Protein AF-0000000075764002 (afdb_homodimer)

Radius of gyration: 23.54 Å; Cα contacts (8 Å, |Δi|>4): 790; chains: 2; bounding box: 49×67×58 Å

Sequence (428 aa):
MAQPSYTIRRITSEDTDAALQFLRNFFFLDEPMNLAVNLLETPESRCIELEEYSMSSISQGISVAAVDEKGEFVGVVINGLARREEVDYTDKSEDCPNEKFRRILKVLEHLNREAKIWEKLPESCDKVIEVRIASTHSAWRGRGLMRVLCEESERIAKEVGASAMRMDTTSAYSAAAAERLRYRSVYQVLYSDLPYAPQPKAPHVEAKVYIKELMAQPSYTIRRITSEDTDAALQFLRNFFFLDEPMNLAVNLLETPESRCIELEEYSMSSISQGISVAAVDEKGEFVGVVINGLARR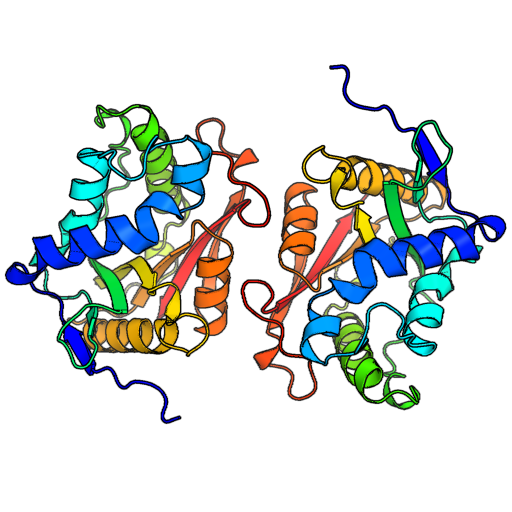EEVDYTDKSEDCPNEKFRRILKVLEHLNREAKIWEKLPESCDKVIEVRIASTHSAWRGRGLMRVLCEESERIAKEVGASAMRMDTTSAYSAAAAERLRYRSVYQVLYSDLPYAPQPKAPHVEAKVYIKEL

pLDDT: mean 96.71, std 5.61, range [40.56, 98.88]

Nearest PDB structures (foldseek):
  5gih-assembly1_A  TM=9.187E-01  e=2.126E-22  Drosophila melanogaster
  5gii-assembly1_A  TM=9.167E-01  e=2.741E-22  Drosophila melanogaster
  5gi7-assembly1_A  TM=9.167E-01  e=1.625E-21  Drosophila melanogaster
  4fd5-assembly1_A  TM=9.179E-01  e=1.910E-19  Aedes aegypti
  6v3t-assembly3_C  TM=8.704E-01  e=6.300E-18  Tribolium castaneum

Structure (mmCIF, N/CA/C/O backbone):
data_AF-0000000075764002-model_v1
#
loop_
_entity.id
_entity.type
_entity.pdbx_description
1 polymer 'Arylalkylamine N-acetyltransferase 1-like isoform X2'
#
loop_
_atom_site.group_PDB
_atom_site.id
_atom_site.type_symbol
_atom_site.label_atom_id
_atom_site.label_alt_id
_atom_site.label_comp_id
_atom_site.label_asym_id
_atom_site.label_entity_id
_atom_site.label_seq_id
_atom_site.pdbx_PDB_ins_code
_atom_site.Cartn_x
_atom_site.Cartn_y
_atom_site.Cartn_z
_atom_site.occupancy
_atom_site.B_iso_or_equiv
_atom_site.auth_seq_id
_atom_site.auth_comp_id
_atom_site.auth_asym_id
_atom_site.auth_atom_id
_atom_site.pdbx_PDB_model_num
ATOM 1 N N . MET A 1 1 ? 19.062 19.297 -18.594 1 40.56 1 MET A N 1
ATOM 2 C CA . MET A 1 1 ? 18.609 20.562 -18.016 1 40.56 1 MET A CA 1
ATOM 3 C C . MET A 1 1 ? 18.734 20.547 -16.5 1 40.56 1 MET A C 1
ATOM 5 O O . MET A 1 1 ? 18.578 19.5 -15.875 1 40.56 1 MET A O 1
ATOM 9 N N . ALA A 1 2 ? 19.094 21.5 -15.898 1 53.53 2 ALA A N 1
ATOM 10 C CA . ALA A 1 2 ? 19.328 21.531 -14.461 1 53.53 2 ALA A CA 1
ATOM 11 C C . ALA A 1 2 ? 18.031 21.281 -13.695 1 53.53 2 ALA A C 1
ATOM 13 O O . ALA A 1 2 ? 16.969 21.781 -14.086 1 53.53 2 ALA A O 1
ATOM 14 N N . GLN A 1 3 ? 17.828 20.406 -12.836 1 71.5 3 GLN A N 1
ATOM 15 C CA . GLN A 1 3 ? 16.641 20.219 -12.008 1 71.5 3 GLN A CA 1
ATOM 16 C C . GLN A 1 3 ? 16.266 21.5 -11.273 1 71.5 3 GLN A C 1
ATOM 18 O O . GLN A 1 3 ? 17.125 22.172 -10.703 1 71.5 3 GLN A O 1
ATOM 23 N N . PRO A 1 4 ? 14.969 22.031 -11.508 1 76.62 4 PRO A N 1
ATOM 24 C CA . PRO A 1 4 ? 14.578 23.281 -10.844 1 76.62 4 PRO A CA 1
ATOM 25 C C . PRO A 1 4 ? 14.891 23.281 -9.352 1 76.62 4 PRO A C 1
ATOM 27 O O . PRO A 1 4 ? 14.805 22.234 -8.703 1 76.62 4 PRO A O 1
ATOM 30 N N . SER A 1 5 ? 15.234 24.422 -8.93 1 90.81 5 SER A N 1
ATOM 31 C CA . SER A 1 5 ? 15.648 24.562 -7.543 1 90.81 5 SER A CA 1
ATOM 32 C C . SER A 1 5 ? 14.477 24.969 -6.652 1 90.81 5 SER A C 1
ATOM 34 O O . SER A 1 5 ? 13.453 25.438 -7.148 1 90.81 5 SER A O 1
ATOM 36 N N . TYR A 1 6 ? 14.422 24.641 -5.434 1 96.88 6 TYR A N 1
ATOM 37 C CA . TYR A 1 6 ? 13.461 25.031 -4.406 1 96.88 6 TYR A CA 1
ATOM 38 C C . TYR A 1 6 ? 14.164 25.359 -3.094 1 96.88 6 TYR A C 1
ATOM 40 O O . TYR A 1 6 ? 15.328 25.016 -2.904 1 96.88 6 TYR A O 1
ATOM 48 N N . THR A 1 7 ? 13.5 26.141 -2.236 1 97.81 7 THR A N 1
ATOM 49 C CA . THR A 1 7 ? 13.922 26.391 -0.86 1 97.81 7 THR A CA 1
ATOM 50 C C . THR A 1 7 ? 12.852 25.922 0.121 1 97.81 7 THR A C 1
ATOM 52 O O . THR A 1 7 ? 11.672 25.844 -0.232 1 97.81 7 THR A O 1
ATOM 55 N N . ILE A 1 8 ? 13.281 25.594 1.314 1 98.5 8 ILE A N 1
ATOM 56 C CA . ILE A 1 8 ? 12.367 25.156 2.359 1 98.5 8 ILE A CA 1
ATOM 57 C C . ILE A 1 8 ? 12.141 26.281 3.363 1 98.5 8 ILE A C 1
ATOM 59 O O . ILE A 1 8 ? 13.094 26.938 3.787 1 98.5 8 ILE A O 1
ATOM 63 N N . ARG A 1 9 ? 10.891 26.453 3.742 1 98.06 9 ARG A N 1
ATOM 64 C CA . ARG A 1 9 ? 10.602 27.453 4.77 1 98.06 9 ARG A CA 1
ATOM 65 C C . ARG A 1 9 ? 9.359 27.078 5.566 1 98.06 9 ARG A C 1
ATOM 67 O O . ARG A 1 9 ? 8.578 26.219 5.145 1 98.06 9 ARG A O 1
ATOM 74 N N . ARG A 1 10 ? 9.141 27.781 6.676 1 98.31 10 ARG A N 1
ATOM 75 C CA . ARG A 1 10 ? 7.941 27.594 7.488 1 98.31 10 ARG A CA 1
ATOM 76 C C . ARG A 1 10 ? 6.738 28.297 6.867 1 98.31 10 ARG A C 1
ATOM 78 O O . ARG A 1 10 ? 6.883 29.328 6.227 1 98.31 10 ARG A O 1
ATOM 85 N N . ILE A 1 11 ? 5.668 27.688 7.035 1 98.31 11 ILE A N 1
ATOM 86 C CA . ILE A 1 11 ? 4.395 28.297 6.68 1 98.31 11 ILE A CA 1
ATOM 87 C C . ILE A 1 11 ? 3.863 29.094 7.871 1 98.31 11 ILE A C 1
ATOM 89 O O . ILE A 1 11 ? 3.816 28.594 8.992 1 98.31 11 ILE A O 1
ATOM 93 N N . THR A 1 12 ? 3.498 30.344 7.633 1 95.62 12 THR A N 1
ATOM 94 C CA . THR A 1 12 ? 2.953 31.203 8.672 1 95.62 12 THR A CA 1
ATOM 95 C C . THR A 1 12 ? 1.485 31.516 8.398 1 95.62 12 THR A C 1
ATOM 97 O O . THR A 1 12 ? 0.932 31.094 7.387 1 95.62 12 THR A O 1
ATOM 100 N N . SER A 1 13 ? 0.877 32.281 9.359 1 97.25 13 SER A N 1
ATOM 101 C CA . SER A 1 13 ? -0.522 32.656 9.203 1 97.25 13 SER A CA 1
ATOM 102 C C . SER A 1 13 ? -0.722 33.5 7.953 1 97.25 13 SER A C 1
ATOM 104 O O . SER A 1 13 ? -1.791 33.469 7.34 1 97.25 13 SER A O 1
ATOM 106 N N . GLU A 1 14 ? 0.284 34.219 7.543 1 96.88 14 GLU A N 1
ATOM 107 C CA . GLU A 1 14 ? 0.212 35.062 6.355 1 96.88 14 GLU A CA 1
ATOM 108 C C . GLU A 1 14 ? 0.11 34.219 5.082 1 96.88 14 GLU A C 1
ATOM 110 O O . GLU A 1 14 ? -0.276 34.719 4.027 1 96.88 14 GLU A O 1
ATOM 115 N N . ASP A 1 15 ? 0.441 32.969 5.188 1 97.88 15 ASP A N 1
ATOM 116 C CA . ASP A 1 15 ? 0.478 32.094 4.031 1 97.88 15 ASP A CA 1
ATOM 117 C C . ASP A 1 15 ? -0.823 31.297 3.898 1 97.88 15 ASP A C 1
ATOM 119 O O . ASP A 1 15 ? -0.938 30.406 3.045 1 97.88 15 ASP A O 1
ATOM 123 N N . THR A 1 16 ? -1.774 31.547 4.723 1 98.06 16 THR A N 1
ATOM 124 C CA . THR A 1 16 ? -2.979 30.719 4.809 1 98.06 16 THR A CA 1
ATOM 125 C C . THR A 1 16 ? -3.639 30.578 3.439 1 98.06 16 THR A C 1
ATOM 127 O O . THR A 1 16 ? -3.959 29.469 3.01 1 98.06 16 THR A O 1
ATOM 130 N N . ASP A 1 17 ? -3.82 31.656 2.715 1 97.81 17 ASP A N 1
ATOM 131 C CA . ASP A 1 17 ? -4.496 31.625 1.422 1 97.81 17 ASP A CA 1
ATOM 132 C C . ASP A 1 17 ? -3.688 30.828 0.403 1 97.81 17 ASP A C 1
ATOM 134 O O . ASP A 1 17 ? -4.246 30.047 -0.364 1 97.81 17 ASP A O 1
ATOM 138 N N . ALA A 1 18 ? -2.404 31.078 0.409 1 98.06 18 ALA A N 1
ATOM 139 C CA . ALA A 1 18 ? -1.536 30.375 -0.524 1 98.06 18 ALA A CA 1
ATOM 140 C C . ALA A 1 18 ? -1.536 28.875 -0.239 1 98.06 18 ALA A C 1
ATOM 142 O O . ALA A 1 18 ? -1.581 28.047 -1.164 1 98.06 18 ALA A O 1
ATOM 143 N N . ALA A 1 19 ? -1.459 28.484 1.024 1 98.56 19 ALA A N 1
ATOM 144 C CA . ALA A 1 19 ? -1.49 27.078 1.42 1 98.56 19 ALA A CA 1
ATOM 145 C C . ALA A 1 19 ? -2.812 26.438 1.027 1 98.56 19 ALA A C 1
ATOM 147 O O . ALA A 1 19 ? -2.83 25.328 0.49 1 98.56 19 ALA A O 1
ATOM 148 N N . LEU A 1 20 ? -3.844 27.125 1.279 1 98.19 20 LEU A N 1
ATOM 149 C CA . LEU A 1 20 ? -5.164 26.609 0.944 1 98.19 20 LEU A CA 1
ATOM 150 C C . LEU A 1 20 ? -5.305 26.422 -0.562 1 98.19 20 LEU A C 1
ATOM 152 O O . LEU A 1 20 ? -5.836 25.391 -1.014 1 98.19 20 LEU A O 1
ATOM 156 N N . GLN A 1 21 ? -4.879 27.391 -1.308 1 97.75 21 GLN A N 1
ATOM 157 C CA . GLN A 1 21 ? -4.934 27.281 -2.762 1 97.75 21 GLN A CA 1
ATOM 158 C C . GLN A 1 21 ? -4.117 26.094 -3.256 1 97.75 21 GLN A C 1
ATOM 160 O O . GLN A 1 21 ? -4.543 25.375 -4.168 1 97.75 21 GLN A O 1
ATOM 165 N N . PHE A 1 22 ? -2.998 25.938 -2.703 1 98.56 22 PHE A N 1
ATOM 166 C CA . PHE A 1 22 ? -2.158 24.812 -3.055 1 98.56 22 PHE A CA 1
ATOM 167 C C . PHE A 1 22 ? -2.893 23.5 -2.805 1 98.56 22 PHE A C 1
ATOM 169 O O . PHE A 1 22 ? -2.924 22.625 -3.674 1 98.56 22 PHE A O 1
ATOM 176 N N . LEU A 1 23 ? -3.48 23.328 -1.625 1 98.5 23 LEU A N 1
ATOM 177 C CA . LEU A 1 23 ? -4.172 22.109 -1.266 1 98.5 23 LEU A CA 1
ATOM 178 C C . LEU A 1 23 ? -5.375 21.875 -2.176 1 98.5 23 LEU A C 1
ATOM 180 O O . LEU A 1 23 ? -5.684 20.734 -2.525 1 98.5 23 LEU A O 1
ATOM 184 N N . ARG A 1 24 ? -6.027 22.891 -2.592 1 97.94 24 ARG A N 1
ATOM 185 C CA . ARG A 1 24 ? -7.145 22.766 -3.523 1 97.94 24 ARG A CA 1
ATOM 186 C C . ARG A 1 24 ? -6.688 22.188 -4.855 1 97.94 24 ARG A C 1
ATOM 188 O O . ARG A 1 24 ? -7.398 21.375 -5.453 1 97.94 24 ARG A O 1
ATOM 195 N N . ASN A 1 25 ? -5.535 22.562 -5.211 1 96.81 25 ASN A N 1
ATOM 196 C CA . ASN A 1 25 ? -5.047 22.203 -6.539 1 96.81 25 ASN A CA 1
ATOM 197 C C . ASN A 1 25 ? -4.414 20.812 -6.543 1 96.81 25 ASN A C 1
ATOM 199 O O . ASN A 1 25 ? -4.469 20.109 -7.551 1 96.81 25 ASN A O 1
ATOM 203 N N . PHE A 1 26 ? -3.807 20.406 -5.402 1 97.12 26 PHE A N 1
ATOM 204 C CA . PHE A 1 26 ? -2.893 19.281 -5.531 1 97.12 26 PHE A CA 1
ATOM 205 C C . PHE A 1 26 ? -3.189 18.219 -4.477 1 97.12 26 PHE A C 1
ATOM 207 O O . PHE A 1 26 ? -2.557 17.156 -4.457 1 97.12 26 PHE A O 1
ATOM 214 N N . PHE A 1 27 ? -4.152 18.469 -3.631 1 97.94 27 PHE A N 1
ATOM 215 C CA . PHE A 1 27 ? -4.418 17.484 -2.586 1 97.94 27 PHE A CA 1
ATOM 216 C C . PHE A 1 27 ? -5.902 17.156 -2.514 1 97.94 27 PHE A C 1
ATOM 218 O O . PHE A 1 27 ? -6.297 16 -2.627 1 97.94 27 PHE A O 1
ATOM 225 N N . PHE A 1 28 ? -6.781 18.125 -2.324 1 98.44 28 PHE A N 1
ATOM 226 C CA . PHE A 1 28 ? -8.188 17.906 -2.008 1 98.44 28 PHE A CA 1
ATOM 227 C C . PHE A 1 28 ? -8.852 17.016 -3.051 1 98.44 28 PHE A C 1
ATOM 229 O O . PHE A 1 28 ? -9.586 16.094 -2.707 1 98.44 28 PHE A O 1
ATOM 236 N N . LEU A 1 29 ? -8.539 17.219 -4.273 1 95.88 29 LEU A N 1
ATOM 237 C CA . LEU A 1 29 ? -9.219 16.516 -5.359 1 95.88 29 LEU A CA 1
ATOM 238 C C . LEU A 1 29 ? -8.672 15.102 -5.516 1 95.88 29 LEU A C 1
ATOM 240 O O . LEU A 1 29 ? -9.383 14.203 -5.988 1 95.88 29 LEU A O 1
ATOM 244 N N . ASP A 1 30 ? -7.445 14.891 -5.043 1 94.31 30 ASP A N 1
ATOM 245 C CA . ASP A 1 30 ? -6.773 13.625 -5.312 1 94.31 30 ASP A CA 1
ATOM 246 C C . ASP A 1 30 ? -6.805 12.711 -4.086 1 94.31 30 ASP A C 1
ATOM 248 O O . ASP A 1 30 ? -6.539 11.516 -4.191 1 94.31 30 ASP A O 1
ATOM 252 N N . GLU A 1 31 ? -7.133 13.258 -2.984 1 97.75 31 GLU A N 1
ATOM 253 C CA . GLU A 1 31 ? -7.137 12.484 -1.747 1 97.75 31 GLU A CA 1
ATOM 254 C C . GLU A 1 31 ? -8.156 11.352 -1.811 1 97.75 31 GLU A C 1
ATOM 256 O O . GLU A 1 31 ? -9.336 11.586 -2.07 1 97.75 31 GLU A O 1
ATOM 261 N N . PRO A 1 32 ? -7.773 10.094 -1.506 1 98.25 32 PRO A N 1
ATOM 262 C CA . PRO A 1 32 ? -8.586 8.906 -1.784 1 98.25 32 PRO A CA 1
ATOM 263 C C . PRO A 1 32 ? -9.922 8.922 -1.038 1 98.25 32 PRO A C 1
ATOM 265 O O . PRO A 1 32 ? -10.953 8.562 -1.609 1 98.25 32 PRO A O 1
ATOM 268 N N . MET A 1 33 ? -9.953 9.289 0.207 1 98.69 33 MET A N 1
ATOM 269 C CA . MET A 1 33 ? -11.219 9.297 0.929 1 98.69 33 MET A CA 1
ATOM 270 C C . MET A 1 33 ? -12.172 10.344 0.35 1 98.69 33 MET A C 1
ATOM 272 O O . MET A 1 33 ? -13.375 10.109 0.253 1 98.69 33 MET A O 1
ATOM 276 N N . ASN A 1 34 ? -11.594 11.555 0.017 1 98.75 34 ASN A N 1
ATOM 277 C CA . ASN A 1 34 ? -12.414 12.57 -0.623 1 98.75 34 ASN A CA 1
ATOM 278 C C . ASN A 1 34 ? -13.039 12.055 -1.916 1 98.75 34 ASN A C 1
ATOM 280 O O . ASN A 1 34 ? -14.234 12.258 -2.156 1 98.75 34 ASN A O 1
ATOM 284 N N . LEU A 1 35 ? -12.242 11.406 -2.721 1 98.31 35 LEU A N 1
ATOM 285 C CA . LEU A 1 35 ? -12.719 10.852 -3.982 1 98.31 35 LEU A CA 1
ATOM 286 C C . LEU A 1 35 ? -13.812 9.812 -3.744 1 98.31 35 LEU A C 1
ATOM 288 O O . LEU A 1 35 ? -14.82 9.797 -4.449 1 98.31 35 LEU A O 1
ATOM 292 N N . ALA A 1 36 ? -13.625 9.023 -2.754 1 98.38 36 ALA A N 1
ATOM 293 C CA . ALA A 1 36 ? -14.523 7.902 -2.494 1 98.38 36 ALA A CA 1
ATOM 294 C C . ALA A 1 36 ? -15.938 8.391 -2.172 1 98.38 36 ALA A C 1
ATOM 296 O O . ALA A 1 36 ? -16.922 7.727 -2.498 1 98.38 36 ALA A O 1
ATOM 297 N N . VAL A 1 37 ? -16.047 9.547 -1.55 1 98.44 37 VAL A N 1
ATOM 298 C CA . VAL A 1 37 ? -17.375 10.039 -1.178 1 98.44 37 VAL A CA 1
ATOM 299 C C . VAL A 1 37 ? -17.797 11.164 -2.131 1 98.44 37 VAL A C 1
ATOM 301 O O . VAL A 1 37 ? -18.797 11.828 -1.903 1 98.44 37 VAL A O 1
ATOM 304 N N . ASN A 1 38 ? -17 11.391 -3.184 1 97.94 38 ASN A N 1
ATOM 305 C CA . ASN A 1 38 ? -17.25 12.492 -4.109 1 97.94 38 ASN A CA 1
ATOM 306 C C . ASN A 1 38 ? -17.469 13.805 -3.369 1 97.94 38 ASN A C 1
ATOM 308 O O . ASN A 1 38 ? -18.484 14.469 -3.553 1 97.94 38 ASN A O 1
ATOM 312 N N . LEU A 1 39 ? -16.562 14.156 -2.49 1 98.44 39 LEU A N 1
ATOM 313 C CA . LEU A 1 39 ? -16.672 15.312 -1.604 1 98.44 39 LEU A CA 1
ATOM 314 C C . LEU A 1 39 ? -16.719 16.609 -2.406 1 98.44 39 LEU A C 1
ATOM 316 O O . LEU A 1 39 ? -17.516 17.5 -2.104 1 98.44 39 LEU A O 1
ATOM 320 N N . LEU A 1 40 ? -15.773 16.75 -3.355 1 97.94 40 LEU A N 1
ATOM 321 C CA . LEU A 1 40 ? -15.742 17.891 -4.281 1 97.94 40 LEU A CA 1
ATOM 322 C C . LEU A 1 40 ? -16.234 17.469 -5.66 1 97.94 40 LEU A C 1
ATOM 324 O O . LEU A 1 40 ? -15.484 16.906 -6.449 1 97.94 40 LEU A O 1
ATOM 328 N N . GLU A 1 41 ? -17.344 17.766 -5.996 1 95.69 41 GLU A N 1
ATOM 329 C CA . GLU A 1 41 ? -18.047 17.281 -7.176 1 95.69 41 GLU A CA 1
ATOM 330 C C . GLU A 1 41 ? -17.422 17.828 -8.453 1 95.69 41 GLU A C 1
ATOM 332 O O . GLU A 1 41 ? -17.469 17.172 -9.5 1 95.69 41 GLU A O 1
ATOM 337 N N . THR A 1 42 ? -16.906 19.094 -8.359 1 94.25 42 THR A N 1
ATOM 338 C CA . THR A 1 42 ? -16.172 19.734 -9.445 1 94.25 42 THR A CA 1
ATOM 339 C C . THR A 1 42 ? -14.852 20.312 -8.945 1 94.25 42 THR A C 1
ATOM 341 O O . THR A 1 42 ? -14.664 20.5 -7.742 1 94.25 42 THR A O 1
ATOM 344 N N . PRO A 1 43 ? -13.984 20.625 -9.875 1 90.88 43 PRO A N 1
ATOM 345 C CA . PRO A 1 43 ? -12.719 21.234 -9.453 1 90.88 43 PRO A CA 1
ATOM 346 C C . PRO A 1 43 ? -12.914 22.578 -8.773 1 90.88 43 PRO A C 1
ATOM 348 O O . PRO A 1 43 ? -12.039 23.031 -8.039 1 90.88 43 PRO A O 1
ATOM 351 N N . GLU A 1 44 ? -14.047 23.188 -8.953 1 93.69 44 GLU A N 1
ATOM 352 C CA . GLU A 1 44 ? -14.32 24.5 -8.375 1 93.69 44 GLU A CA 1
ATOM 353 C C . GLU A 1 44 ? -15.094 24.375 -7.062 1 93.69 44 GLU A C 1
ATOM 355 O O . GLU A 1 44 ? -15.219 25.359 -6.316 1 93.69 44 GLU A O 1
ATOM 360 N N . SER A 1 45 ? -15.562 23.156 -6.785 1 96.5 45 SER A N 1
ATOM 361 C CA . SER A 1 45 ? -16.328 22.938 -5.566 1 96.5 45 SER A CA 1
ATOM 362 C C . SER A 1 45 ? -15.492 23.219 -4.324 1 96.5 45 SER A C 1
ATOM 364 O O . SER A 1 45 ? -14.266 23.141 -4.371 1 96.5 45 SER A O 1
ATOM 366 N N . ARG A 1 46 ? -16.234 23.641 -3.287 1 96.31 46 ARG A N 1
ATOM 367 C CA . ARG A 1 46 ? -15.57 23.891 -2.01 1 96.31 46 ARG A CA 1
ATOM 368 C C . ARG A 1 46 ? -16.25 23.141 -0.879 1 96.31 46 ARG A C 1
ATOM 370 O O . ARG A 1 46 ? -17.469 22.906 -0.926 1 96.31 46 ARG A O 1
ATOM 377 N N . CYS A 1 47 ? -15.531 22.719 0.069 1 98 47 CYS A N 1
ATOM 378 C CA . CYS A 1 47 ? -15.992 22.219 1.36 1 98 47 CYS A CA 1
ATOM 379 C C . CYS A 1 47 ? -15.375 23.016 2.504 1 98 47 CYS A C 1
ATOM 381 O O . CYS A 1 47 ? -14.211 22.812 2.846 1 98 47 CYS A O 1
ATOM 383 N N . ILE A 1 48 ? -16.188 23.828 3.047 1 97.94 48 ILE A N 1
ATOM 384 C CA . ILE A 1 48 ? -15.703 24.766 4.047 1 97.94 48 ILE A CA 1
ATOM 385 C C . ILE A 1 48 ? -15.148 24.016 5.25 1 97.94 48 ILE A C 1
ATOM 387 O O . ILE A 1 48 ? -14.125 24.406 5.816 1 97.94 48 ILE A O 1
ATOM 391 N N . GLU A 1 49 ? -15.781 22.969 5.641 1 98.19 49 GLU A N 1
ATOM 392 C CA . GLU A 1 49 ? -15.352 22.172 6.789 1 98.19 49 GLU A CA 1
ATOM 393 C C . GLU A 1 49 ? -13.969 21.562 6.559 1 98.19 49 GLU A C 1
ATOM 395 O O . GLU A 1 49 ? -13.125 21.578 7.457 1 98.19 49 GLU A O 1
ATOM 400 N N . LEU A 1 50 ? -13.727 21.031 5.371 1 98.62 50 LEU A N 1
ATOM 401 C CA . LEU A 1 50 ? -12.422 20.5 5.012 1 98.62 50 LEU A CA 1
ATOM 402 C C . LEU A 1 50 ? -11.359 21.578 5.055 1 98.62 50 LEU A C 1
ATOM 404 O O . LEU A 1 50 ? -10.258 21.359 5.578 1 98.62 50 LEU A O 1
ATOM 408 N N . GLU A 1 51 ? -11.641 22.719 4.496 1 98.38 51 GLU A N 1
ATOM 409 C CA . GLU A 1 51 ? -10.703 23.828 4.48 1 98.38 51 GLU A CA 1
ATOM 410 C C . GLU A 1 51 ? -10.359 24.281 5.895 1 98.38 51 GLU A C 1
ATOM 412 O O . GLU A 1 51 ? -9.188 24.5 6.215 1 98.38 51 GLU A O 1
ATOM 417 N N . GLU A 1 52 ? -11.359 24.375 6.715 1 97.56 52 GLU A N 1
ATOM 418 C CA . GLU A 1 52 ? -11.156 24.781 8.102 1 97.56 52 GLU A CA 1
ATOM 419 C C . GLU A 1 52 ? -10.328 23.734 8.859 1 97.56 52 GLU A C 1
ATOM 421 O O . GLU A 1 52 ? -9.414 24.094 9.609 1 97.56 52 GLU A O 1
ATOM 426 N N . TYR A 1 53 ? -10.68 22.547 8.664 1 97.62 53 TYR A N 1
ATOM 427 C CA . TYR A 1 53 ? -9.922 21.469 9.281 1 97.62 53 TYR A CA 1
ATOM 428 C C . TYR A 1 53 ? -8.445 21.547 8.898 1 97.62 53 TYR A C 1
ATOM 430 O O . TYR A 1 53 ? -7.566 21.453 9.75 1 97.62 53 TYR A O 1
ATOM 438 N N . SER A 1 54 ? -8.125 21.719 7.602 1 98.38 54 SER A N 1
ATOM 439 C CA . SER A 1 54 ? -6.785 21.703 7.031 1 98.38 54 SER A CA 1
ATOM 440 C C . SER A 1 54 ? -5.945 22.859 7.539 1 98.38 54 SER A C 1
ATOM 442 O O . SER A 1 54 ? -4.73 22.734 7.703 1 98.38 54 SER A O 1
ATOM 444 N N . MET A 1 55 ? -6.574 23.984 7.848 1 98.12 55 MET A N 1
ATOM 445 C CA . MET A 1 55 ? -5.836 25.188 8.203 1 98.12 55 MET A CA 1
ATOM 446 C C . MET A 1 55 ? -5.836 25.391 9.719 1 98.12 55 MET A C 1
ATOM 448 O O . MET A 1 55 ? -5.266 26.359 10.211 1 98.12 55 MET A O 1
ATOM 452 N N . SER A 1 56 ? -6.398 24.438 10.445 1 97.25 56 SER A N 1
ATOM 453 C CA . SER A 1 56 ? -6.68 24.625 11.867 1 97.25 56 SER A CA 1
ATOM 454 C C . SER A 1 56 ? -5.395 24.844 12.656 1 97.25 56 SER A C 1
ATOM 456 O O . SER A 1 56 ? -5.41 25.469 13.719 1 97.25 56 SER A O 1
ATOM 458 N N . SER A 1 57 ? -4.23 24.375 12.141 1 97.75 57 SER A N 1
ATOM 459 C CA . SER A 1 57 ? -3.006 24.438 12.93 1 97.75 57 SER A CA 1
ATOM 460 C C . SER A 1 57 ? -1.995 25.391 12.297 1 97.75 57 SER A C 1
ATOM 462 O O . SER A 1 57 ? -0.851 25.484 12.742 1 97.75 57 SER A O 1
ATOM 464 N N . ILE A 1 58 ? -2.35 26.156 11.305 1 98.06 58 ILE A N 1
ATOM 465 C CA . ILE A 1 58 ? -1.409 26.953 10.516 1 98.06 58 ILE A CA 1
ATOM 466 C C . ILE A 1 58 ? -0.789 28.031 11.398 1 98.06 58 ILE A C 1
ATOM 468 O O . ILE A 1 58 ? 0.384 28.375 11.234 1 98.06 58 ILE A O 1
ATOM 472 N N . SER A 1 59 ? -1.523 28.516 12.352 1 96.75 59 SER A N 1
ATOM 473 C CA . SER A 1 59 ? -1.077 29.625 13.188 1 96.75 59 SER A CA 1
ATOM 474 C C . SER A 1 59 ? -0.002 29.188 14.172 1 96.75 59 SER A C 1
ATOM 476 O O . SER A 1 59 ? 0.667 30.016 14.789 1 96.75 59 SER A O 1
ATOM 478 N N . GLN A 1 60 ? 0.196 27.875 14.336 1 97.5 60 GLN A N 1
ATOM 479 C CA . GLN A 1 60 ? 1.207 27.359 15.25 1 97.5 60 GLN A CA 1
ATOM 480 C C . GLN A 1 60 ? 2.613 27.594 14.703 1 97.5 60 GLN A C 1
ATOM 482 O O . GLN A 1 60 ? 3.598 27.469 15.438 1 97.5 60 GLN A O 1
ATOM 487 N N . GLY A 1 61 ? 2.723 27.797 13.422 1 97.5 61 GLY A N 1
ATOM 488 C CA . GLY A 1 61 ? 4 28.141 12.828 1 97.5 61 GLY A CA 1
ATOM 489 C C . GLY A 1 61 ? 4.957 26.984 12.719 1 97.5 61 GLY A C 1
ATOM 490 O O . GLY A 1 61 ? 6.176 27.156 12.727 1 97.5 61 GLY A O 1
ATOM 491 N N . ILE A 1 62 ? 4.391 25.75 12.648 1 98.69 62 ILE A N 1
ATOM 492 C CA . ILE A 1 62 ? 5.277 24.594 12.656 1 98.69 62 ILE A CA 1
ATOM 493 C C . ILE A 1 62 ? 5.105 23.812 11.352 1 98.69 62 ILE A C 1
ATOM 495 O O . ILE A 1 62 ? 5.629 22.703 11.211 1 98.69 62 ILE A O 1
ATOM 499 N N . SER A 1 63 ? 4.352 24.297 10.367 1 98.88 63 SER A N 1
ATOM 500 C CA . SER A 1 63 ? 4.184 23.688 9.047 1 98.88 63 SER A CA 1
ATOM 501 C C . SER A 1 63 ? 5.266 24.156 8.086 1 98.88 63 SER A C 1
ATOM 503 O O . SER A 1 63 ? 5.926 25.172 8.32 1 98.88 63 SER A O 1
ATOM 505 N N . VAL A 1 64 ? 5.465 23.359 7.008 1 98.81 64 VAL A N 1
ATOM 506 C CA . VAL A 1 64 ? 6.617 23.594 6.141 1 98.81 64 VAL A CA 1
ATOM 507 C C . VAL A 1 64 ? 6.172 23.609 4.68 1 98.81 64 VAL A C 1
ATOM 509 O O . VAL A 1 64 ? 5.242 22.891 4.301 1 98.81 64 VAL A O 1
ATOM 512 N N . ALA A 1 65 ? 6.883 24.438 3.898 1 98.81 65 ALA A N 1
ATOM 513 C CA . ALA A 1 65 ? 6.652 24.484 2.459 1 98.81 65 ALA A CA 1
ATOM 514 C C . ALA A 1 65 ? 7.973 24.453 1.69 1 98.81 65 ALA A C 1
ATOM 516 O O . ALA A 1 65 ? 8.992 24.938 2.186 1 98.81 65 ALA A O 1
ATOM 517 N N . ALA A 1 66 ? 7.984 23.781 0.58 1 98.75 66 ALA A N 1
ATOM 518 C CA . ALA A 1 66 ? 8.984 24 -0.464 1 98.75 66 ALA A CA 1
ATOM 519 C C . ALA A 1 66 ? 8.516 25.047 -1.466 1 98.75 66 ALA A C 1
ATOM 521 O O . ALA A 1 66 ? 7.383 24.984 -1.957 1 98.75 66 ALA A O 1
ATOM 522 N N . VAL A 1 67 ? 9.375 25.984 -1.791 1 98.31 67 VAL A N 1
ATOM 523 C CA . VAL A 1 67 ? 9.016 27.109 -2.648 1 98.31 67 VAL A CA 1
ATOM 524 C C . VAL A 1 67 ? 9.992 27.188 -3.826 1 98.31 67 VAL A C 1
ATOM 526 O O . VAL A 1 67 ? 11.203 27.125 -3.643 1 98.31 67 VAL A O 1
ATOM 529 N N . ASP A 1 68 ? 9.406 27.375 -5.02 1 97.38 68 ASP A N 1
ATOM 530 C CA . ASP A 1 68 ? 10.273 27.438 -6.191 1 97.38 68 ASP A CA 1
ATOM 531 C C . ASP A 1 68 ? 10.844 28.844 -6.379 1 97.38 68 ASP A C 1
ATOM 533 O O . ASP A 1 68 ? 10.695 29.688 -5.504 1 97.38 68 ASP A O 1
ATOM 537 N N . GLU A 1 69 ? 11.492 29.078 -7.484 1 95.75 69 GLU A N 1
ATOM 538 C CA . GLU A 1 69 ? 12.211 30.328 -7.73 1 95.75 69 GLU A CA 1
ATOM 539 C C . GLU A 1 69 ? 11.242 31.5 -7.906 1 95.75 69 GLU A C 1
ATOM 541 O O . GLU A 1 69 ? 11.609 32.656 -7.695 1 95.75 69 GLU A O 1
ATOM 546 N N . LYS A 1 70 ? 10.07 31.234 -8.281 1 95.88 70 LYS A N 1
ATOM 547 C CA . LYS A 1 70 ? 9.062 32.281 -8.484 1 95.88 70 LYS A CA 1
ATOM 548 C C . LYS A 1 70 ? 8.289 32.562 -7.195 1 95.88 70 LYS A C 1
ATOM 550 O O . LYS A 1 70 ? 7.383 33.375 -7.176 1 95.88 70 LYS A O 1
ATOM 555 N N . GLY A 1 71 ? 8.562 31.812 -6.172 1 95.69 71 GLY A N 1
ATOM 556 C CA . GLY A 1 71 ? 7.914 32 -4.891 1 95.69 71 GLY A CA 1
ATOM 557 C C . GLY A 1 71 ? 6.648 31.188 -4.73 1 95.69 71 GLY A C 1
ATOM 558 O O . GLY A 1 71 ? 5.879 31.406 -3.789 1 95.69 71 GLY A O 1
ATOM 559 N N . GLU A 1 72 ? 6.508 30.234 -5.598 1 97.25 72 GLU A N 1
ATOM 560 C CA . GLU A 1 72 ? 5.305 29.422 -5.555 1 97.25 72 GLU A CA 1
ATOM 561 C C . GLU A 1 72 ? 5.543 28.125 -4.777 1 97.25 72 GLU A C 1
ATOM 563 O O . GLU A 1 72 ? 6.613 27.516 -4.879 1 97.25 72 GLU A O 1
ATOM 568 N N . PHE A 1 73 ? 4.512 27.703 -4.004 1 98.62 73 PHE A N 1
ATOM 569 C CA . PHE A 1 73 ? 4.602 26.438 -3.293 1 98.62 73 PHE A CA 1
ATOM 570 C C . PHE A 1 73 ? 4.672 25.266 -4.27 1 98.62 73 PHE A C 1
ATOM 572 O O . PHE A 1 73 ? 3.893 25.203 -5.223 1 98.62 73 PHE A O 1
ATOM 579 N N . VAL A 1 74 ? 5.609 24.391 -4.039 1 98.5 74 VAL A N 1
ATOM 580 C CA . VAL A 1 74 ? 5.684 23.188 -4.859 1 98.5 74 VAL A CA 1
ATOM 581 C C . VAL A 1 74 ? 5.555 21.938 -3.973 1 98.5 74 VAL A C 1
ATOM 583 O O . VAL A 1 74 ? 5.512 20.812 -4.473 1 98.5 74 VAL A O 1
ATOM 586 N N . GLY A 1 75 ? 5.48 22.047 -2.678 1 98.69 75 GLY A N 1
ATOM 587 C CA . GLY A 1 75 ? 5.215 21.031 -1.672 1 98.69 75 GLY A CA 1
ATOM 588 C C . GLY A 1 75 ? 4.855 21.609 -0.317 1 98.69 75 GLY A C 1
ATOM 589 O O . GLY A 1 75 ? 5.34 22.688 0.053 1 98.69 75 GLY A O 1
ATOM 590 N N . VAL A 1 76 ? 3.992 20.953 0.375 1 98.81 76 VAL A N 1
ATOM 591 C CA . VAL A 1 76 ? 3.623 21.438 1.7 1 98.81 76 VAL A CA 1
ATOM 592 C C . VAL A 1 76 ? 3.434 20.25 2.65 1 98.81 76 VAL A C 1
ATOM 594 O O . VAL A 1 76 ? 2.998 19.172 2.232 1 98.81 76 VAL A O 1
ATOM 597 N N . VAL A 1 77 ? 3.781 20.422 3.881 1 98.88 77 VAL A N 1
ATOM 598 C CA . VAL A 1 77 ? 3.385 19.594 5.008 1 98.88 77 VAL A CA 1
ATOM 599 C C . VAL A 1 77 ? 2.717 20.438 6.078 1 98.88 77 VAL A C 1
ATOM 601 O O . VAL A 1 77 ? 3.336 21.359 6.625 1 98.88 77 VAL A O 1
ATOM 604 N N . ILE A 1 78 ? 1.442 20.141 6.312 1 98.88 78 ILE A N 1
ATOM 605 C CA . ILE A 1 78 ? 0.717 20.812 7.391 1 98.88 78 ILE A CA 1
ATOM 606 C C . ILE A 1 78 ? 0.853 20 8.68 1 98.88 78 ILE A C 1
ATOM 608 O O . ILE A 1 78 ? 0.416 18.844 8.742 1 98.88 78 ILE A O 1
ATOM 612 N N . ASN A 1 79 ? 1.412 20.609 9.664 1 98.88 79 ASN A N 1
ATOM 613 C CA . ASN A 1 79 ? 1.661 19.969 10.945 1 98.88 79 ASN A CA 1
ATOM 614 C C . ASN A 1 79 ? 0.786 20.547 12.055 1 98.88 79 ASN A C 1
ATOM 616 O O . ASN A 1 79 ? 0.286 21.672 11.93 1 98.88 79 ASN A O 1
ATOM 620 N N . GLY A 1 80 ? 0.57 19.766 13.055 1 98.5 80 GLY A N 1
ATOM 621 C CA . GLY A 1 80 ? -0.041 20.203 14.297 1 98.5 80 GLY A CA 1
ATOM 622 C C . GLY A 1 80 ? 0.702 19.719 15.531 1 98.5 80 GLY A C 1
ATOM 623 O O . GLY A 1 80 ? 1.342 18.656 15.508 1 98.5 80 GLY A O 1
ATOM 624 N N . LEU A 1 81 ? 0.642 20.5 16.594 1 98.5 81 LEU A N 1
ATOM 625 C CA . LEU A 1 81 ? 1.255 20.125 17.859 1 98.5 81 LEU A CA 1
ATOM 626 C C . LEU A 1 81 ? 0.227 19.5 18.797 1 98.5 81 LEU A C 1
ATOM 628 O O . LEU A 1 81 ? -0.829 20.078 19.047 1 98.5 81 LEU A O 1
ATOM 632 N N . ALA A 1 82 ? 0.545 18.328 19.234 1 98 82 ALA A N 1
ATOM 633 C CA . ALA A 1 82 ? -0.291 17.656 20.219 1 98 82 ALA A CA 1
ATOM 634 C C . ALA A 1 82 ? 0.43 17.531 21.562 1 98 82 ALA A C 1
ATOM 636 O O . ALA A 1 82 ? 1.632 17.266 21.609 1 98 82 ALA A O 1
ATOM 637 N N . ARG A 1 83 ? -0.321 17.703 22.656 1 98 83 ARG A N 1
ATOM 638 C CA . ARG A 1 83 ? 0.211 17.594 24 1 98 83 ARG A CA 1
ATOM 639 C C . ARG A 1 83 ? -0.473 16.453 24.766 1 98 83 ARG A C 1
ATOM 641 O O . ARG A 1 83 ? -1.69 16.281 24.672 1 98 83 ARG A O 1
ATOM 648 N N . ARG A 1 84 ? 0.31 15.789 25.547 1 97.44 84 ARG A N 1
ATOM 649 C CA . ARG A 1 84 ? -0.174 14.633 26.297 1 97.44 84 ARG A CA 1
ATOM 650 C C . ARG A 1 84 ? -1.276 15.031 27.266 1 97.44 84 ARG A C 1
ATOM 652 O O . ARG A 1 84 ? -2.256 14.305 27.438 1 97.44 84 ARG A O 1
ATOM 659 N N . GLU A 1 85 ? -1.174 16.141 27.859 1 96.69 85 GLU A N 1
ATOM 660 C CA . GLU A 1 85 ? -2.107 16.578 28.875 1 96.69 85 GLU A CA 1
ATOM 661 C C . GLU A 1 85 ? -3.422 17.062 28.266 1 96.69 85 GLU A C 1
ATOM 663 O O . GLU A 1 85 ? -4.41 17.25 28.984 1 96.69 85 GLU A O 1
ATOM 668 N N . GLU A 1 86 ? -3.414 17.25 26.969 1 95 86 GLU A N 1
ATOM 669 C CA . GLU A 1 86 ? -4.594 17.781 26.297 1 95 86 GLU A CA 1
ATOM 670 C C . GLU A 1 86 ? -5.324 16.688 25.516 1 95 86 GLU A C 1
ATOM 672 O O . GLU A 1 86 ? -6.25 16.984 24.75 1 95 86 GLU A O 1
ATOM 677 N N . VAL A 1 87 ? -4.918 15.484 25.719 1 92.19 87 VAL A N 1
ATOM 678 C CA . VAL A 1 87 ? -5.465 14.383 24.938 1 92.19 87 VAL A CA 1
ATOM 679 C C . VAL A 1 87 ? -6.965 14.266 25.188 1 92.19 87 VAL A C 1
ATOM 681 O O . VAL A 1 87 ? -7.418 14.305 26.328 1 92.19 87 VAL A O 1
ATOM 684 N N . ASP A 1 88 ? -7.723 14.227 24.125 1 90.44 88 ASP A N 1
ATOM 685 C CA . ASP A 1 88 ? -9.172 14.086 24.109 1 90.44 88 ASP A CA 1
ATOM 686 C C . ASP A 1 88 ? -9.625 13.094 23.047 1 90.44 88 ASP A C 1
ATOM 688 O O . ASP A 1 88 ? -9.461 13.352 21.844 1 90.44 88 ASP A O 1
ATOM 692 N N . TYR A 1 89 ? -10.289 12 23.469 1 91.56 89 TYR A N 1
ATOM 693 C CA . TYR A 1 89 ? -10.688 10.969 22.516 1 91.56 89 TYR A CA 1
ATOM 694 C C . TYR A 1 89 ? -12.18 11.078 22.203 1 91.56 89 TYR A C 1
ATOM 696 O O . TYR A 1 89 ? -12.75 10.18 21.578 1 91.56 89 TYR A O 1
ATOM 704 N N . THR A 1 90 ? -12.742 12.18 22.656 1 91.19 90 THR A N 1
ATOM 705 C CA . THR A 1 90 ? -14.148 12.398 22.344 1 91.19 90 THR A CA 1
ATOM 706 C C . THR A 1 90 ? -14.352 12.547 20.844 1 91.19 90 THR A C 1
ATOM 708 O O . THR A 1 90 ? -13.617 13.281 20.172 1 91.19 90 THR A O 1
ATOM 711 N N . ASP A 1 91 ? -15.328 11.82 20.359 1 91.12 91 ASP A N 1
ATOM 712 C CA . ASP A 1 91 ? -15.672 11.922 18.938 1 91.12 91 ASP A CA 1
ATOM 713 C C . ASP A 1 91 ? -16.5 13.172 18.656 1 91.12 91 ASP A C 1
ATOM 715 O O . ASP A 1 91 ? -17.672 13.242 19.031 1 91.12 91 ASP A O 1
ATOM 719 N N . LYS A 1 92 ? -15.938 14.133 17.984 1 90.56 92 LYS A N 1
ATOM 720 C CA . LYS A 1 92 ? -16.625 15.391 17.703 1 90.56 92 LYS A CA 1
ATOM 721 C C . LYS A 1 92 ? -17.094 15.445 16.25 1 90.56 92 LYS A C 1
ATOM 723 O O . LYS A 1 92 ? -17.516 16.5 15.766 1 90.56 92 LYS A O 1
ATOM 728 N N . SER A 1 93 ? -17.031 14.312 15.594 1 94.69 93 SER A N 1
ATOM 729 C CA . SER A 1 93 ? -17.344 14.273 14.164 1 94.69 93 SER A CA 1
ATOM 730 C C . SER A 1 93 ? -18.828 14.539 13.922 1 94.69 93 SER A C 1
ATOM 732 O O . SER A 1 93 ? -19.203 15.109 12.898 1 94.69 93 SER A O 1
ATOM 734 N N . GLU A 1 94 ? -19.625 14.227 14.844 1 92.94 94 GLU A N 1
ATOM 735 C CA . GLU A 1 94 ? -21.078 14.359 14.68 1 92.94 94 GLU A CA 1
ATOM 736 C C . GLU A 1 94 ? -21.484 15.828 14.547 1 92.94 94 GLU A C 1
ATOM 738 O O . GLU A 1 94 ? -22.547 16.141 14 1 92.94 94 GLU A O 1
ATOM 743 N N . ASP A 1 95 ? -20.688 16.703 15 1 94.69 95 ASP A N 1
ATOM 744 C CA . ASP A 1 95 ? -20.984 18.141 14.953 1 94.69 95 ASP A CA 1
ATOM 745 C C . ASP A 1 95 ? -20.719 18.703 13.555 1 94.69 95 ASP A C 1
ATOM 747 O O . ASP A 1 95 ? -21.125 19.828 13.25 1 94.69 95 ASP A O 1
ATOM 751 N N . CYS A 1 96 ? -20.109 17.953 12.719 1 97.12 96 CYS A N 1
ATOM 752 C CA . CYS A 1 96 ? -19.781 18.422 11.375 1 97.12 96 CYS A CA 1
ATOM 753 C C . CYS A 1 96 ? -21.047 18.516 10.516 1 97.12 96 CYS A C 1
ATOM 755 O O . CYS A 1 96 ? -21.703 17.5 10.266 1 97.12 96 CYS A O 1
ATOM 757 N N . PRO A 1 97 ? -21.359 19.641 10 1 96.75 97 PRO A N 1
ATOM 758 C CA . PRO A 1 97 ? -22.594 19.797 9.234 1 96.75 97 PRO A CA 1
ATOM 759 C C . PRO A 1 97 ? -22.531 19.109 7.875 1 96.75 97 PRO A C 1
ATOM 761 O O . PRO A 1 97 ? -23.562 18.703 7.34 1 96.75 97 PRO A O 1
ATOM 764 N N . ASN A 1 98 ? -21.406 19 7.25 1 97.69 98 ASN A N 1
ATOM 765 C CA . ASN A 1 98 ? -21.266 18.312 5.973 1 97.69 98 ASN A CA 1
ATOM 766 C C . ASN A 1 98 ? -21.266 16.797 6.152 1 97.69 98 ASN A C 1
ATOM 768 O O . ASN A 1 98 ? -20.328 16.234 6.734 1 97.69 98 ASN A O 1
ATOM 772 N N . GLU A 1 99 ? -22.188 16.188 5.57 1 97.62 99 GLU A N 1
ATOM 773 C CA . GLU A 1 99 ? -22.375 14.75 5.805 1 97.62 99 GLU A CA 1
ATOM 774 C C . GLU A 1 99 ? -21.234 13.938 5.199 1 97.62 99 GLU A C 1
ATOM 776 O O . GLU A 1 99 ? -20.797 12.945 5.785 1 97.62 99 GLU A O 1
ATOM 781 N N . LYS A 1 100 ? -20.859 14.344 4.008 1 98.31 100 LYS A N 1
ATOM 782 C CA . LYS A 1 100 ? -19.766 13.625 3.365 1 98.31 100 LYS A CA 1
ATOM 783 C C . LYS A 1 100 ? -18.469 13.758 4.164 1 98.31 100 LYS A C 1
ATOM 785 O O . LYS A 1 100 ? -17.797 12.766 4.445 1 98.31 100 LYS A O 1
ATOM 790 N N . PHE A 1 101 ? -18.172 15 4.523 1 98.62 101 PHE A N 1
ATOM 791 C CA . PHE A 1 101 ? -16.953 15.227 5.277 1 98.62 101 PHE A CA 1
ATOM 792 C C . PHE A 1 101 ? -17.047 14.602 6.668 1 98.62 101 PHE A C 1
ATOM 794 O O . PHE A 1 101 ? -16.047 14.148 7.219 1 98.62 101 PHE A O 1
ATOM 801 N N . ARG A 1 102 ? -18.219 14.508 7.234 1 98.5 102 ARG A N 1
ATOM 802 C CA . ARG A 1 102 ? -18.422 13.883 8.531 1 98.5 102 ARG A CA 1
ATOM 803 C C . ARG A 1 102 ? -17.922 12.445 8.539 1 98.5 102 ARG A C 1
ATOM 805 O O . ARG A 1 102 ? -17.344 11.992 9.523 1 98.5 102 ARG A O 1
ATOM 812 N N . ARG A 1 103 ? -18.094 11.703 7.473 1 98.56 103 ARG A N 1
ATOM 813 C CA . ARG A 1 103 ? -17.625 10.328 7.355 1 98.56 103 ARG A CA 1
ATOM 814 C C . ARG A 1 103 ? -16.094 10.266 7.406 1 98.56 103 ARG A C 1
ATOM 816 O O . ARG A 1 103 ? -15.531 9.359 8.016 1 98.56 103 ARG A O 1
ATOM 823 N N . ILE A 1 104 ? -15.461 11.219 6.797 1 98.69 104 ILE A N 1
ATOM 824 C CA . ILE A 1 104 ? -14 11.305 6.785 1 98.69 104 ILE A CA 1
ATOM 825 C C . ILE A 1 104 ? -13.492 11.633 8.188 1 98.69 104 ILE A C 1
ATOM 827 O O . ILE A 1 104 ? -12.594 10.961 8.703 1 98.69 104 ILE A O 1
ATOM 831 N N . LEU A 1 105 ? -14.156 12.578 8.805 1 98.25 105 LEU A N 1
ATOM 832 C CA . LEU A 1 105 ? -13.766 12.977 10.156 1 98.25 105 LEU A CA 1
ATOM 833 C C . LEU A 1 105 ? -13.938 11.82 11.133 1 98.25 105 LEU A C 1
ATOM 835 O O . LEU A 1 105 ? -13.125 11.656 12.047 1 98.25 105 LEU A O 1
ATOM 839 N N . LYS A 1 106 ? -14.953 11.023 10.938 1 98.25 106 LYS A N 1
ATOM 840 C CA . LYS A 1 106 ? -15.195 9.867 11.797 1 98.25 106 LYS A CA 1
ATOM 841 C C . LYS A 1 106 ? -14.039 8.875 11.711 1 98.25 106 LYS A C 1
ATOM 843 O O . LYS A 1 106 ? -13.648 8.273 12.719 1 98.25 106 LYS A O 1
ATOM 848 N N . VAL A 1 107 ? -13.484 8.688 10.539 1 98.62 107 VAL A N 1
ATOM 849 C CA . VAL A 1 107 ? -12.336 7.801 10.367 1 98.62 107 VAL A CA 1
ATOM 850 C C . VAL A 1 107 ? -11.125 8.383 11.102 1 98.62 107 VAL A C 1
ATOM 852 O O . VAL A 1 107 ? -10.43 7.664 11.82 1 98.62 107 VAL A O 1
ATOM 855 N N . LEU A 1 108 ? -10.898 9.672 10.938 1 98 108 LEU A N 1
ATOM 856 C CA . LEU A 1 108 ? -9.75 10.312 11.57 1 98 108 LEU A CA 1
ATOM 857 C C . LEU A 1 108 ? -9.852 10.242 13.086 1 98 108 LEU A C 1
ATOM 859 O O . LEU A 1 108 ? -8.859 9.992 13.773 1 98 108 LEU A O 1
ATOM 863 N N . GLU A 1 109 ? -11.07 10.414 13.609 1 97.38 109 GLU A N 1
ATOM 864 C CA . GLU A 1 109 ? -11.297 10.305 15.047 1 97.38 109 GLU A CA 1
ATOM 865 C C . GLU A 1 109 ? -11.102 8.867 15.523 1 97.38 109 GLU A C 1
ATOM 867 O O . GLU A 1 109 ? -10.609 8.633 16.625 1 97.38 109 GLU A O 1
ATOM 872 N N . HIS A 1 110 ? -11.539 7.945 14.703 1 98.12 110 HIS A N 1
ATOM 873 C CA . HIS A 1 110 ? -11.32 6.535 15.016 1 98.12 110 HIS A CA 1
ATOM 874 C C . HIS A 1 110 ? -9.828 6.223 15.133 1 98.12 110 HIS A C 1
ATOM 876 O O . HIS A 1 110 ? -9.406 5.551 16.078 1 98.12 110 HIS A O 1
ATOM 882 N N . LEU A 1 111 ? -9.031 6.695 14.203 1 98.31 111 LEU A N 1
ATOM 883 C CA . LEU A 1 111 ? -7.586 6.48 14.25 1 98.31 111 LEU A CA 1
ATOM 884 C C . LEU A 1 111 ? -6.992 7.051 15.539 1 98.31 111 LEU A C 1
ATOM 886 O O . LEU A 1 111 ? -6.152 6.414 16.172 1 98.31 111 LEU A O 1
ATOM 890 N N . ASN A 1 112 ? -7.453 8.242 15.844 1 96.44 112 ASN A N 1
ATOM 891 C CA . ASN A 1 112 ? -6.965 8.875 17.062 1 96.44 112 ASN A CA 1
ATOM 892 C C . ASN A 1 112 ? -7.277 8.039 18.297 1 96.44 112 ASN A C 1
ATOM 894 O O . ASN A 1 112 ? -6.398 7.805 19.125 1 96.44 112 ASN A O 1
ATOM 898 N N . ARG A 1 113 ? -8.461 7.559 18.375 1 97.06 113 ARG A N 1
ATOM 899 C CA . ARG A 1 113 ? -8.945 6.828 19.531 1 97.06 113 ARG A CA 1
ATOM 900 C C . ARG A 1 113 ? -8.289 5.457 19.641 1 97.06 113 ARG A C 1
ATOM 902 O O . ARG A 1 113 ? -7.914 5.02 20.734 1 97.06 113 ARG A O 1
ATOM 909 N N . GLU A 1 114 ? -8.086 4.816 18.531 1 98 114 GLU A N 1
ATOM 910 C CA . GLU A 1 114 ? -7.68 3.414 18.547 1 98 114 GLU A CA 1
ATOM 911 C C . GLU A 1 114 ? -6.16 3.277 18.516 1 98 114 GLU A C 1
ATOM 913 O O . GLU A 1 114 ? -5.605 2.309 19.031 1 98 114 GLU A O 1
ATOM 918 N N . ALA A 1 115 ? -5.484 4.227 17.953 1 98.06 115 ALA A N 1
ATOM 919 C CA . ALA A 1 115 ? -4.031 4.141 17.891 1 98.06 115 ALA A CA 1
ATOM 920 C C . ALA A 1 115 ? -3.402 4.25 19.266 1 98.06 115 ALA A C 1
ATOM 922 O O . ALA A 1 115 ? -2.398 3.594 19.562 1 98.06 115 ALA A O 1
ATOM 923 N N . LYS A 1 116 ? -3.992 5.066 20.141 1 96.69 116 LYS A N 1
ATOM 924 C CA . LYS A 1 116 ? -3.527 5.254 21.516 1 96.69 116 LYS A CA 1
ATOM 925 C C . LYS A 1 116 ? -2.016 5.469 21.562 1 96.69 116 LYS A C 1
ATOM 927 O O . LYS A 1 116 ? -1.306 4.77 22.281 1 96.69 116 LYS A O 1
ATOM 932 N N . ILE A 1 117 ? -1.545 6.473 20.859 1 98 117 ILE A N 1
ATOM 933 C CA . ILE A 1 117 ? -0.11 6.625 20.641 1 98 117 ILE A CA 1
ATOM 934 C C . ILE A 1 117 ? 0.58 6.945 21.953 1 98 117 ILE A C 1
ATOM 936 O O . ILE A 1 117 ? 1.733 6.566 22.172 1 98 117 ILE A O 1
ATOM 940 N N . TRP A 1 118 ? -0.081 7.586 22.828 1 97.81 118 TRP A N 1
ATOM 941 C CA . TRP A 1 118 ? 0.535 8.023 24.078 1 97.81 118 TRP A CA 1
ATOM 942 C C . TRP A 1 118 ? 0.842 6.84 24.984 1 97.81 118 TRP A C 1
ATOM 944 O O . TRP A 1 118 ? 1.69 6.93 25.875 1 97.81 118 TRP A O 1
ATOM 954 N N . GLU A 1 119 ? 0.183 5.719 24.781 1 97.38 119 GLU A N 1
ATOM 955 C CA . GLU A 1 119 ? 0.481 4.488 25.5 1 97.38 119 GLU A CA 1
ATOM 956 C C . GLU A 1 119 ? 1.681 3.766 24.891 1 97.38 119 GLU A C 1
ATOM 958 O O . GLU A 1 119 ? 2.236 2.852 25.5 1 97.38 119 GLU A O 1
ATOM 963 N N . LYS A 1 120 ? 2.061 4.184 23.766 1 98 120 LYS A N 1
ATOM 964 C CA . LYS A 1 120 ? 3.113 3.496 23.016 1 98 120 LYS A CA 1
ATOM 965 C C . LYS A 1 120 ? 4.402 4.312 23 1 98 120 LYS A C 1
ATOM 967 O O . LYS A 1 120 ? 5.414 3.881 22.453 1 98 120 LYS A O 1
ATOM 972 N N . LEU A 1 121 ? 4.312 5.496 23.484 1 98.19 121 LEU A N 1
ATOM 973 C CA . LEU A 1 121 ? 5.465 6.383 23.609 1 98.19 121 LEU A CA 1
ATOM 974 C C . LEU A 1 121 ? 5.98 6.422 25.047 1 98.19 121 LEU A C 1
ATOM 976 O O . LEU A 1 121 ? 5.223 6.168 25.984 1 98.19 121 LEU A O 1
ATOM 980 N N . PRO A 1 122 ? 7.27 6.719 25.234 1 97.5 122 PRO A N 1
ATOM 981 C CA . PRO A 1 122 ? 7.781 6.859 26.594 1 97.5 122 PRO A CA 1
ATOM 982 C C . PRO A 1 122 ? 6.98 7.863 27.422 1 97.5 122 PRO A C 1
ATOM 984 O O . PRO A 1 122 ? 6.477 8.852 26.891 1 97.5 122 PRO A O 1
ATOM 987 N N . GLU A 1 123 ? 6.934 7.562 28.703 1 96.88 123 GLU A N 1
ATOM 988 C CA . GLU A 1 123 ? 6.191 8.43 29.609 1 96.88 123 GLU A CA 1
ATOM 989 C C . GLU A 1 123 ? 6.742 9.852 29.578 1 96.88 123 GLU A C 1
ATOM 991 O O . GLU A 1 123 ? 6.004 10.812 29.812 1 96.88 123 GLU A O 1
ATOM 996 N N . SER A 1 124 ? 7.941 10.016 29.281 1 97.12 124 SER A N 1
ATOM 997 C CA . SER A 1 124 ? 8.602 11.312 29.266 1 97.12 124 SER A CA 1
ATOM 998 C C . SER A 1 124 ? 8.195 12.133 28.047 1 97.12 124 SER A C 1
ATOM 1000 O O . SER A 1 124 ? 8.445 13.344 28 1 97.12 124 SER A O 1
ATOM 1002 N N . CYS A 1 125 ? 7.609 11.516 27.078 1 97.94 125 CYS A N 1
ATOM 1003 C CA . CYS A 1 125 ? 7.152 12.227 25.891 1 97.94 125 CYS A CA 1
ATOM 1004 C C . CYS A 1 125 ? 5.863 12.992 26.172 1 97.94 125 CYS A C 1
ATOM 1006 O O . CYS A 1 125 ? 4.82 12.383 26.422 1 97.94 125 CYS A O 1
ATOM 1008 N N . ASP A 1 126 ? 5.867 14.328 26.078 1 97.94 126 ASP A N 1
ATOM 1009 C CA . ASP A 1 126 ? 4.691 15.117 26.422 1 97.94 126 ASP A CA 1
ATOM 1010 C C . ASP A 1 126 ? 4.207 15.922 25.203 1 97.94 126 ASP A C 1
ATOM 1012 O O . ASP A 1 126 ? 3.121 16.5 25.234 1 97.94 126 ASP A O 1
ATOM 1016 N N . LYS A 1 127 ? 5.059 16.016 24.141 1 98.69 127 LYS A N 1
ATOM 1017 C CA . LYS A 1 127 ? 4.711 16.734 22.906 1 98.69 127 LYS A CA 1
ATOM 1018 C C . LYS A 1 127 ? 4.996 15.867 21.672 1 98.69 127 LYS A C 1
ATOM 1020 O O . LYS A 1 127 ? 6.02 15.18 21.625 1 98.69 127 LYS A O 1
ATOM 1025 N N . VAL A 1 128 ? 4.082 15.875 20.781 1 98.75 128 VAL A N 1
ATOM 1026 C CA . VAL A 1 128 ? 4.215 15.164 19.516 1 98.75 128 VAL A CA 1
ATOM 1027 C C . VAL A 1 128 ? 3.826 16.078 18.359 1 98.75 128 VAL A C 1
ATOM 1029 O O . VAL A 1 128 ? 2.852 16.828 18.453 1 98.75 128 VAL A O 1
ATOM 1032 N N . ILE A 1 129 ? 4.594 16.094 17.297 1 98.88 129 ILE A N 1
ATOM 1033 C CA . ILE A 1 129 ? 4.16 16.766 16.062 1 98.88 129 ILE A CA 1
ATOM 1034 C C . ILE A 1 129 ? 3.391 15.781 15.188 1 98.88 129 ILE A C 1
ATOM 1036 O O . ILE A 1 129 ? 3.863 14.672 14.93 1 98.88 129 ILE A O 1
ATOM 1040 N N . GLU A 1 130 ? 2.246 16.188 14.812 1 98.75 130 GLU A N 1
ATOM 1041 C CA . GLU A 1 130 ? 1.401 15.414 13.906 1 98.75 130 GLU A CA 1
ATOM 1042 C C . GLU A 1 130 ? 1.514 15.922 12.477 1 98.75 130 GLU A C 1
ATOM 1044 O O . GLU A 1 130 ? 1.251 17.094 12.203 1 98.75 130 GLU A O 1
ATOM 1049 N N . VAL A 1 131 ? 1.934 15.047 11.586 1 98.75 131 VAL A N 1
ATOM 1050 C CA . VAL A 1 131 ? 1.833 15.336 10.156 1 98.75 131 VAL A CA 1
ATOM 1051 C C . VAL A 1 131 ? 0.398 15.117 9.68 1 98.75 131 VAL A C 1
ATOM 1053 O O . VAL A 1 131 ? -0.024 13.977 9.477 1 98.75 131 VAL A O 1
ATOM 1056 N N . ARG A 1 132 ? -0.283 16.125 9.461 1 98.19 132 ARG A N 1
ATOM 1057 C CA . ARG A 1 132 ? -1.714 16.047 9.188 1 98.19 132 ARG A CA 1
ATOM 1058 C C . ARG A 1 132 ? -1.98 15.945 7.691 1 98.19 132 ARG A C 1
ATOM 1060 O O . ARG A 1 132 ? -2.865 15.203 7.262 1 98.19 132 ARG A O 1
ATOM 1067 N N . ILE A 1 133 ? -1.346 16.734 6.934 1 98.62 133 ILE A N 1
ATOM 1068 C CA . ILE A 1 133 ? -1.462 16.719 5.477 1 98.62 133 ILE A CA 1
ATOM 1069 C C . ILE A 1 133 ? -0.075 16.844 4.848 1 98.62 133 ILE A C 1
ATOM 1071 O O . ILE A 1 133 ? 0.754 17.625 5.305 1 98.62 133 ILE A O 1
ATOM 1075 N N . ALA A 1 134 ? 0.199 16.062 3.863 1 98.31 134 ALA A N 1
ATOM 1076 C CA . ALA A 1 134 ? 1.406 16.141 3.043 1 98.31 134 ALA A CA 1
ATOM 1077 C C . ALA A 1 134 ? 1.065 16.078 1.558 1 98.31 134 ALA A C 1
ATOM 1079 O O . ALA A 1 134 ? 0.327 15.188 1.122 1 98.31 134 ALA A O 1
ATOM 1080 N N . SER A 1 135 ? 1.556 17.031 0.805 1 98.19 135 SER A N 1
ATOM 1081 C CA . SER A 1 135 ? 1.208 17.109 -0.61 1 98.19 135 SER A CA 1
ATOM 1082 C C . SER A 1 135 ? 2.354 17.688 -1.43 1 98.19 135 SER A C 1
ATOM 1084 O O . SER A 1 135 ? 3.029 18.625 -0.986 1 98.19 135 SER A O 1
ATOM 1086 N N . THR A 1 136 ? 2.574 17.109 -2.527 1 98 136 THR A N 1
ATOM 1087 C CA . THR A 1 136 ? 3.584 17.578 -3.471 1 98 136 THR A CA 1
ATOM 1088 C C . THR A 1 136 ? 2.943 17.969 -4.805 1 98 136 THR A C 1
ATOM 1090 O O . THR A 1 136 ? 2.057 17.266 -5.297 1 98 136 THR A O 1
ATOM 1093 N N . HIS A 1 137 ? 3.379 19.062 -5.316 1 98.06 137 HIS A N 1
ATOM 1094 C CA . HIS A 1 137 ? 2.982 19.422 -6.672 1 98.06 137 HIS A CA 1
ATOM 1095 C C . HIS A 1 137 ? 3.217 18.281 -7.641 1 98.06 137 HIS A C 1
ATOM 1097 O O . HIS A 1 137 ? 4.289 17.672 -7.645 1 98.06 137 HIS A O 1
ATOM 1103 N N . SER A 1 138 ? 2.215 18.062 -8.516 1 96.44 138 SER A N 1
ATOM 1104 C CA . SER A 1 138 ? 2.225 16.891 -9.391 1 96.44 138 SER A CA 1
ATOM 1105 C C . SER A 1 138 ? 3.473 16.859 -10.266 1 96.44 138 SER A C 1
ATOM 1107 O O . SER A 1 138 ? 4.07 15.797 -10.469 1 96.44 138 SER A O 1
ATOM 1109 N N . ALA A 1 139 ? 3.926 17.953 -10.742 1 95.38 139 ALA A N 1
ATOM 1110 C CA . ALA A 1 139 ? 5.07 18.047 -11.648 1 95.38 139 ALA A CA 1
ATOM 1111 C C . ALA A 1 139 ? 6.383 17.859 -10.883 1 95.38 139 ALA A C 1
ATOM 1113 O O . ALA A 1 139 ? 7.445 17.719 -11.492 1 95.38 139 ALA A O 1
ATOM 1114 N N . TRP A 1 140 ? 6.293 17.891 -9.555 1 96.12 140 TRP A N 1
ATOM 1115 C CA . TRP A 1 140 ? 7.504 17.828 -8.742 1 96.12 140 TRP A CA 1
ATOM 1116 C C . TRP A 1 140 ? 7.621 16.484 -8.039 1 96.12 140 TRP A C 1
ATOM 1118 O O . TRP A 1 140 ? 8.516 16.297 -7.211 1 96.12 140 TRP A O 1
ATOM 1128 N N . ARG A 1 141 ? 6.727 15.508 -8.344 1 93.75 141 ARG A N 1
ATOM 1129 C CA . ARG A 1 141 ? 6.723 14.211 -7.676 1 93.75 141 ARG A CA 1
ATOM 1130 C C . ARG A 1 141 ? 7.891 13.352 -8.156 1 93.75 141 ARG A C 1
ATOM 1132 O O . ARG A 1 141 ? 8.43 13.57 -9.242 1 93.75 141 ARG A O 1
ATOM 1139 N N . GLY A 1 142 ? 8.305 12.469 -7.297 1 88.88 142 GLY A N 1
ATOM 1140 C CA . GLY A 1 142 ? 9.359 11.539 -7.66 1 88.88 142 GLY A CA 1
ATOM 1141 C C . GLY A 1 142 ? 10.75 12.133 -7.523 1 88.88 142 GLY A C 1
ATOM 1142 O O . GLY A 1 142 ? 11.727 11.578 -8.039 1 88.88 142 GLY A O 1
ATOM 1143 N N . ARG A 1 143 ? 10.875 13.242 -6.805 1 90.88 143 ARG A N 1
ATOM 1144 C CA . ARG A 1 143 ? 12.156 13.93 -6.703 1 90.88 143 ARG A CA 1
ATOM 1145 C C . ARG A 1 143 ? 12.633 13.984 -5.258 1 90.88 143 ARG A C 1
ATOM 1147 O O . ARG A 1 143 ? 13.578 14.703 -4.934 1 90.88 143 ARG A O 1
ATOM 1154 N N . GLY A 1 144 ? 11.977 13.383 -4.387 1 92.75 144 GLY A N 1
ATOM 1155 C CA . GLY A 1 144 ? 12.406 13.297 -3.002 1 92.75 144 GLY A CA 1
ATOM 1156 C C . GLY A 1 144 ? 11.914 14.461 -2.154 1 92.75 144 GLY A C 1
ATOM 1157 O O . GLY A 1 144 ? 12.344 14.617 -1.009 1 92.75 144 GLY A O 1
ATOM 1158 N N . LEU A 1 145 ? 11.055 15.242 -2.646 1 96 145 LEU A N 1
ATOM 1159 C CA . LEU A 1 145 ? 10.602 16.453 -1.976 1 96 145 LEU A CA 1
ATOM 1160 C C . LEU A 1 145 ? 9.883 16.125 -0.672 1 96 145 LEU A C 1
ATOM 1162 O O . LEU A 1 145 ? 10.078 16.797 0.34 1 96 145 LEU A O 1
ATOM 1166 N N . MET A 1 146 ? 9.062 15.094 -0.653 1 96.88 146 MET A N 1
ATOM 1167 C CA . MET A 1 146 ? 8.32 14.719 0.546 1 96.88 146 MET A CA 1
ATOM 1168 C C . MET A 1 146 ? 9.266 14.32 1.672 1 96.88 146 MET A C 1
ATOM 1170 O O . MET A 1 146 ? 9.031 14.656 2.834 1 96.88 146 MET A O 1
ATOM 1174 N N . ARG A 1 147 ? 10.32 13.672 1.293 1 96.44 147 ARG A N 1
ATOM 1175 C CA . ARG A 1 147 ? 11.32 13.312 2.289 1 96.44 147 ARG A CA 1
ATOM 1176 C C . ARG A 1 147 ? 11.922 14.555 2.939 1 96.44 147 ARG A C 1
ATOM 1178 O O . ARG A 1 147 ? 12.008 14.641 4.168 1 96.44 147 ARG A O 1
ATOM 1185 N N . VAL A 1 148 ? 12.289 15.477 2.146 1 97.81 148 VAL A N 1
ATOM 1186 C CA . VAL A 1 148 ? 12.922 16.703 2.625 1 97.81 148 VAL A CA 1
ATOM 1187 C C . VAL A 1 148 ? 11.953 17.469 3.533 1 97.81 148 VAL A C 1
ATOM 1189 O O . VAL A 1 148 ? 12.344 17.953 4.598 1 97.81 148 VAL A O 1
ATOM 1192 N N . LEU A 1 149 ? 10.734 17.547 3.133 1 98.69 149 LEU A N 1
ATOM 1193 C CA . LEU A 1 149 ? 9.727 18.266 3.9 1 98.69 149 LEU A CA 1
ATOM 1194 C C . LEU A 1 149 ? 9.484 17.594 5.242 1 98.69 149 LEU A C 1
ATOM 1196 O O . LEU A 1 149 ? 9.375 18.266 6.273 1 98.69 149 LEU A O 1
ATOM 1200 N N . CYS A 1 150 ? 9.438 16.312 5.281 1 98.56 150 CYS A N 1
ATOM 1201 C CA . CYS A 1 150 ? 9.219 15.578 6.52 1 98.56 150 CYS A CA 1
ATOM 1202 C C . CYS A 1 150 ? 10.43 15.68 7.434 1 98.56 150 CYS A C 1
ATOM 1204 O O . CYS A 1 150 ? 10.289 15.805 8.648 1 98.56 150 CYS A O 1
ATOM 1206 N N . GLU A 1 151 ? 11.57 15.602 6.84 1 98.31 151 GLU A N 1
ATOM 1207 C CA . GLU A 1 151 ? 12.781 15.773 7.633 1 98.31 151 GLU A CA 1
ATOM 1208 C C . GLU A 1 151 ? 12.836 17.156 8.266 1 98.31 151 GLU A C 1
ATOM 1210 O O . GLU A 1 151 ? 13.258 17.312 9.414 1 98.31 151 GLU A O 1
ATOM 1215 N N . GLU A 1 152 ? 12.477 18.172 7.492 1 98.81 152 GLU A N 1
ATOM 1216 C CA . GLU A 1 152 ? 12.383 19.516 8.062 1 98.81 152 GLU A CA 1
ATOM 1217 C C . GLU A 1 152 ? 11.344 19.578 9.18 1 98.81 152 GLU A C 1
ATOM 1219 O O . GLU A 1 152 ? 11.547 20.25 10.188 1 98.81 152 GLU A O 1
ATOM 1224 N N . SER A 1 153 ? 10.227 18.891 9.016 1 98.88 153 SER A N 1
ATOM 1225 C CA . SER A 1 153 ? 9.219 18.812 10.07 1 98.88 153 SER A CA 1
ATOM 1226 C C . SER A 1 153 ? 9.797 18.188 11.336 1 98.88 153 SER A C 1
ATOM 1228 O O . SER A 1 153 ? 9.5 18.641 12.445 1 98.88 153 SER A O 1
ATOM 1230 N N . GLU A 1 154 ? 10.617 17.188 11.18 1 98.81 154 GLU A N 1
ATOM 1231 C CA . GLU A 1 154 ? 11.273 16.562 12.328 1 98.81 154 GLU A CA 1
ATOM 1232 C C . GLU A 1 154 ? 12.219 17.547 13.023 1 98.81 154 GLU A C 1
ATOM 1234 O O . GLU A 1 154 ? 12.297 17.562 14.25 1 98.81 154 GLU A O 1
ATOM 1239 N N . ARG A 1 155 ? 12.938 18.281 12.234 1 98.62 155 ARG A N 1
ATOM 1240 C CA . ARG A 1 155 ? 13.812 19.297 12.805 1 98.62 155 ARG A CA 1
ATOM 1241 C C . ARG A 1 155 ? 13.008 20.297 13.633 1 98.62 155 ARG A C 1
ATOM 1243 O O . ARG A 1 155 ? 13.398 20.625 14.758 1 98.62 155 ARG A O 1
ATOM 1250 N N . ILE A 1 156 ? 11.914 20.75 13.109 1 98.69 156 ILE A N 1
ATOM 1251 C CA . ILE A 1 156 ? 11.047 21.703 13.789 1 98.69 156 ILE A CA 1
ATOM 1252 C C . ILE A 1 156 ? 10.477 21.062 15.055 1 98.69 156 ILE A C 1
ATOM 1254 O O . ILE A 1 156 ? 10.359 21.719 16.094 1 98.69 156 ILE A O 1
ATOM 1258 N N . ALA A 1 157 ? 10.148 19.812 14.961 1 98.88 157 ALA A N 1
ATOM 1259 C CA . ALA A 1 157 ? 9.648 19.094 16.125 1 98.88 157 ALA A CA 1
ATOM 1260 C C . ALA A 1 157 ? 10.641 19.188 17.281 1 98.88 157 ALA A C 1
ATOM 1262 O O . ALA A 1 157 ? 10.266 19.547 18.406 1 98.88 157 ALA A O 1
ATOM 1263 N N . LYS A 1 158 ? 11.828 18.938 17 1 98.44 158 LYS A N 1
ATOM 1264 C CA . LYS A 1 158 ? 12.867 19.016 18.031 1 98.44 158 LYS A CA 1
ATOM 1265 C C . LYS A 1 158 ? 12.992 20.438 18.562 1 98.44 158 LYS A C 1
ATOM 1267 O O . LYS A 1 158 ? 13.156 20.625 19.781 1 98.44 158 LYS A O 1
ATOM 1272 N N . GLU A 1 159 ? 12.906 21.375 17.719 1 98.19 159 GLU A N 1
ATOM 1273 C CA . GLU A 1 159 ? 13.016 22.781 18.094 1 98.19 159 GLU A CA 1
ATOM 1274 C C . GLU A 1 159 ? 11.938 23.156 19.094 1 98.19 159 GLU A C 1
ATOM 1276 O O . GLU A 1 159 ? 12.188 23.969 20 1 98.19 159 GLU A O 1
ATOM 1281 N N . VAL A 1 160 ? 10.797 22.578 19 1 97.81 160 VAL A N 1
ATOM 1282 C CA . VAL A 1 160 ? 9.695 22.984 19.859 1 97.81 160 VAL A CA 1
ATOM 1283 C C . VAL A 1 160 ? 9.555 22.016 21.031 1 97.81 160 VAL A C 1
ATOM 1285 O O . VAL A 1 160 ? 8.555 22.031 21.75 1 97.81 160 VAL A O 1
ATOM 1288 N N . GLY A 1 161 ? 10.445 21.078 21.125 1 98 161 GLY A N 1
ATOM 1289 C CA . GLY A 1 161 ? 10.523 20.219 22.281 1 98 161 GLY A CA 1
ATOM 1290 C C . GLY A 1 161 ? 9.672 18.953 22.156 1 98 161 GLY A C 1
ATOM 1291 O O . GLY A 1 161 ? 9.359 18.312 23.156 1 98 161 GLY A O 1
ATOM 1292 N N . ALA A 1 162 ? 9.258 18.641 20.953 1 98.69 162 ALA A N 1
ATOM 1293 C CA . ALA A 1 162 ? 8.547 17.391 20.734 1 98.69 162 ALA A CA 1
ATOM 1294 C C . ALA A 1 162 ? 9.523 16.203 20.656 1 98.69 162 ALA A C 1
ATOM 1296 O O . ALA A 1 162 ? 10.617 16.344 20.094 1 98.69 162 ALA A O 1
ATOM 1297 N N . SER A 1 163 ? 9.07 15.047 21.156 1 98.25 163 SER A N 1
ATOM 1298 C CA . SER A 1 163 ? 9.984 13.906 21.219 1 98.25 163 SER A CA 1
ATOM 1299 C C . SER A 1 163 ? 9.562 12.812 20.25 1 98.25 163 SER A C 1
ATOM 1301 O O . SER A 1 163 ? 10.188 11.75 20.188 1 98.25 163 SER A O 1
ATOM 1303 N N . ALA A 1 164 ? 8.508 13.078 19.531 1 98.81 164 ALA A N 1
ATOM 1304 C CA . ALA A 1 164 ? 8.062 12.094 18.547 1 98.81 164 ALA A CA 1
ATOM 1305 C C . ALA A 1 164 ? 7.242 12.75 17.453 1 98.81 164 ALA A C 1
ATOM 1307 O O . ALA A 1 164 ? 6.793 13.891 17.594 1 98.81 164 ALA A O 1
ATOM 1308 N N . MET A 1 165 ? 7.16 12.07 16.344 1 98.88 165 MET A N 1
ATOM 1309 C CA . MET A 1 165 ? 6.27 12.391 15.234 1 98.88 165 MET A CA 1
ATOM 1310 C C . MET A 1 165 ? 5.113 11.398 15.156 1 98.88 165 MET A C 1
ATOM 1312 O O . MET A 1 165 ? 5.281 10.219 15.477 1 98.88 165 MET A O 1
ATOM 1316 N N . ARG A 1 166 ? 3.992 11.883 14.75 1 98.88 166 ARG A N 1
ATOM 1317 C CA . ARG A 1 166 ? 2.855 11.047 14.375 1 98.88 166 ARG A CA 1
ATOM 1318 C C . ARG A 1 166 ? 2.424 11.32 12.938 1 98.88 166 ARG A C 1
ATOM 1320 O O . ARG A 1 166 ? 2.4 12.477 12.508 1 98.88 166 ARG A O 1
ATOM 1327 N N . MET A 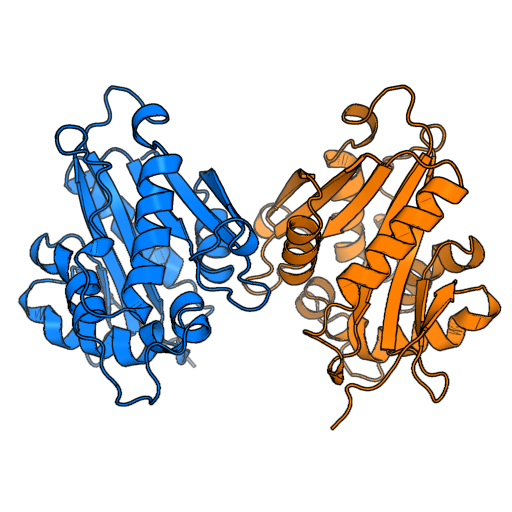1 167 ? 2.092 10.289 12.172 1 98.75 167 MET A N 1
ATOM 1328 C CA . MET A 1 167 ? 1.556 10.414 10.82 1 98.75 167 MET A CA 1
ATOM 1329 C C . MET A 1 167 ? 0.363 9.484 10.625 1 98.75 167 MET A C 1
ATOM 1331 O O . MET A 1 167 ? 0.483 8.266 10.781 1 98.75 167 MET A O 1
ATOM 1335 N N . ASP A 1 168 ? -0.767 10.047 10.312 1 98.5 168 ASP A N 1
ATOM 1336 C CA . ASP A 1 168 ? -1.907 9.266 9.844 1 98.5 168 ASP A CA 1
ATOM 1337 C C . ASP A 1 168 ? -1.893 9.117 8.328 1 98.5 168 ASP A C 1
ATOM 1339 O O . ASP A 1 168 ? -1.872 10.117 7.605 1 98.5 168 ASP A O 1
ATOM 1343 N N . THR A 1 169 ? -1.897 7.934 7.852 1 98.56 169 THR A N 1
ATOM 1344 C CA . THR A 1 169 ? -1.851 7.711 6.414 1 98.56 169 THR A CA 1
ATOM 1345 C C . THR A 1 169 ? -3.168 7.121 5.914 1 98.56 169 THR A C 1
ATOM 1347 O O . THR A 1 169 ? -3.549 6.016 6.305 1 98.56 169 THR A O 1
ATOM 1350 N N . THR A 1 170 ? -3.793 7.887 5.066 1 98.38 170 THR A N 1
ATOM 1351 C CA . THR A 1 170 ? -5.09 7.473 4.547 1 98.38 170 THR A CA 1
ATOM 1352 C C . THR A 1 170 ? -4.961 6.973 3.109 1 98.38 170 THR A C 1
ATOM 1354 O O . THR A 1 170 ? -5.957 6.594 2.488 1 98.38 170 THR A O 1
ATOM 1357 N N . SER A 1 171 ? -3.77 6.98 2.531 1 97.88 171 SER A N 1
ATOM 1358 C CA . SER A 1 171 ? -3.498 6.461 1.195 1 97.88 171 SER A CA 1
ATOM 1359 C C . SER A 1 171 ? -2.273 5.551 1.192 1 97.88 171 SER A C 1
ATOM 1361 O O . SER A 1 171 ? -1.439 5.621 2.098 1 97.88 171 SER A O 1
ATOM 1363 N N . ALA A 1 172 ? -2.168 4.738 0.123 1 97.94 172 ALA A N 1
ATOM 1364 C CA . ALA A 1 172 ? -0.99 3.889 -0.032 1 97.94 172 ALA A CA 1
ATOM 1365 C C . ALA A 1 172 ? 0.26 4.727 -0.283 1 97.94 172 ALA A C 1
ATOM 1367 O O . ALA A 1 172 ? 1.371 4.316 0.06 1 97.94 172 ALA A O 1
ATOM 1368 N N . TYR A 1 173 ? 0.113 5.906 -0.872 1 96.88 173 TYR A N 1
ATOM 1369 C CA . TYR A 1 173 ? 1.248 6.789 -1.106 1 96.88 173 TYR A CA 1
ATOM 1370 C C . TYR A 1 173 ? 1.832 7.289 0.209 1 96.88 173 TYR A C 1
ATOM 1372 O O . TYR A 1 173 ? 3.049 7.254 0.41 1 96.88 173 TYR A O 1
ATOM 1380 N N . SER A 1 174 ? 0.906 7.754 1.086 1 97.62 174 SER A N 1
ATOM 1381 C CA . SER A 1 174 ? 1.398 8.266 2.359 1 97.62 174 SER A CA 1
ATOM 1382 C C . SER A 1 174 ? 1.959 7.148 3.229 1 97.62 174 SER A C 1
ATOM 1384 O O . SER A 1 174 ? 2.934 7.348 3.957 1 97.62 174 SER A O 1
ATOM 1386 N N . ALA A 1 175 ? 1.37 5.992 3.141 1 98 175 ALA A N 1
ATOM 1387 C CA . ALA A 1 175 ? 1.925 4.848 3.859 1 98 175 ALA A CA 1
ATOM 1388 C C . ALA A 1 175 ? 3.326 4.512 3.359 1 98 175 ALA A C 1
ATOM 1390 O O . ALA A 1 175 ? 4.242 4.289 4.156 1 98 175 ALA A O 1
ATOM 1391 N N . ALA A 1 176 ? 3.486 4.523 2.08 1 97.25 176 ALA A N 1
ATOM 1392 C CA . ALA A 1 176 ? 4.797 4.27 1.49 1 97.25 176 ALA A CA 1
ATOM 1393 C C . ALA A 1 176 ? 5.816 5.309 1.946 1 97.25 176 ALA A C 1
ATOM 1395 O O . ALA A 1 176 ? 6.969 4.977 2.227 1 97.25 176 ALA A O 1
ATOM 1396 N N . ALA A 1 177 ? 5.395 6.527 2.012 1 97.25 177 ALA A N 1
ATOM 1397 C CA . ALA A 1 177 ? 6.277 7.598 2.48 1 97.25 177 ALA A CA 1
ATOM 1398 C C . ALA A 1 177 ? 6.695 7.367 3.93 1 97.25 177 ALA A C 1
ATOM 1400 O O . ALA A 1 177 ? 7.871 7.496 4.273 1 97.25 177 ALA A O 1
ATOM 1401 N N . ALA A 1 178 ? 5.738 7.02 4.754 1 98.19 178 ALA A N 1
ATOM 1402 C CA . ALA A 1 178 ? 6.031 6.762 6.16 1 98.19 178 ALA A CA 1
ATOM 1403 C C . ALA A 1 178 ? 7.031 5.617 6.312 1 98.19 178 ALA A C 1
ATOM 1405 O O . ALA A 1 178 ? 7.98 5.715 7.094 1 98.19 178 ALA A O 1
ATOM 1406 N N . GLU A 1 179 ? 6.789 4.59 5.527 1 96.81 179 GLU A N 1
ATOM 1407 C CA . GLU A 1 179 ? 7.684 3.436 5.582 1 96.81 179 GLU A CA 1
ATOM 1408 C C . GLU A 1 179 ? 9.094 3.816 5.148 1 96.81 179 GLU A C 1
ATOM 1410 O O . GLU A 1 179 ? 10.07 3.428 5.793 1 96.81 179 GLU A O 1
ATOM 1415 N N . ARG A 1 180 ? 9.234 4.547 4.125 1 95.94 180 ARG A N 1
ATOM 1416 C CA . ARG A 1 180 ? 10.531 4.973 3.615 1 95.94 180 ARG A CA 1
ATOM 1417 C C . ARG A 1 180 ? 11.258 5.859 4.625 1 95.94 180 ARG A C 1
ATOM 1419 O O . ARG A 1 180 ? 12.484 5.855 4.695 1 95.94 180 ARG A O 1
ATOM 1426 N N . LEU A 1 181 ? 10.461 6.582 5.355 1 97.19 181 LEU A N 1
ATOM 1427 C CA . LEU A 1 181 ? 11.031 7.492 6.344 1 97.19 181 LEU A CA 1
ATOM 1428 C C . LEU A 1 181 ? 11.242 6.777 7.676 1 97.19 181 LEU A C 1
ATOM 1430 O O . LEU A 1 181 ? 11.586 7.414 8.68 1 97.19 181 LEU A O 1
ATOM 1434 N N . ARG A 1 182 ? 10.938 5.488 7.707 1 96.81 182 ARG A N 1
ATOM 1435 C CA . ARG A 1 182 ? 11.234 4.594 8.82 1 96.81 182 ARG A CA 1
ATOM 1436 C C . ARG A 1 182 ? 10.375 4.926 10.039 1 96.81 182 ARG A C 1
ATOM 1438 O O . ARG A 1 182 ? 10.852 4.875 11.172 1 96.81 182 ARG A O 1
ATOM 1445 N N . TYR A 1 183 ? 9.18 5.414 9.773 1 98.31 183 TYR A N 1
ATOM 1446 C CA . TYR A 1 183 ? 8.164 5.445 10.82 1 98.31 183 TYR A CA 1
ATOM 1447 C C . TYR A 1 183 ? 7.641 4.043 11.117 1 98.31 183 TYR A C 1
ATOM 1449 O O . TYR A 1 183 ? 7.578 3.197 10.219 1 98.31 183 TYR A O 1
ATOM 1457 N N . ARG A 1 184 ? 7.266 3.852 12.305 1 97.44 184 ARG A N 1
ATOM 1458 C CA . ARG A 1 184 ? 6.734 2.553 12.711 1 97.44 184 ARG A CA 1
ATOM 1459 C C . ARG A 1 184 ? 5.211 2.564 12.727 1 97.44 184 ARG A C 1
ATOM 1461 O O . ARG A 1 184 ? 4.598 3.43 13.352 1 97.44 184 ARG A O 1
ATOM 1468 N N . SER A 1 185 ? 4.617 1.567 12.039 1 97.62 185 SER A N 1
ATOM 1469 C CA . SER A 1 185 ? 3.162 1.442 12.078 1 97.62 185 SER A CA 1
ATOM 1470 C C . SER A 1 185 ? 2.686 0.956 13.445 1 97.62 185 SER A C 1
ATOM 1472 O O . SER A 1 185 ? 3.193 -0.039 13.969 1 97.62 185 SER A O 1
ATOM 1474 N N . VAL A 1 186 ? 1.689 1.638 13.992 1 98.38 186 VAL A N 1
ATOM 1475 C CA . VAL A 1 186 ? 1.264 1.257 15.336 1 98.38 186 VAL A CA 1
ATOM 1476 C C . VAL A 1 186 ? -0.22 0.893 15.328 1 98.38 186 VAL A C 1
ATOM 1478 O O . VAL A 1 186 ? -0.739 0.346 16.297 1 98.38 186 VAL A O 1
ATOM 1481 N N . TYR A 1 187 ? -0.864 1.223 14.328 1 98.44 187 TYR A N 1
ATOM 1482 C CA . TYR A 1 187 ? -2.271 0.871 14.18 1 98.44 187 TYR A CA 1
ATOM 1483 C C . TYR A 1 187 ? -2.67 0.854 12.703 1 98.44 187 TYR A C 1
ATOM 1485 O O . TYR A 1 187 ? -2.158 1.644 11.906 1 98.44 187 TYR A O 1
ATOM 1493 N N . GLN A 1 188 ? -3.504 -0.005 12.305 1 97.81 188 GLN A N 1
ATOM 1494 C CA . GLN A 1 188 ? -4.047 -0.079 10.953 1 97.81 188 GLN A CA 1
ATOM 1495 C C . GLN A 1 188 ? -5.492 -0.572 10.969 1 97.81 188 GLN A C 1
ATOM 1497 O O . GLN A 1 188 ? -5.879 -1.345 11.844 1 97.81 188 GLN A O 1
ATOM 1502 N N . VAL A 1 189 ? -6.293 -0.142 10.031 1 98.38 189 VAL A N 1
ATOM 1503 C CA . VAL A 1 189 ? -7.676 -0.583 9.883 1 98.38 189 VAL A CA 1
ATOM 1504 C C . VAL A 1 189 ? -8.078 -0.555 8.414 1 98.38 189 VAL A C 1
ATOM 1506 O O . VAL A 1 189 ? -7.766 0.398 7.695 1 98.38 189 VAL A O 1
ATOM 1509 N N . LEU A 1 190 ? -8.695 -1.622 8.016 1 98.25 190 LEU A N 1
ATOM 1510 C CA . LEU A 1 190 ? -9.289 -1.618 6.688 1 98.25 190 LEU A CA 1
ATOM 1511 C C . LEU A 1 190 ? -10.523 -0.723 6.645 1 98.25 190 LEU A C 1
ATOM 1513 O O . LEU A 1 190 ? -11.344 -0.744 7.566 1 98.25 190 LEU A O 1
ATOM 1517 N N . TYR A 1 191 ? -10.641 0.035 5.602 1 98.56 191 TYR A N 1
ATOM 1518 C CA . TYR A 1 191 ? -11.836 0.85 5.453 1 98.56 191 TYR A CA 1
ATOM 1519 C C . TYR A 1 191 ? -13.094 -0.019 5.449 1 98.56 191 TYR A C 1
ATOM 1521 O O . TYR A 1 191 ? -14.133 0.381 5.969 1 98.56 191 TYR A O 1
ATOM 1529 N N . SER A 1 192 ? -13.031 -1.184 4.949 1 97.25 192 SER A N 1
ATOM 1530 C CA . SER A 1 192 ? -14.164 -2.098 4.883 1 97.25 192 SER A CA 1
ATOM 1531 C C . SER A 1 192 ? -14.617 -2.523 6.273 1 97.25 192 SER A C 1
ATOM 1533 O O . SER A 1 192 ? -15.734 -3.012 6.449 1 97.25 192 SER A O 1
ATOM 1535 N N . ASP A 1 193 ? -13.742 -2.408 7.254 1 98.19 193 ASP A N 1
ATOM 1536 C CA . ASP A 1 193 ? -14.07 -2.83 8.609 1 98.19 193 ASP A CA 1
ATOM 1537 C C . ASP A 1 193 ? -14.797 -1.72 9.367 1 98.19 193 ASP A C 1
ATOM 1539 O O . ASP A 1 193 ? -15.266 -1.929 10.492 1 98.19 193 ASP A O 1
ATOM 1543 N N . LEU A 1 194 ? -14.867 -0.563 8.812 1 98.19 194 LEU A N 1
ATOM 1544 C CA . LEU A 1 194 ? -15.578 0.577 9.383 1 98.19 194 LEU A CA 1
ATOM 1545 C C . LEU A 1 194 ? -16.828 0.9 8.57 1 98.19 194 LEU A C 1
ATOM 1547 O O . LEU A 1 194 ? -16.734 1.449 7.469 1 98.19 194 LEU A O 1
ATOM 1551 N N . PRO A 1 195 ? -18.016 0.684 9.047 1 96.75 195 PRO A N 1
ATOM 1552 C CA . PRO A 1 195 ? -19.266 0.81 8.281 1 96.75 195 PRO A CA 1
ATOM 1553 C C . PRO A 1 195 ? -19.469 2.215 7.727 1 96.75 195 PRO A C 1
ATOM 1555 O O . PRO A 1 195 ? -20.031 2.375 6.645 1 96.75 195 PRO A O 1
ATOM 1558 N N . TYR A 1 196 ? -18.984 3.213 8.375 1 97 196 TYR A N 1
ATOM 1559 C CA . TYR A 1 196 ? -19.25 4.598 7.992 1 97 196 TYR A CA 1
ATOM 1560 C C . TYR A 1 196 ? -18.125 5.133 7.102 1 97 196 TYR A C 1
ATOM 1562 O O . TYR A 1 196 ? -18.25 6.219 6.527 1 97 196 TYR A O 1
ATOM 1570 N N . ALA A 1 197 ? -17.078 4.391 7.02 1 98.5 197 ALA A N 1
ATOM 1571 C CA . ALA A 1 197 ? -15.875 4.91 6.375 1 98.5 197 ALA A CA 1
ATOM 1572 C C . ALA A 1 197 ? -16.062 5.02 4.867 1 98.5 197 ALA A C 1
ATOM 1574 O O . ALA A 1 197 ? -16.703 4.164 4.25 1 98.5 197 ALA A O 1
ATOM 1575 N N . PRO A 1 198 ? -15.484 6.125 4.266 1 98.62 198 PRO A N 1
ATOM 1576 C CA . PRO A 1 198 ? -15.305 6.047 2.812 1 98.62 198 PRO A CA 1
ATOM 1577 C C . PRO A 1 198 ? -14.641 4.75 2.369 1 98.62 198 PRO A C 1
ATOM 1579 O O . PRO A 1 198 ? -13.898 4.137 3.145 1 98.62 198 PRO A O 1
ATOM 1582 N N . GLN A 1 199 ? -14.891 4.32 1.165 1 97.88 199 GLN A N 1
ATOM 1583 C CA . GLN A 1 199 ? -14.281 3.117 0.613 1 97.88 199 GLN A CA 1
ATOM 1584 C C . GLN A 1 199 ? -13.438 3.443 -0.614 1 97.88 199 GLN A C 1
ATOM 1586 O O . GLN A 1 199 ? -13.875 3.254 -1.749 1 97.88 199 GLN A O 1
ATOM 1591 N N . PRO A 1 200 ? -12.203 3.904 -0.418 1 98.06 200 PRO A N 1
ATOM 1592 C CA . PRO A 1 200 ? -11.344 4.223 -1.561 1 98.06 200 PRO A CA 1
ATOM 1593 C C . PRO A 1 200 ? -10.984 2.996 -2.393 1 98.06 200 PRO A C 1
ATOM 1595 O O . PRO A 1 200 ? -11.047 1.868 -1.896 1 98.06 200 PRO A O 1
ATOM 1598 N N . LYS A 1 201 ? -10.594 3.275 -3.635 1 95.44 201 LYS A N 1
ATOM 1599 C CA . LYS A 1 201 ? -10.219 2.193 -4.539 1 95.44 201 LYS A CA 1
ATOM 1600 C C . LYS A 1 201 ? -8.82 1.668 -4.207 1 95.44 201 LYS A C 1
ATOM 1602 O O . LYS A 1 201 ? -7.977 2.41 -3.703 1 95.44 201 LYS A O 1
ATOM 1607 N N . ALA A 1 202 ? -8.523 0.449 -4.578 1 94.94 202 ALA A N 1
ATOM 1608 C CA . ALA A 1 202 ? -7.184 -0.125 -4.445 1 94.94 202 ALA A CA 1
ATOM 1609 C C . ALA A 1 202 ? -6.152 0.715 -5.191 1 94.94 202 ALA A C 1
ATOM 1611 O O . ALA A 1 202 ? -6.441 1.259 -6.262 1 94.94 202 ALA A O 1
ATOM 1612 N N . PRO A 1 203 ? -4.98 0.928 -4.672 1 96.94 203 PRO A N 1
ATOM 1613 C CA . PRO A 1 203 ? -4.453 0.189 -3.521 1 96.94 203 PRO A CA 1
ATOM 1614 C C . PRO A 1 203 ? -4.711 0.899 -2.193 1 96.94 203 PRO A C 1
ATOM 1616 O O . PRO A 1 203 ? -4.152 0.514 -1.164 1 96.94 203 PRO A O 1
ATOM 1619 N N . HIS A 1 204 ? -5.574 1.909 -2.107 1 98.38 204 HIS A N 1
ATOM 1620 C CA . HIS A 1 204 ? -5.809 2.705 -0.909 1 98.38 204 HIS A CA 1
ATOM 1621 C C . HIS A 1 204 ? -6.906 2.09 -0.044 1 98.38 204 HIS A C 1
ATOM 1623 O O . HIS A 1 204 ? -7.914 2.738 0.24 1 98.38 204 HIS A O 1
ATOM 1629 N N . VAL A 1 205 ? -6.676 0.932 0.576 1 97.44 205 VAL A N 1
ATOM 1630 C CA . VAL A 1 205 ? -7.789 0.159 1.12 1 97.44 205 VAL A CA 1
ATOM 1631 C C . VAL A 1 205 ? -7.777 0.243 2.645 1 97.44 205 VAL A C 1
ATOM 1633 O O . VAL A 1 205 ? -8.656 -0.312 3.309 1 97.44 205 VAL A O 1
ATOM 1636 N N . GLU A 1 206 ? -6.762 0.838 3.203 1 98.12 206 GLU A N 1
ATOM 1637 C CA . GLU A 1 206 ? -6.648 0.911 4.656 1 98.12 206 GLU A CA 1
ATOM 1638 C C . GLU A 1 206 ? -6.055 2.246 5.098 1 98.12 206 GLU A C 1
ATOM 1640 O O . GLU A 1 206 ? -5.441 2.953 4.297 1 98.12 206 GLU A O 1
ATOM 1645 N N . ALA A 1 207 ? -6.34 2.619 6.289 1 98.75 207 ALA A N 1
ATOM 1646 C CA . ALA A 1 207 ? -5.676 3.709 6.996 1 98.75 207 ALA A CA 1
ATOM 1647 C C . ALA A 1 207 ? -4.727 3.174 8.07 1 98.75 207 ALA A C 1
ATOM 1649 O O . ALA A 1 207 ? -4.996 2.139 8.68 1 98.75 207 ALA A O 1
ATOM 1650 N N . LYS A 1 208 ? -3.619 3.879 8.227 1 98.44 208 LYS A N 1
ATOM 1651 C CA . LYS A 1 208 ? -2.625 3.465 9.219 1 98.44 208 LYS A CA 1
ATOM 1652 C C . LYS A 1 208 ? -2.121 4.66 10.023 1 98.44 208 LYS A C 1
ATOM 1654 O O . LYS A 1 208 ? -2.129 5.793 9.539 1 98.44 208 LYS A O 1
ATOM 1659 N N . VAL A 1 209 ? -1.721 4.395 11.227 1 98.88 209 VAL A N 1
ATOM 1660 C CA . VAL A 1 209 ? -1.056 5.379 12.07 1 98.88 209 VAL A CA 1
ATOM 1661 C C . VAL A 1 209 ? 0.398 4.969 12.297 1 98.88 209 VAL A C 1
ATOM 1663 O O . VAL A 1 209 ? 0.678 3.826 12.664 1 98.88 209 VAL A O 1
ATOM 1666 N N . TYR A 1 210 ? 1.28 5.918 12.055 1 98.88 210 TYR A N 1
ATOM 1667 C CA . TYR A 1 210 ? 2.713 5.723 12.25 1 98.88 210 TYR A CA 1
ATOM 1668 C C . TYR A 1 210 ? 3.258 6.676 13.305 1 98.88 210 TYR A C 1
ATOM 1670 O O . TYR A 1 210 ? 2.76 7.797 13.453 1 98.88 210 TYR A O 1
ATOM 1678 N N . ILE A 1 211 ? 4.312 6.234 14.023 1 98.88 211 ILE A N 1
ATOM 1679 C CA . ILE A 1 211 ? 5.027 7.137 14.922 1 98.88 211 ILE A CA 1
ATOM 1680 C C . ILE A 1 211 ? 6.531 6.98 14.711 1 98.88 211 ILE A C 1
ATOM 1682 O O . ILE A 1 211 ? 6.992 5.953 14.211 1 98.88 211 ILE A O 1
ATOM 1686 N N . LYS A 1 212 ? 7.262 7.945 15.055 1 98.69 212 LYS A N 1
ATOM 1687 C CA . LYS A 1 212 ? 8.719 7.973 15.062 1 98.69 212 LYS A CA 1
ATOM 1688 C C . LYS A 1 212 ? 9.25 8.766 16.25 1 98.69 212 LYS A C 1
ATOM 1690 O O . LYS A 1 212 ? 8.938 9.953 16.406 1 98.69 212 LYS A O 1
ATOM 1695 N N . GLU A 1 213 ? 9.922 8.094 17.047 1 98.56 213 GLU A N 1
ATOM 1696 C CA . GLU A 1 213 ? 10.586 8.805 18.141 1 98.56 213 GLU A CA 1
ATOM 1697 C C . GLU A 1 213 ? 11.781 9.602 17.625 1 98.56 213 GLU A C 1
ATOM 1699 O O . GLU A 1 213 ? 12.508 9.141 16.75 1 98.56 213 GLU A O 1
ATOM 1704 N N . LEU A 1 214 ? 11.945 10.742 18.219 1 97.38 214 LEU A N 1
ATOM 1705 C CA . LEU A 1 214 ? 13 11.633 17.734 1 97.38 214 LEU A CA 1
ATOM 1706 C C . LEU A 1 214 ? 14.188 11.633 18.703 1 97.38 214 LEU A C 1
ATOM 1708 O O . LEU A 1 214 ? 14.016 11.523 19.906 1 97.38 214 LEU A O 1
ATOM 1712 N N . MET B 1 1 ? -26.578 -2.127 -18.484 1 41.66 1 MET B N 1
ATOM 1713 C CA . MET B 1 1 ? -26.188 -3.33 -19.219 1 41.66 1 MET B CA 1
ATOM 1714 C C . MET B 1 1 ? -25.75 -4.434 -18.25 1 41.66 1 MET B C 1
ATOM 1716 O O . MET B 1 1 ? -25.203 -4.152 -17.188 1 41.66 1 MET B O 1
ATOM 1720 N N . ALA B 1 2 ? -26.078 -5.562 -18.453 1 54.72 2 ALA B N 1
ATOM 1721 C CA . ALA B 1 2 ? -25.781 -6.656 -17.531 1 54.72 2 ALA B CA 1
ATOM 1722 C C . ALA B 1 2 ? -24.281 -6.859 -17.375 1 54.72 2 ALA B C 1
ATOM 1724 O O . ALA B 1 2 ? -23.531 -6.746 -18.359 1 54.72 2 ALA B O 1
ATOM 1725 N N . GLN B 1 3 ? -23.641 -6.875 -16.312 1 72.31 3 GLN B N 1
ATOM 1726 C CA . GLN B 1 3 ? -22.219 -7.168 -16.109 1 72.31 3 GLN B CA 1
ATOM 1727 C C . GLN B 1 3 ? -21.844 -8.5 -16.75 1 72.31 3 GLN B C 1
ATOM 1729 O O . GLN B 1 3 ? -22.547 -9.5 -16.594 1 72.31 3 GLN B O 1
ATOM 1734 N N . PRO B 1 4 ? -20.797 -8.484 -17.734 1 77.56 4 PRO B N 1
ATOM 1735 C CA . PRO B 1 4 ? -20.422 -9.734 -18.391 1 77.56 4 PRO B CA 1
ATOM 1736 C C . PRO B 1 4 ? -20.188 -10.875 -17.406 1 77.56 4 PRO B C 1
ATOM 1738 O O . PRO B 1 4 ? -19.719 -10.641 -16.281 1 77.56 4 PRO B O 1
ATOM 1741 N N . SER B 1 5 ? -20.547 -11.992 -17.844 1 91.06 5 SER B N 1
ATOM 1742 C CA . SER B 1 5 ? -20.484 -13.164 -16.984 1 91.06 5 SER B CA 1
ATOM 1743 C C . SER B 1 5 ? -19.156 -13.914 -17.172 1 91.06 5 SER B C 1
ATOM 1745 O O . SER B 1 5 ? -18.453 -13.703 -18.172 1 91.06 5 SER B O 1
ATOM 1747 N N . TYR B 1 6 ? -18.641 -14.594 -16.234 1 96.94 6 TYR B N 1
ATOM 1748 C CA . TYR B 1 6 ? -17.453 -15.453 -16.25 1 96.94 6 TYR B CA 1
ATOM 1749 C C . TYR B 1 6 ? -17.703 -16.734 -15.469 1 96.94 6 TYR B C 1
ATOM 1751 O O . TYR B 1 6 ? -18.656 -16.828 -14.695 1 96.94 6 TYR B O 1
ATOM 1759 N N . THR B 1 7 ? -16.922 -17.781 -15.773 1 97.88 7 THR B N 1
ATOM 1760 C CA . THR B 1 7 ? -16.875 -19 -14.984 1 97.88 7 THR B CA 1
ATOM 1761 C C . THR B 1 7 ? -15.469 -19.25 -14.445 1 97.88 7 THR B C 1
ATOM 1763 O O . THR B 1 7 ? -14.492 -18.75 -15.008 1 97.88 7 THR B O 1
ATOM 1766 N N . ILE B 1 8 ? -15.391 -19.984 -13.359 1 98.5 8 ILE B N 1
ATOM 1767 C CA . ILE B 1 8 ? -14.109 -20.297 -12.742 1 98.5 8 ILE B CA 1
ATOM 1768 C C . ILE B 1 8 ? -13.734 -21.75 -13.055 1 98.5 8 ILE B C 1
ATOM 1770 O O . ILE B 1 8 ? -14.578 -22.641 -12.961 1 98.5 8 ILE B O 1
ATOM 1774 N N . ARG B 1 9 ? -12.477 -21.953 -13.398 1 98.12 9 ARG B N 1
ATOM 1775 C CA . ARG B 1 9 ? -12.016 -23.312 -13.625 1 98.12 9 ARG B CA 1
ATOM 1776 C C . ARG B 1 9 ? -10.531 -23.453 -13.312 1 98.12 9 ARG B C 1
ATOM 1778 O O . ARG B 1 9 ? -9.82 -22.453 -13.211 1 98.12 9 ARG B O 1
ATOM 1785 N N . ARG B 1 10 ? -10.062 -24.688 -13.242 1 98.38 10 ARG B N 1
ATOM 1786 C CA . ARG B 1 10 ? -8.641 -24.969 -13.047 1 98.38 10 ARG B CA 1
ATOM 1787 C C . ARG B 1 10 ? -7.859 -24.781 -14.344 1 98.38 10 ARG B C 1
ATOM 1789 O O . ARG B 1 10 ? -8.383 -25.031 -15.43 1 98.38 10 ARG B O 1
ATOM 1796 N N . ILE B 1 11 ? -6.703 -24.344 -14.18 1 98.38 11 ILE B N 1
ATOM 1797 C CA . ILE B 1 11 ? -5.754 -24.297 -15.281 1 98.38 11 ILE B CA 1
ATOM 1798 C C . ILE B 1 11 ? -4.98 -25.609 -15.352 1 98.38 11 ILE B C 1
ATOM 1800 O O . ILE B 1 11 ? -4.469 -26.094 -14.336 1 98.38 11 ILE B O 1
ATOM 1804 N N . THR B 1 12 ? -4.941 -26.203 -16.516 1 95.69 12 THR B N 1
ATOM 1805 C CA . THR B 1 12 ? -4.215 -27.453 -16.719 1 95.69 12 THR B CA 1
ATOM 1806 C C . THR B 1 12 ? -3 -27.234 -17.625 1 95.69 12 THR B C 1
ATOM 1808 O O . THR B 1 12 ? -2.773 -26.125 -18.094 1 95.69 12 THR B O 1
ATOM 1811 N N . SER B 1 13 ? -2.219 -28.328 -17.812 1 97.25 13 SER B N 1
ATOM 1812 C CA . SER B 1 13 ? -1.041 -28.25 -18.672 1 97.25 13 SER B CA 1
ATOM 1813 C C . SER B 1 13 ? -1.423 -27.875 -20.094 1 97.25 13 SER B C 1
ATOM 1815 O O . SER B 1 13 ? -0.644 -27.234 -20.812 1 97.25 13 SER B O 1
ATOM 1817 N N . GLU B 1 14 ? -2.609 -28.203 -20.5 1 96.94 14 GLU B N 1
ATOM 1818 C CA . GLU B 1 14 ? -3.088 -27.891 -21.844 1 96.94 14 GLU B CA 1
ATOM 1819 C C . GLU B 1 14 ? -3.301 -26.391 -22.016 1 96.94 14 GLU B C 1
ATOM 1821 O O . GLU B 1 14 ? -3.391 -25.891 -23.141 1 96.94 14 GLU B O 1
ATOM 1826 N N . ASP B 1 15 ? -3.373 -25.688 -20.922 1 97.88 15 ASP B N 1
ATOM 1827 C CA . ASP B 1 15 ? -3.668 -24.25 -20.953 1 97.88 15 ASP B CA 1
ATOM 1828 C C . ASP B 1 15 ? -2.387 -23.438 -20.906 1 97.88 15 ASP B C 1
ATOM 1830 O O . ASP B 1 15 ? -2.436 -22.203 -20.812 1 97.88 15 ASP B O 1
ATOM 1834 N N . THR B 1 16 ? -1.258 -24.062 -20.938 1 98.12 16 THR B N 1
ATOM 1835 C CA . THR B 1 16 ? 0.016 -23.391 -20.703 1 98.12 16 THR B CA 1
ATOM 1836 C C . THR B 1 16 ? 0.174 -22.188 -21.641 1 98.12 16 THR B C 1
ATOM 1838 O O . THR B 1 16 ? 0.498 -21.078 -21.188 1 98.12 16 THR B O 1
ATOM 1841 N N . ASP B 1 17 ? -0.084 -22.328 -22.922 1 97.81 17 ASP B N 1
ATOM 1842 C CA . ASP B 1 17 ? 0.097 -21.266 -23.891 1 97.81 17 ASP B CA 1
ATOM 1843 C C . ASP B 1 17 ? -0.876 -20.109 -23.625 1 97.81 17 ASP B C 1
ATOM 1845 O O . ASP B 1 17 ? -0.499 -18.938 -23.688 1 97.81 17 ASP B O 1
ATOM 1849 N N . ALA B 1 18 ? -2.098 -20.5 -23.375 1 98.12 18 ALA B N 1
ATOM 1850 C CA . ALA B 1 18 ? -3.111 -19.484 -23.094 1 98.12 18 ALA B CA 1
ATOM 1851 C C . ALA B 1 18 ? -2.771 -18.688 -21.828 1 98.12 18 ALA B C 1
ATOM 1853 O O . ALA B 1 18 ? -2.914 -17.469 -21.797 1 98.12 18 ALA B O 1
ATOM 1854 N N . ALA B 1 19 ? -2.344 -19.375 -20.781 1 98.56 19 ALA B N 1
ATOM 1855 C CA . ALA B 1 19 ? -1.952 -18.719 -19.531 1 98.56 19 ALA B CA 1
ATOM 1856 C C . ALA B 1 19 ? -0.761 -17.797 -19.75 1 98.56 19 ALA B C 1
ATOM 1858 O O . ALA B 1 19 ? -0.753 -16.656 -19.266 1 98.56 19 ALA B O 1
ATOM 1859 N N . LEU B 1 20 ? 0.174 -18.281 -20.469 1 98.25 20 LEU B N 1
ATOM 1860 C CA . LEU B 1 20 ? 1.361 -17.469 -20.75 1 98.25 20 LEU B CA 1
ATOM 1861 C C . LEU B 1 20 ? 1 -16.219 -21.547 1 98.25 20 LEU B C 1
ATOM 1863 O O . LEU B 1 20 ? 1.493 -15.133 -21.25 1 98.25 20 LEU B O 1
ATOM 1867 N N . GLN B 1 21 ? 0.195 -16.391 -22.547 1 97.75 21 GLN B N 1
ATOM 1868 C CA . GLN B 1 21 ? -0.242 -15.25 -23.344 1 97.75 21 GLN B CA 1
ATOM 1869 C C . GLN B 1 21 ? -0.979 -14.234 -22.484 1 97.75 21 GLN B C 1
ATOM 1871 O O . GLN B 1 21 ? -0.788 -13.023 -22.641 1 97.75 21 GLN B O 1
ATOM 1876 N N . PHE B 1 22 ? -1.801 -14.711 -21.656 1 98.56 22 PHE B N 1
ATOM 1877 C CA . PHE B 1 22 ? -2.518 -13.836 -20.75 1 98.56 22 PHE B CA 1
ATOM 1878 C C . PHE B 1 22 ? -1.542 -13.023 -19.891 1 98.56 22 PHE B C 1
ATOM 1880 O O . PHE B 1 22 ? -1.675 -11.805 -19.781 1 98.56 22 PHE B O 1
ATOM 1887 N N . LEU B 1 23 ? -0.562 -13.695 -19.281 1 98.5 23 LEU B N 1
ATOM 1888 C CA . LEU B 1 23 ? 0.4 -13.023 -18.406 1 98.5 23 LEU B CA 1
ATOM 1889 C C . LEU B 1 23 ? 1.233 -12.016 -19.203 1 98.5 23 LEU B C 1
ATOM 1891 O O . LEU B 1 23 ? 1.579 -10.953 -18.672 1 98.5 23 LEU B O 1
ATOM 1895 N N . ARG B 1 24 ? 1.531 -12.281 -20.406 1 97.88 24 ARG B N 1
ATOM 1896 C CA . ARG B 1 24 ? 2.26 -11.352 -21.25 1 97.88 24 ARG B CA 1
ATOM 1897 C C . ARG B 1 24 ? 1.474 -10.055 -21.453 1 97.88 24 ARG B C 1
ATOM 1899 O O . ARG B 1 24 ? 2.051 -8.969 -21.453 1 97.88 24 ARG B O 1
ATOM 1906 N N . ASN B 1 25 ? 0.218 -10.234 -21.547 1 96.75 25 ASN B N 1
ATOM 1907 C CA . ASN B 1 25 ? -0.635 -9.102 -21.906 1 96.75 25 ASN B CA 1
ATOM 1908 C C . ASN B 1 25 ? -1 -8.273 -20.672 1 96.75 25 ASN B C 1
ATOM 1910 O O . ASN B 1 25 ? -1.183 -7.059 -20.766 1 96.75 25 ASN B O 1
ATOM 1914 N N . PHE B 1 26 ? -1.096 -8.945 -19.5 1 97.12 26 PHE B N 1
ATOM 1915 C CA . PHE B 1 26 ? -1.803 -8.242 -18.422 1 97.12 26 PHE B CA 1
ATOM 1916 C C . PHE B 1 26 ? -0.992 -8.266 -17.141 1 97.12 26 PHE B C 1
ATOM 1918 O O . PHE B 1 26 ? -1.394 -7.668 -16.141 1 97.12 26 PHE B O 1
ATOM 1925 N N . PHE B 1 27 ? 0.144 -8.898 -17.156 1 97.94 27 PHE B N 1
ATOM 1926 C CA . PHE B 1 27 ? 0.912 -8.969 -15.914 1 97.94 27 PHE B CA 1
ATOM 1927 C C . PHE B 1 27 ? 2.363 -8.578 -16.156 1 97.94 27 PHE B C 1
ATOM 1929 O O . PHE B 1 27 ? 2.877 -7.656 -15.516 1 97.94 27 PHE B O 1
ATOM 1936 N N . PHE B 1 28 ? 3.086 -9.211 -17.047 1 98.44 28 PHE B N 1
ATOM 1937 C CA . PHE B 1 28 ? 4.527 -9.07 -17.203 1 98.44 28 PHE B CA 1
ATOM 1938 C C . PHE B 1 28 ? 4.918 -7.613 -17.406 1 98.44 28 PHE B C 1
ATOM 1940 O O . PHE B 1 28 ? 5.863 -7.125 -16.781 1 98.44 28 PHE B O 1
ATOM 1947 N N . LEU B 1 29 ? 4.168 -6.902 -18.156 1 95.75 29 LEU B N 1
ATOM 1948 C CA . LEU B 1 29 ? 4.52 -5.531 -18.516 1 95.75 29 LEU B CA 1
ATOM 1949 C C . LEU B 1 29 ? 4.184 -4.566 -17.391 1 95.75 29 LEU B C 1
ATOM 1951 O O . LEU B 1 29 ? 4.805 -3.51 -17.266 1 95.75 29 LEU B O 1
ATOM 1955 N N . ASP B 1 30 ? 3.246 -4.977 -16.531 1 94.31 30 ASP B N 1
ATOM 1956 C CA . ASP B 1 30 ? 2.723 -4.055 -15.539 1 94.31 30 ASP B CA 1
ATOM 1957 C C . ASP B 1 30 ? 3.334 -4.324 -14.164 1 94.31 30 ASP B C 1
ATOM 1959 O O . ASP B 1 30 ? 3.244 -3.492 -13.258 1 94.31 30 ASP B O 1
ATOM 1963 N N . GLU B 1 31 ? 3.943 -5.434 -14.023 1 97.69 31 GLU B N 1
ATOM 1964 C CA . GLU B 1 31 ? 4.508 -5.816 -12.727 1 97.69 31 GLU B CA 1
ATOM 1965 C C . GLU B 1 31 ? 5.605 -4.848 -12.297 1 97.69 31 GLU B C 1
ATOM 1967 O O . GLU B 1 31 ? 6.57 -4.629 -13.031 1 97.69 31 GLU B O 1
ATOM 1972 N N . PRO B 1 32 ? 5.562 -4.285 -11.07 1 98.19 32 PRO B N 1
ATOM 1973 C CA . PRO B 1 32 ? 6.406 -3.16 -10.656 1 98.19 32 PRO B CA 1
ATOM 1974 C C . PRO B 1 32 ? 7.895 -3.494 -10.695 1 98.19 32 PRO B C 1
ATOM 1976 O O . PRO B 1 32 ? 8.703 -2.676 -11.133 1 98.19 32 PRO B O 1
ATOM 1979 N N . MET B 1 33 ? 8.305 -4.652 -10.25 1 98.69 33 MET B N 1
ATOM 1980 C CA . MET B 1 33 ? 9.727 -4.98 -10.273 1 98.69 33 MET B CA 1
ATOM 1981 C C . MET B 1 33 ? 10.227 -5.109 -11.711 1 98.69 33 MET B C 1
ATOM 1983 O O . MET B 1 33 ? 11.344 -4.691 -12.016 1 98.69 33 MET B O 1
ATOM 1987 N N . ASN B 1 34 ? 9.383 -5.754 -12.578 1 98.75 34 ASN B N 1
ATOM 1988 C CA . ASN B 1 34 ? 9.75 -5.836 -13.984 1 98.75 34 ASN B CA 1
ATOM 1989 C C . ASN B 1 34 ? 9.961 -4.453 -14.594 1 98.75 34 ASN B C 1
ATOM 1991 O O . ASN B 1 34 ? 10.945 -4.223 -15.305 1 98.75 34 ASN B O 1
ATOM 1995 N N . LEU B 1 35 ? 9.047 -3.566 -14.32 1 98.31 35 LEU B N 1
ATOM 1996 C CA . LEU B 1 35 ? 9.141 -2.199 -14.828 1 98.31 35 LEU B CA 1
ATOM 1997 C C . LEU B 1 35 ? 10.398 -1.51 -14.312 1 98.31 35 LEU B C 1
ATOM 1999 O O . LEU B 1 35 ? 11.086 -0.821 -15.062 1 98.31 35 LEU B O 1
ATOM 2003 N N . ALA B 1 36 ? 10.695 -1.73 -13.086 1 98.38 36 ALA B N 1
ATOM 2004 C CA . ALA B 1 36 ? 11.797 -1.029 -12.43 1 98.38 36 ALA B CA 1
ATOM 2005 C C . ALA B 1 36 ? 13.133 -1.366 -13.086 1 98.38 36 ALA B C 1
ATOM 2007 O O . ALA B 1 36 ? 14.031 -0.526 -13.141 1 98.38 36 ALA B O 1
ATOM 2008 N N . VAL B 1 37 ? 13.266 -2.566 -13.602 1 98.44 37 VAL B N 1
ATOM 2009 C CA . VAL B 1 37 ? 14.531 -2.955 -14.203 1 98.44 37 VAL B CA 1
ATOM 2010 C C . VAL B 1 37 ? 14.406 -2.941 -15.727 1 98.44 37 VAL B C 1
ATOM 2012 O O . VAL B 1 37 ? 15.312 -3.396 -16.438 1 98.44 37 VAL B O 1
ATOM 2015 N N . ASN B 1 38 ? 13.266 -2.457 -16.234 1 97.94 38 ASN B N 1
ATOM 2016 C CA . ASN B 1 38 ? 13.008 -2.475 -17.672 1 97.94 38 ASN B CA 1
ATOM 2017 C C . ASN B 1 38 ? 13.258 -3.857 -18.266 1 97.94 38 ASN B C 1
ATOM 2019 O O . ASN B 1 38 ? 14.031 -4 -19.203 1 97.94 38 ASN B O 1
ATOM 2023 N N . LEU B 1 39 ? 12.664 -4.875 -17.688 1 98.44 39 LEU B N 1
ATOM 2024 C CA . LEU B 1 39 ? 12.898 -6.27 -18.047 1 98.44 39 LEU B CA 1
ATOM 2025 C C . LEU B 1 39 ? 12.453 -6.543 -19.469 1 98.44 39 LEU B C 1
ATOM 2027 O O . LEU B 1 39 ? 13.148 -7.234 -20.219 1 98.44 39 LEU B O 1
ATOM 2031 N N . LEU B 1 40 ? 11.234 -6.098 -19.812 1 97.94 40 LEU B N 1
ATOM 2032 C CA . LEU B 1 40 ? 10.703 -6.184 -21.172 1 97.94 40 LEU B CA 1
ATOM 2033 C C . LEU B 1 40 ? 10.742 -4.82 -21.859 1 97.94 40 LEU B C 1
ATOM 2035 O O . LEU B 1 40 ? 9.867 -3.982 -21.641 1 97.94 40 LEU B O 1
ATOM 2039 N N . GLU B 1 41 ? 11.594 -4.59 -22.656 1 95.75 41 GLU B N 1
ATOM 2040 C CA . GLU B 1 41 ? 11.906 -3.295 -23.25 1 95.75 41 GLU B CA 1
ATOM 2041 C C . GLU B 1 41 ? 10.797 -2.83 -24.172 1 95.75 41 GLU B C 1
ATOM 2043 O O . GLU B 1 41 ? 10.57 -1.628 -24.344 1 95.75 41 GLU B O 1
ATOM 2048 N N . THR B 1 42 ? 10.141 -3.838 -24.859 1 94.25 42 THR B N 1
ATOM 2049 C CA . THR B 1 42 ? 8.977 -3.584 -25.703 1 94.25 42 THR B CA 1
ATOM 2050 C C . THR B 1 42 ? 7.848 -4.555 -25.375 1 94.25 42 THR B C 1
ATOM 2052 O O . THR B 1 42 ? 8.07 -5.582 -24.734 1 94.25 42 THR B O 1
ATOM 2055 N N . PRO B 1 43 ? 6.672 -4.219 -25.844 1 90.81 43 PRO B N 1
ATOM 2056 C CA . PRO B 1 43 ? 5.559 -5.141 -25.594 1 90.81 43 PRO B CA 1
ATOM 2057 C C . PRO B 1 43 ? 5.77 -6.504 -26.25 1 90.81 43 PRO B C 1
ATOM 2059 O O . PRO B 1 43 ? 5.145 -7.488 -25.844 1 90.81 43 PRO B O 1
ATOM 2062 N N . GLU B 1 44 ? 6.648 -6.594 -27.188 1 93.62 44 GLU B N 1
ATOM 2063 C CA . GLU B 1 44 ? 6.891 -7.848 -27.906 1 93.62 44 GLU B CA 1
ATOM 2064 C C . GLU B 1 44 ? 8.086 -8.594 -27.312 1 93.62 44 GLU B C 1
ATOM 2066 O O . GLU B 1 44 ? 8.312 -9.766 -27.625 1 93.62 44 GLU B O 1
ATOM 2071 N N . SER B 1 45 ? 8.82 -7.902 -26.438 1 96.5 45 SER B N 1
ATOM 2072 C CA . SER B 1 45 ? 9.992 -8.523 -25.828 1 96.5 45 SER B CA 1
ATOM 2073 C C . SER B 1 45 ? 9.609 -9.75 -25 1 96.5 45 SER B C 1
ATOM 2075 O O . SER B 1 45 ? 8.469 -9.867 -24.547 1 96.5 45 SER B O 1
ATOM 2077 N N . ARG B 1 46 ? 10.578 -10.664 -24.953 1 96.31 46 ARG B N 1
ATOM 2078 C CA . ARG B 1 46 ? 10.383 -11.875 -24.156 1 96.31 46 ARG B CA 1
ATOM 2079 C C . ARG B 1 46 ? 11.531 -12.07 -23.172 1 96.31 46 ARG B C 1
ATOM 2081 O O . ARG B 1 46 ? 12.664 -11.68 -23.453 1 96.31 46 ARG B O 1
ATOM 2088 N N . CYS B 1 47 ? 11.266 -12.594 -22.047 1 98 47 CYS B N 1
ATOM 2089 C CA . CYS B 1 47 ? 12.211 -13.133 -21.078 1 98 47 CYS B CA 1
ATOM 2090 C C . CYS B 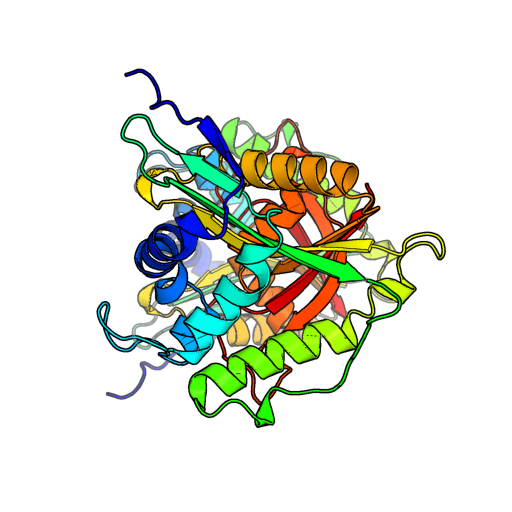1 47 ? 11.914 -14.594 -20.766 1 98 47 CYS B C 1
ATOM 2092 O O . CYS B 1 47 ? 10.984 -14.891 -20.016 1 98 47 CYS B O 1
ATOM 2094 N N . ILE B 1 48 ? 12.711 -15.398 -21.344 1 98 48 ILE B N 1
ATOM 2095 C CA . ILE B 1 48 ? 12.461 -16.844 -21.266 1 98 48 ILE B CA 1
ATOM 2096 C C . ILE B 1 48 ? 12.492 -17.297 -19.812 1 98 48 ILE B C 1
ATOM 2098 O O . ILE B 1 48 ? 11.68 -18.125 -19.406 1 98 48 ILE B O 1
ATOM 2102 N N . GLU B 1 49 ? 13.383 -16.781 -19.047 1 98.25 49 GLU B N 1
ATOM 2103 C CA . GLU B 1 49 ? 13.516 -17.172 -17.641 1 98.25 49 GLU B CA 1
ATOM 2104 C C . GLU B 1 49 ? 12.258 -16.812 -16.859 1 98.25 49 GLU B C 1
ATOM 2106 O O . GLU B 1 49 ? 11.789 -17.609 -16.031 1 98.25 49 GLU B O 1
ATOM 2111 N N . LEU B 1 50 ? 11.711 -15.633 -17.078 1 98.62 50 LEU B N 1
ATOM 2112 C CA . LEU B 1 50 ? 10.461 -15.219 -16.438 1 98.62 50 LEU B CA 1
ATOM 2113 C C . LEU B 1 50 ? 9.312 -16.141 -16.828 1 98.62 50 LEU B C 1
ATOM 2115 O O . LEU B 1 50 ? 8.523 -16.547 -15.984 1 98.62 50 LEU B O 1
ATOM 2119 N N . GLU B 1 51 ? 9.195 -16.438 -18.094 1 98.38 51 GLU B N 1
ATOM 2120 C CA . GLU B 1 51 ? 8.141 -17.328 -18.578 1 98.38 51 GLU B CA 1
ATOM 2121 C C . GLU B 1 51 ? 8.25 -18.703 -17.953 1 98.38 51 GLU B C 1
ATOM 2123 O O . GLU B 1 51 ? 7.242 -19.281 -17.516 1 98.38 51 GLU B O 1
ATOM 2128 N N . GLU B 1 52 ? 9.438 -19.219 -17.891 1 97.56 52 GLU B N 1
ATOM 2129 C CA . GLU B 1 52 ? 9.664 -20.531 -17.297 1 97.56 52 GLU B CA 1
ATOM 2130 C C . GLU B 1 52 ? 9.344 -20.516 -15.805 1 97.56 52 GLU B C 1
ATOM 2132 O O . GLU B 1 52 ? 8.703 -21.453 -15.297 1 97.56 52 GLU B O 1
ATOM 2137 N N . TYR B 1 53 ? 9.797 -19.531 -15.18 1 97.62 53 TYR B N 1
ATOM 2138 C CA . TYR B 1 53 ? 9.484 -19.375 -13.758 1 97.62 53 TYR B CA 1
ATOM 2139 C C . TYR B 1 53 ? 7.977 -19.391 -13.531 1 97.62 53 TYR B C 1
ATOM 2141 O O . TYR B 1 53 ? 7.48 -20.094 -12.648 1 97.62 53 TYR B O 1
ATOM 2149 N N . SER B 1 54 ? 7.203 -18.609 -14.305 1 98.38 54 SER B N 1
ATOM 2150 C CA . SER B 1 54 ? 5.77 -18.391 -14.148 1 98.38 54 SER B CA 1
ATOM 2151 C C . SER B 1 54 ? 4.98 -19.672 -14.406 1 98.38 54 SER B C 1
ATOM 2153 O O . SER B 1 54 ? 3.939 -19.906 -13.789 1 98.38 54 SER B O 1
ATOM 2155 N N . MET B 1 55 ? 5.488 -20.531 -15.266 1 98.12 55 MET B N 1
ATOM 2156 C CA . MET B 1 55 ? 4.734 -21.719 -15.68 1 98.12 55 MET B CA 1
ATOM 2157 C C . MET B 1 55 ? 5.223 -22.953 -14.938 1 98.12 55 MET B C 1
ATOM 2159 O O . MET B 1 55 ? 4.707 -24.047 -15.156 1 98.12 55 MET B O 1
ATOM 2163 N N . SER B 1 56 ? 6.156 -22.766 -14.016 1 97.25 56 SER B N 1
ATOM 2164 C CA . SER B 1 56 ? 6.879 -23.875 -13.414 1 97.25 56 SER B CA 1
ATOM 2165 C C . SER B 1 56 ? 5.934 -24.812 -12.656 1 97.25 56 SER B C 1
ATOM 2167 O O . SER B 1 56 ? 6.215 -26 -12.492 1 97.25 56 SER B O 1
ATOM 2169 N N . SER B 1 57 ? 4.758 -24.297 -12.211 1 97.75 57 SER B N 1
ATOM 2170 C CA . SER B 1 57 ? 3.889 -25.125 -11.367 1 97.75 57 SER B CA 1
ATOM 2171 C C . SER B 1 57 ? 2.58 -25.453 -12.078 1 97.75 57 SER B C 1
ATOM 2173 O O . SER B 1 57 ? 1.668 -26.016 -11.477 1 97.75 57 SER B O 1
ATOM 2175 N N . ILE B 1 58 ? 2.43 -25.172 -13.336 1 98.06 58 ILE B N 1
ATOM 2176 C CA . ILE B 1 58 ? 1.16 -25.281 -14.047 1 98.06 58 ILE B CA 1
ATOM 2177 C C . ILE B 1 58 ? 0.717 -26.734 -14.102 1 98.06 58 ILE B C 1
ATOM 2179 O O . ILE B 1 58 ? -0.479 -27.031 -14.039 1 98.06 58 ILE B O 1
ATOM 2183 N N . SER B 1 59 ? 1.65 -27.641 -14.164 1 96.81 59 SER B N 1
ATOM 2184 C CA . SER B 1 59 ? 1.347 -29.062 -14.328 1 96.81 59 SER B CA 1
ATOM 2185 C C . SER B 1 59 ? 0.77 -29.656 -13.047 1 96.81 59 SER B C 1
ATOM 2187 O O . SER B 1 59 ? 0.232 -30.766 -13.055 1 96.81 59 SER B O 1
ATOM 2189 N N . GLN B 1 60 ? 0.855 -28.922 -11.93 1 97.5 60 GLN B N 1
ATOM 2190 C CA . GLN B 1 60 ? 0.324 -29.422 -10.664 1 97.5 60 GLN B CA 1
ATOM 2191 C C . GLN B 1 60 ? -1.201 -29.391 -10.656 1 97.5 60 GLN B C 1
ATOM 2193 O O . GLN B 1 60 ? -1.835 -30 -9.797 1 97.5 60 GLN B O 1
ATOM 2198 N N . GLY B 1 61 ? -1.782 -28.609 -11.523 1 97.56 61 GLY B N 1
ATOM 2199 C CA . GLY B 1 61 ? -3.227 -28.625 -11.688 1 97.56 61 GLY B CA 1
ATOM 2200 C C . GLY B 1 61 ? -3.961 -27.906 -10.57 1 97.56 61 GLY B C 1
ATOM 2201 O O . GLY B 1 61 ? -5.113 -28.219 -10.273 1 97.56 61 GLY B O 1
ATOM 2202 N N . ILE B 1 62 ? -3.25 -26.953 -9.898 1 98.62 62 ILE B N 1
ATOM 2203 C CA . ILE B 1 62 ? -3.881 -26.328 -8.75 1 98.62 62 ILE B CA 1
ATOM 2204 C C . ILE B 1 62 ? -4.047 -24.828 -9.008 1 98.62 62 ILE B C 1
ATOM 2206 O O . ILE B 1 62 ? -4.395 -24.078 -8.094 1 98.62 62 ILE B O 1
ATOM 2210 N N . SER B 1 63 ? -3.791 -24.328 -10.203 1 98.88 63 SER B N 1
ATOM 2211 C CA . SER B 1 63 ? -3.994 -22.938 -10.602 1 98.88 63 SER B CA 1
ATOM 2212 C C . SER B 1 63 ? -5.406 -22.719 -11.133 1 98.88 63 SER B C 1
ATOM 2214 O O . SER B 1 63 ? -6.09 -23.672 -11.508 1 98.88 63 SER B O 1
ATOM 2216 N N . VAL B 1 64 ? -5.832 -21.422 -11.117 1 98.81 64 VAL B N 1
ATOM 2217 C CA . VAL B 1 64 ? -7.234 -21.141 -11.398 1 98.81 64 VAL B CA 1
ATOM 2218 C C . VAL B 1 64 ? -7.332 -20 -12.422 1 98.81 64 VAL B C 1
ATOM 2220 O O . VAL B 1 64 ? -6.488 -19.109 -12.445 1 98.81 64 VAL B O 1
ATOM 2223 N N . ALA B 1 65 ? -8.398 -20.094 -13.227 1 98.81 65 ALA B N 1
ATOM 2224 C CA . ALA B 1 65 ? -8.695 -19.031 -14.195 1 98.81 65 ALA B CA 1
ATOM 2225 C C . ALA B 1 65 ? -10.172 -18.656 -14.164 1 98.81 65 ALA B C 1
ATOM 2227 O O . ALA B 1 65 ? -11.023 -19.5 -13.875 1 98.81 65 ALA B O 1
ATOM 2228 N N . ALA B 1 66 ? -10.453 -17.406 -14.32 1 98.75 66 ALA B N 1
ATOM 2229 C CA . ALA B 1 66 ? -11.773 -16.938 -14.742 1 98.75 66 ALA B CA 1
ATOM 2230 C C . ALA B 1 66 ? -11.867 -16.828 -16.266 1 98.75 66 ALA B C 1
ATOM 2232 O O . ALA B 1 66 ? -10.984 -16.266 -16.906 1 98.75 66 ALA B O 1
ATOM 2233 N N . VAL B 1 67 ? -12.922 -17.359 -16.828 1 98.38 67 VAL B N 1
ATOM 2234 C CA . VAL B 1 67 ? -13.078 -17.422 -18.281 1 98.38 67 VAL B CA 1
ATOM 2235 C C . VAL B 1 67 ? -14.391 -16.766 -18.688 1 98.38 67 VAL B C 1
ATOM 2237 O O . VAL B 1 67 ? -15.445 -17.047 -18.109 1 98.38 67 VAL B O 1
ATOM 2240 N N . ASP B 1 68 ? -14.297 -15.93 -19.734 1 97.38 68 ASP B N 1
ATOM 2241 C CA . ASP B 1 68 ? -15.516 -15.25 -20.172 1 97.38 68 ASP B CA 1
ATOM 2242 C C . ASP B 1 68 ? -16.328 -16.141 -21.109 1 97.38 68 ASP B C 1
ATOM 2244 O O . ASP B 1 68 ? -16.031 -17.328 -21.266 1 97.38 68 ASP B O 1
ATOM 2248 N N . GLU B 1 69 ? -17.359 -15.594 -21.688 1 95.81 69 GLU B N 1
ATOM 2249 C CA . GLU B 1 69 ? -18.312 -16.344 -22.5 1 95.81 69 GLU B CA 1
ATOM 2250 C C . GLU B 1 69 ? -17.672 -16.844 -23.797 1 95.81 69 GLU B C 1
ATOM 2252 O O . GLU B 1 69 ? -18.141 -17.828 -24.391 1 95.81 69 GLU B O 1
ATOM 2257 N N . LYS B 1 70 ? -16.688 -16.203 -24.234 1 95.94 70 LYS B N 1
ATOM 2258 C CA . LYS B 1 70 ? -15.992 -16.594 -25.469 1 95.94 70 LYS B CA 1
ATOM 2259 C C . LYS B 1 70 ? -14.875 -17.594 -25.172 1 95.94 70 LYS B C 1
ATOM 2261 O O . LYS B 1 70 ? -14.164 -18.016 -26.094 1 95.94 70 LYS B O 1
ATOM 2266 N N . GLY B 1 71 ? -14.656 -17.891 -23.938 1 95.75 71 GLY B N 1
ATOM 2267 C CA . GLY B 1 71 ? -13.641 -18.859 -23.562 1 95.75 71 GLY B CA 1
ATOM 2268 C C . GLY B 1 71 ? -12.281 -18.234 -23.297 1 95.75 71 GLY B C 1
ATOM 2269 O O . GLY B 1 71 ? -11.281 -18.938 -23.172 1 95.75 71 GLY B O 1
ATOM 2270 N N . GLU B 1 72 ? -12.281 -16.938 -23.188 1 97.25 72 GLU B N 1
ATOM 2271 C CA . GLU B 1 72 ? -11.023 -16.234 -22.969 1 97.25 72 GLU B CA 1
ATOM 2272 C C . GLU B 1 72 ? -10.766 -15.984 -21.484 1 97.25 72 GLU B C 1
ATOM 2274 O O . GLU B 1 72 ? -11.695 -15.68 -20.734 1 97.25 72 GLU B O 1
ATOM 2279 N N . PHE B 1 73 ? -9.477 -16.125 -21.094 1 98.62 73 PHE B N 1
ATOM 2280 C CA . PHE B 1 73 ? -9.109 -15.812 -19.719 1 98.62 73 PHE B CA 1
ATOM 2281 C C . PHE B 1 73 ? -9.32 -14.336 -19.422 1 98.62 73 PHE B C 1
ATOM 2283 O O . PHE B 1 73 ? -8.914 -13.477 -20.203 1 98.62 73 PHE B O 1
ATOM 2290 N N . VAL B 1 74 ? -9.961 -14.055 -18.312 1 98.56 74 VAL B N 1
ATOM 2291 C CA . VAL B 1 74 ? -10.117 -12.664 -17.891 1 98.56 74 VAL B CA 1
ATOM 2292 C C . VAL B 1 74 ?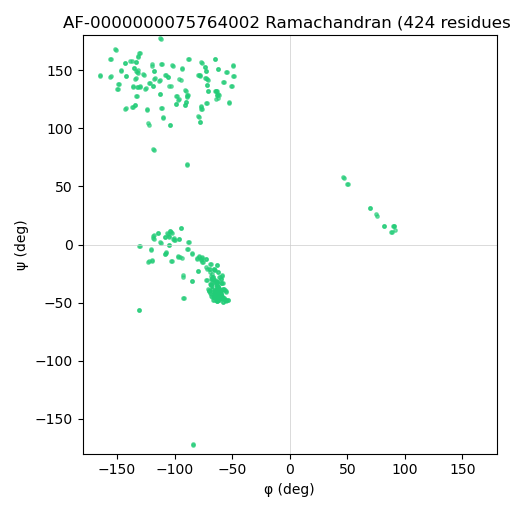 -9.484 -12.469 -16.516 1 98.56 74 VAL B C 1
ATOM 2294 O O . VAL B 1 74 ? -9.438 -11.352 -16.016 1 98.56 74 VAL B O 1
ATOM 2297 N N . GLY B 1 75 ? -8.992 -13.484 -15.852 1 98.69 75 GLY B N 1
ATOM 2298 C CA . GLY B 1 75 ? -8.234 -13.492 -14.617 1 98.69 75 GLY B CA 1
ATOM 2299 C C . GLY B 1 75 ? -7.527 -14.82 -14.367 1 98.69 75 GLY B C 1
ATOM 2300 O O . GLY B 1 75 ? -8.023 -15.875 -14.766 1 98.69 75 GLY B O 1
ATOM 2301 N N . VAL B 1 76 ? -6.379 -14.734 -13.766 1 98.81 76 VAL B N 1
ATOM 2302 C CA . VAL B 1 76 ? -5.664 -15.969 -13.469 1 98.81 76 VAL B CA 1
ATOM 2303 C C . VAL B 1 76 ? -4.965 -15.852 -12.109 1 98.81 76 VAL B C 1
ATOM 2305 O O . VAL B 1 76 ? -4.535 -14.758 -11.727 1 98.81 76 VAL B O 1
ATOM 2308 N N . VAL B 1 77 ? -4.891 -16.922 -11.391 1 98.88 77 VAL B N 1
ATOM 2309 C CA . VAL B 1 77 ? -3.996 -17.125 -10.258 1 98.88 77 VAL B CA 1
ATOM 2310 C C . VAL B 1 77 ? -3.145 -18.375 -10.484 1 98.88 77 VAL B C 1
ATOM 2312 O O . VAL B 1 77 ? -3.676 -19.484 -10.617 1 98.88 77 VAL B O 1
ATOM 2315 N N . ILE B 1 78 ? -1.836 -18.141 -10.586 1 98.88 78 ILE B N 1
ATOM 2316 C CA . ILE B 1 78 ? -0.898 -19.266 -10.688 1 98.88 78 ILE B CA 1
ATOM 2317 C C . ILE B 1 78 ? -0.446 -19.672 -9.289 1 98.88 78 ILE B C 1
ATOM 2319 O O . ILE B 1 78 ? 0.16 -18.891 -8.562 1 98.88 78 ILE B O 1
ATOM 2323 N N . ASN B 1 79 ? -0.718 -20.891 -8.961 1 98.88 79 ASN B N 1
ATOM 2324 C CA . ASN B 1 79 ? -0.397 -21.438 -7.645 1 98.88 79 ASN B CA 1
ATOM 2325 C C . ASN B 1 79 ? 0.702 -22.5 -7.727 1 98.88 79 ASN B C 1
ATOM 2327 O O . ASN B 1 79 ? 0.941 -23.062 -8.789 1 98.88 79 ASN B O 1
ATOM 2331 N N . GLY B 1 80 ? 1.383 -22.656 -6.637 1 98.5 80 GLY B N 1
ATOM 2332 C CA . GLY B 1 80 ? 2.309 -23.766 -6.438 1 98.5 80 GLY B CA 1
ATOM 2333 C C . GLY B 1 80 ? 2.125 -24.469 -5.102 1 98.5 80 GLY B C 1
ATOM 2334 O O . GLY B 1 80 ? 1.698 -23.844 -4.125 1 98.5 80 GLY B O 1
ATOM 2335 N N . LEU B 1 81 ? 2.418 -25.75 -5.066 1 98.5 81 LEU B N 1
ATOM 2336 C CA . LEU B 1 81 ? 2.354 -26.531 -3.834 1 98.5 81 LEU B CA 1
ATOM 2337 C C . LEU B 1 81 ? 3.729 -26.625 -3.184 1 98.5 81 LEU B C 1
ATOM 2339 O O . LEU B 1 81 ? 4.699 -27.031 -3.83 1 98.5 81 LEU B O 1
ATOM 2343 N N . ALA B 1 82 ? 3.785 -26.234 -1.965 1 98 82 ALA B N 1
ATOM 2344 C CA . ALA B 1 82 ? 5.012 -26.375 -1.184 1 98 82 ALA B CA 1
ATOM 2345 C C . ALA B 1 82 ? 4.832 -27.375 -0.053 1 98 82 ALA B C 1
ATOM 2347 O O . ALA B 1 82 ? 3.781 -27.422 0.592 1 98 82 ALA B O 1
ATOM 2348 N N . ARG B 1 83 ? 5.859 -28.172 0.197 1 98 83 ARG B N 1
ATOM 2349 C CA . ARG B 1 83 ? 5.859 -29.156 1.27 1 98 83 ARG B CA 1
ATOM 2350 C C . ARG B 1 83 ? 6.938 -28.844 2.301 1 98 83 ARG B C 1
ATOM 2352 O O . ARG B 1 83 ? 8.055 -28.484 1.943 1 98 83 ARG B O 1
ATOM 2359 N N . ARG B 1 84 ? 6.598 -29.094 3.523 1 97.5 84 ARG B N 1
ATOM 2360 C CA . ARG B 1 84 ? 7.492 -28.797 4.633 1 97.5 84 ARG B CA 1
ATOM 2361 C C . ARG B 1 84 ? 8.789 -29.594 4.531 1 97.5 84 ARG B C 1
ATOM 2363 O O . ARG B 1 84 ? 9.867 -29.078 4.816 1 97.5 84 ARG B O 1
ATOM 2370 N N . GLU B 1 85 ? 8.727 -30.766 4.102 1 96.69 85 GLU B N 1
ATOM 2371 C CA . GLU B 1 85 ? 9.883 -31.672 4.062 1 96.69 85 GLU B CA 1
ATOM 2372 C C . GLU B 1 85 ? 10.805 -31.328 2.893 1 96.69 85 GLU B C 1
ATOM 2374 O O . GLU B 1 85 ? 11.93 -31.812 2.826 1 96.69 85 GLU B O 1
ATOM 2379 N N . GLU B 1 86 ? 10.305 -30.5 1.99 1 95.06 86 GLU B N 1
ATOM 2380 C CA . GLU B 1 86 ? 11.07 -30.188 0.79 1 95.06 86 GLU B CA 1
ATOM 2381 C C . GLU B 1 86 ? 11.648 -28.766 0.864 1 95.06 86 GLU B C 1
ATOM 2383 O O . GLU B 1 86 ? 12.188 -28.266 -0.119 1 95.06 86 GLU B O 1
ATOM 2388 N N . VAL B 1 87 ? 11.539 -28.188 2.012 1 92.25 87 VAL B N 1
ATOM 2389 C CA . VAL B 1 87 ? 11.945 -26.781 2.154 1 92.25 87 VAL B CA 1
ATOM 2390 C C . VAL B 1 87 ? 13.438 -26.656 1.865 1 92.25 87 VAL B C 1
ATOM 2392 O O . VAL B 1 87 ? 14.242 -27.453 2.35 1 92.25 87 VAL B O 1
ATOM 2395 N N . ASP B 1 88 ? 13.773 -25.734 1.008 1 90.5 88 ASP B N 1
ATOM 2396 C CA . ASP B 1 88 ? 15.133 -25.391 0.593 1 90.5 88 ASP B CA 1
ATOM 2397 C C . ASP B 1 88 ? 15.336 -23.891 0.526 1 90.5 88 ASP B C 1
ATOM 2399 O O . ASP B 1 88 ? 14.727 -23.203 -0.305 1 90.5 88 ASP B O 1
ATOM 2403 N N . TYR B 1 89 ? 16.266 -23.359 1.34 1 91.69 89 TYR B N 1
ATOM 2404 C CA . TYR B 1 89 ? 16.484 -21.922 1.393 1 91.69 89 TYR B CA 1
ATOM 2405 C C . TYR B 1 89 ? 17.719 -21.531 0.604 1 91.69 89 TYR B C 1
ATOM 2407 O O . TYR B 1 89 ? 18.188 -20.391 0.697 1 91.69 89 TYR B O 1
ATOM 2415 N N . THR B 1 90 ? 18.234 -22.5 -0.131 1 91.31 90 THR B N 1
ATOM 2416 C CA . THR B 1 90 ? 19.391 -22.203 -0.966 1 91.31 90 THR B CA 1
ATOM 2417 C C . THR B 1 90 ? 19.031 -21.156 -2.029 1 91.31 90 THR B C 1
ATOM 2419 O O . THR B 1 90 ? 18 -21.281 -2.693 1 91.31 90 THR B O 1
ATOM 2422 N N . ASP B 1 91 ? 19.891 -20.172 -2.131 1 91.25 91 ASP B N 1
ATOM 2423 C CA . ASP B 1 91 ? 19.688 -19.156 -3.15 1 91.25 91 ASP B CA 1
ATOM 2424 C C . ASP B 1 91 ? 20.156 -19.641 -4.52 1 91.25 91 ASP B C 1
ATOM 2426 O O . ASP B 1 91 ? 21.344 -19.781 -4.77 1 91.25 91 ASP B O 1
ATOM 2430 N N . LYS B 1 92 ? 19.234 -19.875 -5.418 1 90.5 92 LYS B N 1
ATOM 2431 C CA . LYS B 1 92 ? 19.562 -20.391 -6.742 1 90.5 92 LYS B CA 1
ATOM 2432 C C . LYS B 1 92 ? 19.484 -19.297 -7.797 1 90.5 92 LYS B C 1
ATOM 2434 O O . LYS B 1 92 ? 19.531 -19.578 -9 1 90.5 92 LYS B O 1
ATOM 2439 N N . SER B 1 93 ? 19.375 -18.078 -7.34 1 94.75 93 SER B N 1
ATOM 2440 C CA . SER B 1 93 ? 19.188 -16.953 -8.258 1 94.75 93 SER B CA 1
ATOM 2441 C C . SER B 1 93 ? 20.422 -16.734 -9.109 1 94.75 93 SER B C 1
ATOM 2443 O O . SER B 1 93 ? 20.328 -16.297 -10.258 1 94.75 93 SER B O 1
ATOM 2445 N N . GLU B 1 94 ? 21.547 -17.062 -8.617 1 92.94 94 GLU B N 1
ATOM 2446 C CA . GLU B 1 94 ? 22.797 -16.812 -9.312 1 92.94 94 GLU B CA 1
ATOM 2447 C C . GLU B 1 94 ? 22.891 -17.625 -10.602 1 92.94 94 GLU B C 1
ATOM 2449 O O . GLU B 1 94 ? 23.625 -17.266 -11.523 1 92.94 94 GLU B O 1
ATOM 2454 N N . ASP B 1 95 ? 22.172 -18.672 -10.703 1 94.69 95 ASP B N 1
ATOM 2455 C CA . ASP B 1 95 ? 22.203 -19.531 -11.883 1 94.69 95 ASP B CA 1
ATOM 2456 C C . ASP B 1 95 ? 21.375 -18.938 -13.023 1 94.69 95 ASP B C 1
ATOM 2458 O O . ASP B 1 95 ? 21.469 -19.391 -14.164 1 94.69 95 ASP B O 1
ATOM 2462 N N . CYS B 1 96 ? 20.641 -17.922 -12.75 1 97.19 96 CYS B N 1
ATOM 2463 C CA . CYS B 1 96 ? 19.797 -17.312 -13.773 1 97.19 96 CYS B CA 1
ATOM 2464 C C . CYS B 1 96 ? 20.641 -16.547 -14.781 1 97.19 96 CYS B C 1
ATOM 2466 O O . CYS B 1 96 ? 21.328 -15.586 -14.422 1 97.19 96 CYS B O 1
ATOM 2468 N N . PRO B 1 97 ? 20.578 -16.859 -16.016 1 96.75 97 PRO B N 1
ATOM 2469 C CA . PRO B 1 97 ? 21.438 -16.203 -17.016 1 96.75 97 PRO B CA 1
ATOM 2470 C C . PRO B 1 97 ? 21.016 -14.766 -17.297 1 96.75 97 PRO B C 1
ATOM 2472 O O . PRO B 1 97 ? 21.844 -13.938 -17.672 1 96.75 97 PRO B O 1
ATOM 2475 N N . ASN B 1 98 ? 19.766 -14.43 -17.188 1 97.69 98 ASN B N 1
ATOM 2476 C CA . ASN B 1 98 ? 19.297 -13.062 -17.375 1 97.69 98 ASN B CA 1
ATOM 2477 C C . ASN B 1 98 ? 19.594 -12.18 -16.172 1 97.69 98 ASN B C 1
ATOM 2479 O O . ASN B 1 98 ? 19.031 -12.383 -15.094 1 97.69 98 ASN B O 1
ATOM 2483 N N . GLU B 1 99 ? 20.359 -11.203 -16.391 1 97.62 99 GLU B N 1
ATOM 2484 C CA . GLU B 1 99 ? 20.844 -10.391 -15.273 1 97.62 99 GLU B CA 1
ATOM 2485 C C . GLU B 1 99 ? 19.719 -9.594 -14.633 1 97.62 99 GLU B C 1
ATOM 2487 O O . GLU B 1 99 ? 19.672 -9.422 -13.414 1 97.62 99 GLU B O 1
ATOM 2492 N N . LYS B 1 100 ? 18.891 -9.047 -15.5 1 98.31 100 LYS B N 1
ATOM 2493 C CA . LYS B 1 100 ? 17.766 -8.273 -14.969 1 98.31 100 LYS B CA 1
ATOM 2494 C C . LYS B 1 100 ? 16.828 -9.156 -14.148 1 98.31 100 LYS B C 1
ATOM 2496 O O . LYS B 1 100 ? 16.469 -8.812 -13.023 1 98.31 100 LYS B O 1
ATOM 2501 N N . PHE B 1 101 ? 16.484 -10.289 -14.734 1 98.62 101 PHE B N 1
ATOM 2502 C CA . PHE B 1 101 ? 15.57 -11.18 -14.023 1 98.62 101 PHE B CA 1
ATOM 2503 C C . PHE B 1 101 ? 16.25 -11.766 -12.789 1 98.62 101 PHE B C 1
ATOM 2505 O O . PHE B 1 101 ? 15.586 -12.031 -11.781 1 98.62 101 PHE B O 1
ATOM 2512 N N . ARG B 1 102 ? 17.531 -11.938 -12.797 1 98.5 102 ARG B N 1
ATOM 2513 C CA . ARG B 1 102 ? 18.297 -12.438 -11.648 1 98.5 102 ARG B CA 1
ATOM 2514 C C . ARG B 1 102 ? 18.062 -11.562 -10.422 1 98.5 102 ARG B C 1
ATOM 2516 O O . ARG B 1 102 ? 17.938 -12.078 -9.305 1 98.5 102 ARG B O 1
ATOM 2523 N N . ARG B 1 103 ? 17.969 -10.273 -10.578 1 98.56 103 ARG B N 1
ATOM 2524 C CA . ARG B 1 103 ? 17.719 -9.344 -9.477 1 98.56 103 ARG B CA 1
ATOM 2525 C C . ARG B 1 103 ? 16.344 -9.578 -8.867 1 98.56 103 ARG B C 1
ATOM 2527 O O . ARG B 1 103 ? 16.172 -9.508 -7.648 1 98.56 103 ARG B O 1
ATOM 2534 N N . ILE B 1 104 ? 15.383 -9.859 -9.703 1 98.69 104 ILE B N 1
ATOM 2535 C CA . ILE B 1 104 ? 14.023 -10.141 -9.258 1 98.69 104 ILE B CA 1
ATOM 2536 C C . ILE B 1 104 ? 13.984 -11.461 -8.492 1 98.69 104 ILE B C 1
ATOM 2538 O O . ILE B 1 104 ? 13.438 -11.531 -7.391 1 98.69 104 ILE B O 1
ATOM 2542 N N . LEU B 1 105 ? 14.656 -12.445 -9.055 1 98.25 105 LEU B N 1
ATOM 2543 C CA . LEU B 1 105 ? 14.703 -13.758 -8.414 1 98.25 105 LEU B CA 1
ATOM 2544 C C . LEU B 1 105 ? 15.383 -13.672 -7.051 1 98.25 105 LEU B C 1
ATOM 2546 O O . LEU B 1 105 ? 14.977 -14.352 -6.105 1 98.25 105 LEU 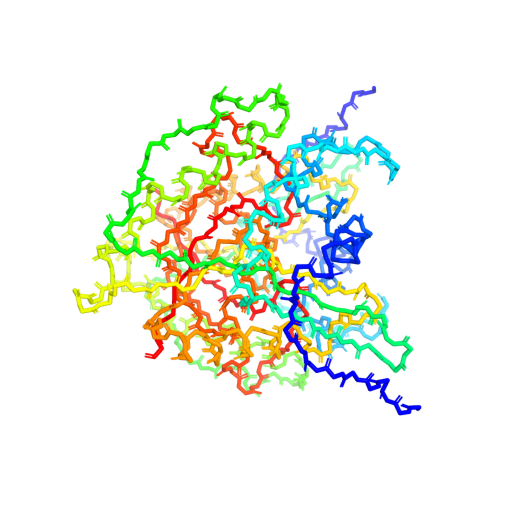B O 1
ATOM 2550 N N . LYS B 1 106 ? 16.391 -12.836 -6.938 1 98.31 106 LYS B N 1
ATOM 2551 C CA . LYS B 1 106 ? 17.094 -12.656 -5.672 1 98.31 106 LYS B CA 1
ATOM 2552 C C . LYS B 1 106 ? 16.156 -12.109 -4.594 1 98.31 106 LYS B C 1
ATOM 2554 O O . LYS B 1 106 ? 16.25 -12.508 -3.432 1 98.31 106 LYS B O 1
ATOM 2559 N N . VAL B 1 107 ? 15.266 -11.219 -4.957 1 98.62 107 VAL B N 1
ATOM 2560 C CA . VAL B 1 107 ? 14.289 -10.688 -4.016 1 98.62 107 VAL B CA 1
ATOM 2561 C C . VAL B 1 107 ? 13.336 -11.797 -3.58 1 98.62 107 VAL B C 1
ATOM 2563 O O . VAL B 1 107 ? 13.055 -11.953 -2.391 1 98.62 107 VAL B O 1
ATOM 2566 N N . LEU B 1 108 ? 12.859 -12.57 -4.531 1 98 108 LEU B N 1
ATOM 2567 C CA . LEU B 1 108 ? 11.914 -13.641 -4.227 1 98 108 LEU B CA 1
ATOM 2568 C C . LEU B 1 108 ? 12.547 -14.688 -3.318 1 98 108 LEU B C 1
ATOM 2570 O O . LEU B 1 108 ? 11.906 -15.18 -2.387 1 98 108 LEU B O 1
ATOM 2574 N N . GLU B 1 109 ? 13.828 -14.992 -3.566 1 97.38 109 GLU B N 1
ATOM 2575 C CA . GLU B 1 109 ? 14.555 -15.93 -2.717 1 97.38 109 GLU B CA 1
ATOM 2576 C C . GLU B 1 109 ? 14.773 -15.359 -1.32 1 97.38 109 GLU B C 1
ATOM 2578 O O . GLU B 1 109 ? 14.734 -16.078 -0.328 1 97.38 109 GLU B O 1
ATOM 2583 N N . HIS B 1 110 ? 15.047 -14.078 -1.287 1 98.12 110 HIS B N 1
ATOM 2584 C CA . HIS B 1 110 ? 15.18 -13.398 -0.002 1 98.12 110 HIS B CA 1
ATOM 2585 C C . HIS B 1 110 ? 13.898 -13.516 0.816 1 98.12 110 HIS B C 1
ATOM 2587 O O . HIS B 1 110 ? 13.945 -13.828 2.008 1 98.12 110 HIS B O 1
ATOM 2593 N N . LEU B 1 111 ? 12.75 -13.289 0.21 1 98.31 111 LEU B N 1
ATOM 2594 C CA . LEU B 1 111 ? 11.477 -13.406 0.9 1 98.31 111 LEU B CA 1
ATOM 2595 C C . LEU B 1 111 ? 11.281 -14.82 1.444 1 98.31 111 LEU B C 1
ATOM 2597 O O . LEU B 1 111 ? 10.828 -14.992 2.58 1 98.31 111 LEU B O 1
ATOM 2601 N N . ASN B 1 112 ? 11.609 -15.758 0.6 1 96.44 112 ASN B N 1
ATOM 2602 C CA . ASN B 1 112 ? 11.484 -17.141 1.022 1 96.44 112 ASN B CA 1
ATOM 2603 C C . ASN B 1 112 ? 12.336 -17.438 2.252 1 96.44 112 ASN B C 1
ATOM 2605 O O . ASN B 1 112 ? 11.852 -18.031 3.223 1 96.44 112 ASN B O 1
ATOM 2609 N N . ARG B 1 113 ? 13.531 -17 2.23 1 97.06 113 ARG B N 1
ATOM 2610 C CA . ARG B 1 113 ? 14.508 -17.281 3.277 1 97.06 113 ARG B CA 1
ATOM 2611 C C . ARG B 1 113 ? 14.156 -16.547 4.566 1 97.06 113 ARG B C 1
ATOM 2613 O O . ARG B 1 113 ? 14.258 -17.109 5.656 1 97.06 113 ARG B O 1
ATOM 2620 N N . GLU B 1 114 ? 13.688 -15.336 4.449 1 98 114 GLU B N 1
ATOM 2621 C CA . GLU B 1 114 ? 13.555 -14.484 5.629 1 98 114 GLU B CA 1
ATOM 2622 C C . GLU B 1 114 ? 12.156 -14.602 6.238 1 98 114 GLU B C 1
ATOM 2624 O O . GLU B 1 114 ? 11.984 -14.43 7.445 1 98 114 GLU B O 1
ATOM 2629 N N . ALA B 1 115 ? 11.18 -14.945 5.461 1 98.06 115 ALA B N 1
ATOM 2630 C CA . ALA B 1 115 ? 9.828 -15.062 5.992 1 98.06 115 ALA B CA 1
ATOM 2631 C C . ALA B 1 115 ? 9.711 -16.25 6.945 1 98.06 115 ALA B C 1
ATOM 2633 O O . ALA B 1 115 ? 8.984 -16.188 7.938 1 98.06 115 ALA B O 1
ATOM 2634 N N . LYS B 1 116 ? 10.43 -17.328 6.66 1 96.69 116 LYS B N 1
ATOM 2635 C CA . LYS B 1 116 ? 10.445 -18.531 7.492 1 96.69 116 LYS B CA 1
ATOM 2636 C C . LYS B 1 116 ? 9.031 -18.938 7.883 1 96.69 116 LYS B C 1
ATOM 2638 O O . LYS B 1 116 ? 8.734 -19.125 9.07 1 96.69 116 LYS B O 1
ATOM 2643 N N . ILE B 1 117 ? 8.195 -19.188 6.891 1 98 117 ILE B N 1
ATOM 2644 C CA . ILE B 1 117 ? 6.766 -19.359 7.148 1 98 117 ILE B CA 1
ATOM 2645 C C . ILE B 1 117 ? 6.535 -20.641 7.938 1 98 117 ILE B C 1
ATOM 2647 O O . ILE B 1 117 ? 5.602 -20.719 8.742 1 98 117 ILE B O 1
ATOM 2651 N N . TRP B 1 118 ? 7.34 -21.594 7.762 1 97.81 118 TRP B N 1
ATOM 2652 C CA . TRP B 1 118 ? 7.129 -22.891 8.391 1 97.81 118 TRP B CA 1
ATOM 2653 C C . TRP B 1 118 ? 7.352 -22.797 9.898 1 97.81 118 TRP B C 1
ATOM 2655 O O . TRP B 1 118 ? 6.863 -23.656 10.656 1 97.81 118 TRP B O 1
ATOM 2665 N N . GLU B 1 119 ? 8.078 -21.797 10.359 1 97.44 119 GLU B N 1
ATOM 2666 C CA . GLU B 1 119 ? 8.25 -21.562 11.789 1 97.44 119 GLU B CA 1
ATOM 2667 C C . GLU B 1 119 ? 7.047 -20.828 12.375 1 97.44 119 GLU B C 1
ATOM 2669 O O . GLU B 1 119 ? 6.891 -20.75 13.594 1 97.44 119 GLU B O 1
ATOM 2674 N N . LYS B 1 120 ? 6.234 -20.344 11.547 1 98.06 120 LYS B N 1
ATOM 2675 C CA . LYS B 1 120 ? 5.113 -19.5 11.977 1 98.06 120 LYS B CA 1
ATOM 2676 C C . LYS B 1 120 ? 3.789 -20.25 11.82 1 98.06 120 LYS B C 1
ATOM 2678 O O . LYS B 1 120 ? 2.729 -19.703 12.156 1 98.06 120 LYS B O 1
ATOM 2683 N N . LEU B 1 121 ? 3.844 -21.375 11.219 1 98.25 121 LEU B N 1
ATOM 2684 C CA . LEU B 1 121 ? 2.674 -22.234 11.039 1 98.25 121 LEU B CA 1
ATOM 2685 C C . LEU B 1 121 ? 2.691 -23.391 12.039 1 98.25 121 LEU B C 1
ATOM 2687 O O . LEU B 1 121 ? 3.756 -23.781 12.508 1 98.25 121 LEU B O 1
ATOM 2691 N N . PRO B 1 122 ? 1.519 -23.938 12.375 1 97.56 122 PRO B N 1
ATOM 2692 C CA . PRO B 1 122 ? 1.497 -25.094 13.258 1 97.56 122 PRO B CA 1
ATOM 2693 C C . PRO B 1 122 ? 2.363 -26.25 12.742 1 97.56 122 PRO B C 1
ATOM 2695 O O . PRO B 1 122 ? 2.486 -26.438 11.523 1 97.56 122 PRO B O 1
ATOM 2698 N N . GLU B 1 123 ? 2.9 -26.969 13.695 1 96.94 123 GLU B N 1
ATOM 2699 C CA . GLU B 1 123 ? 3.766 -28.094 13.336 1 96.94 123 GLU B CA 1
ATOM 2700 C C . GLU B 1 123 ? 3.021 -29.109 12.477 1 96.94 123 GLU B C 1
ATOM 2702 O O . GLU B 1 123 ? 3.629 -29.797 11.656 1 96.94 123 GLU B O 1
ATOM 2707 N N . SER B 1 124 ? 1.774 -29.172 12.602 1 97.12 124 SER B N 1
ATOM 2708 C CA . SER B 1 124 ? 0.956 -30.141 11.883 1 97.12 124 SER B CA 1
ATOM 2709 C C . SER B 1 124 ? 0.779 -29.734 10.422 1 97.12 124 SER B C 1
ATOM 2711 O O . SER B 1 124 ? 0.342 -30.547 9.594 1 97.12 124 SER B O 1
ATOM 2713 N N . CYS B 1 125 ? 1.073 -28.531 10.086 1 97.94 125 CYS B N 1
ATOM 2714 C CA . CYS B 1 125 ? 0.972 -28.062 8.711 1 97.94 125 CYS B CA 1
ATOM 2715 C C . CYS B 1 125 ? 2.137 -28.578 7.871 1 97.94 125 CYS B C 1
ATOM 2717 O O . CYS B 1 125 ? 3.285 -28.188 8.094 1 97.94 125 CYS B O 1
ATOM 2719 N N . ASP B 1 126 ? 1.89 -29.391 6.844 1 97.94 126 ASP B N 1
ATOM 2720 C CA . ASP B 1 126 ? 2.967 -29.984 6.055 1 97.94 126 ASP B CA 1
ATOM 2721 C C . ASP B 1 126 ? 2.865 -29.562 4.59 1 97.94 126 ASP B C 1
ATOM 2723 O O . ASP B 1 126 ? 3.783 -29.797 3.805 1 97.94 126 ASP B O 1
ATOM 2727 N N . LYS B 1 127 ? 1.693 -28.984 4.184 1 98.69 127 LYS B N 1
ATOM 2728 C CA . LYS B 1 127 ? 1.473 -28.5 2.822 1 98.69 127 LYS B CA 1
ATOM 2729 C C . LYS B 1 127 ? 0.922 -27.078 2.826 1 98.69 127 LYS B C 1
ATOM 2731 O O . LYS B 1 127 ? 0.07 -26.734 3.65 1 98.69 127 LYS B O 1
ATOM 2736 N N . VAL B 1 128 ? 1.448 -26.281 1.967 1 98.75 128 VAL B N 1
ATOM 2737 C CA . VAL B 1 128 ? 0.998 -24.891 1.786 1 98.75 128 VAL B CA 1
ATOM 2738 C C . VAL B 1 128 ? 0.806 -24.609 0.299 1 98.75 128 VAL B C 1
ATOM 2740 O O . VAL B 1 128 ? 1.618 -25.031 -0.531 1 98.75 128 VAL B O 1
ATOM 2743 N N . ILE B 1 129 ? -0.27 -23.969 -0.072 1 98.88 129 ILE B N 1
ATOM 2744 C CA . ILE B 1 129 ? -0.405 -23.453 -1.429 1 98.88 129 ILE B CA 1
ATOM 2745 C C . ILE B 1 129 ? 0.162 -22.031 -1.497 1 98.88 129 ILE B C 1
ATOM 2747 O O . ILE B 1 129 ? -0.186 -21.172 -0.679 1 98.88 129 ILE B O 1
ATOM 2751 N N . GLU B 1 130 ? 1.023 -21.844 -2.41 1 98.75 130 GLU B N 1
ATOM 2752 C CA . GLU B 1 130 ? 1.616 -20.531 -2.67 1 98.75 130 GLU B CA 1
ATOM 2753 C C . GLU B 1 130 ? 0.931 -19.844 -3.844 1 98.75 130 GLU B C 1
ATOM 2755 O O . GLU B 1 130 ? 0.888 -20.375 -4.953 1 98.75 130 GLU B O 1
ATOM 2760 N N . VAL B 1 131 ? 0.373 -18.672 -3.59 1 98.75 131 VAL B N 1
ATOM 2761 C CA . VAL B 1 131 ? -0.079 -17.812 -4.676 1 98.75 131 VAL B CA 1
ATOM 2762 C C . VAL B 1 131 ? 1.118 -17.094 -5.297 1 98.75 131 VAL B C 1
ATOM 2764 O O . VAL B 1 131 ? 1.621 -16.125 -4.738 1 98.75 131 VAL B O 1
ATOM 2767 N N . ARG B 1 132 ? 1.507 -17.484 -6.395 1 98.19 132 ARG B N 1
ATOM 2768 C CA . ARG B 1 132 ? 2.746 -17.016 -7 1 98.19 132 ARG B CA 1
ATOM 2769 C C . ARG B 1 132 ? 2.488 -15.812 -7.902 1 98.19 132 ARG B C 1
ATOM 2771 O O . ARG B 1 132 ? 3.277 -14.859 -7.922 1 98.19 132 ARG B O 1
ATOM 2778 N N . ILE B 1 133 ? 1.508 -15.883 -8.695 1 98.56 133 ILE B N 1
ATOM 2779 C CA . ILE B 1 133 ? 1.11 -14.797 -9.586 1 98.56 133 ILE B CA 1
ATOM 2780 C C . ILE B 1 133 ? -0.408 -14.641 -9.562 1 98.56 133 ILE B C 1
ATOM 2782 O O . ILE B 1 133 ? -1.143 -15.625 -9.578 1 98.56 133 ILE B O 1
ATOM 2786 N N . ALA B 1 134 ? -0.873 -13.453 -9.492 1 98.31 134 ALA B N 1
ATOM 2787 C CA . ALA B 1 134 ? -2.285 -13.094 -9.602 1 98.31 134 ALA B CA 1
ATOM 2788 C C . ALA B 1 134 ? -2.477 -11.914 -10.547 1 98.31 134 ALA B C 1
ATOM 2790 O O . ALA B 1 134 ? -1.8 -10.891 -10.422 1 98.31 134 ALA B O 1
ATOM 2791 N N . SER B 1 135 ? -3.355 -12.07 -11.508 1 98.19 135 SER B N 1
ATOM 2792 C CA . SER B 1 135 ? -3.539 -11.031 -12.516 1 98.19 135 SER B CA 1
ATOM 2793 C C . SER B 1 135 ? -4.977 -11.008 -13.023 1 98.19 135 SER B C 1
ATOM 2795 O O . SER B 1 135 ? -5.598 -12.055 -13.211 1 98.19 135 SER B O 1
ATOM 2797 N N . THR B 1 136 ? -5.461 -9.859 -13.172 1 98 136 THR B N 1
ATOM 2798 C CA . THR B 1 136 ? -6.797 -9.633 -13.719 1 98 136 THR B CA 1
ATOM 2799 C C . THR B 1 136 ? -6.727 -8.812 -15.008 1 98 136 THR B C 1
ATOM 2801 O O . THR B 1 136 ? -5.961 -7.844 -15.086 1 98 136 THR B O 1
ATOM 2804 N N . HIS B 1 137 ? -7.484 -9.234 -15.969 1 98.06 137 HIS B N 1
ATOM 2805 C CA . HIS B 1 137 ? -7.641 -8.422 -17.172 1 98.06 137 HIS B CA 1
ATOM 2806 C C . HIS B 1 137 ? -8.008 -6.984 -16.812 1 98.06 137 HIS B C 1
ATOM 2808 O O . HIS B 1 137 ? -8.898 -6.746 -16 1 98.06 137 HIS B O 1
ATOM 2814 N N . SER B 1 138 ? -7.348 -6.047 -17.516 1 96.44 138 SER B N 1
ATOM 2815 C CA . SER B 1 138 ? -7.469 -4.633 -17.172 1 96.44 138 SER B CA 1
ATOM 2816 C C . SER B 1 138 ? -8.922 -4.172 -17.234 1 96.44 138 SER B C 1
ATOM 2818 O O . SER B 1 138 ? -9.367 -3.41 -16.375 1 96.44 138 SER B O 1
ATOM 2820 N N . ALA B 1 139 ? -9.68 -4.617 -18.156 1 95.44 139 ALA B N 1
ATOM 2821 C CA . ALA B 1 139 ? -11.062 -4.195 -18.344 1 95.44 139 ALA B CA 1
ATOM 2822 C C . ALA B 1 139 ? -11.984 -4.836 -17.312 1 95.44 139 ALA B C 1
ATOM 2824 O O . ALA B 1 139 ? -13.156 -4.469 -17.188 1 95.44 139 ALA B O 1
ATOM 2825 N N . TRP B 1 140 ? -11.453 -5.809 -16.594 1 96.12 140 TRP B N 1
ATOM 2826 C CA . TRP B 1 140 ? -12.273 -6.559 -15.648 1 96.12 140 TRP B CA 1
ATOM 2827 C C . TRP B 1 140 ? -11.922 -6.199 -14.203 1 96.12 140 TRP B C 1
ATOM 2829 O O . TRP B 1 140 ? -12.43 -6.809 -13.266 1 96.12 140 TRP B O 1
ATOM 2839 N N . ARG B 1 141 ? -11.039 -5.191 -13.984 1 93.94 141 ARG B N 1
ATOM 2840 C CA . ARG B 1 141 ? -10.594 -4.812 -12.648 1 93.94 141 ARG B CA 1
ATOM 2841 C C . ARG B 1 141 ? -11.695 -4.074 -11.891 1 93.94 141 ARG B C 1
ATOM 2843 O O . ARG B 1 141 ? -12.602 -3.51 -12.5 1 93.94 141 ARG B O 1
ATOM 2850 N N . GLY B 1 142 ? -11.641 -4.18 -10.602 1 89.06 142 GLY B N 1
ATOM 2851 C CA . GLY B 1 142 ? -12.594 -3.463 -9.766 1 89.06 142 GLY B CA 1
ATOM 2852 C C . GLY B 1 142 ? -13.922 -4.176 -9.633 1 89.06 142 GLY B C 1
ATOM 2853 O O . GLY B 1 142 ? -14.906 -3.584 -9.188 1 89.06 142 GLY B O 1
ATOM 2854 N N . ARG B 1 143 ? -13.977 -5.465 -9.984 1 90.94 143 ARG B N 1
ATOM 2855 C CA . ARG B 1 143 ? -15.234 -6.199 -9.977 1 90.94 143 ARG B CA 1
ATOM 2856 C C . ARG B 1 143 ? -15.188 -7.363 -8.992 1 90.94 143 ARG B C 1
ATOM 2858 O O . ARG B 1 143 ? -16.062 -8.219 -8.992 1 90.94 143 ARG B O 1
ATOM 2865 N N . GLY B 1 144 ? -14.18 -7.496 -8.266 1 92.81 144 GLY B N 1
ATOM 2866 C CA . GLY B 1 144 ? -14.078 -8.516 -7.242 1 92.81 144 GLY B CA 1
ATOM 2867 C C . GLY B 1 144 ? -13.531 -9.836 -7.758 1 92.81 144 GLY B C 1
ATOM 2868 O O . GLY B 1 144 ? -13.555 -10.844 -7.055 1 92.81 144 GLY B O 1
ATOM 2869 N N . LEU B 1 145 ? -13.031 -9.859 -8.922 1 96.06 145 LEU B N 1
ATOM 2870 C CA . LEU B 1 145 ? -12.578 -11.078 -9.57 1 96.06 145 LEU B CA 1
ATOM 2871 C C . LEU B 1 145 ? -11.406 -11.695 -8.812 1 96.06 145 LEU B C 1
ATOM 2873 O O . LEU B 1 145 ? -11.344 -12.914 -8.641 1 96.06 145 LEU B O 1
ATOM 2877 N N . MET B 1 146 ? -10.477 -10.906 -8.344 1 96.94 146 MET B N 1
ATOM 2878 C CA . MET B 1 146 ? -9.312 -11.414 -7.621 1 96.94 146 MET B CA 1
ATOM 2879 C C . MET B 1 146 ? -9.727 -12.117 -6.336 1 96.94 146 MET B C 1
ATOM 2881 O O . MET B 1 146 ? -9.164 -13.156 -5.98 1 96.94 146 MET B O 1
ATOM 2885 N N . ARG B 1 147 ? -10.727 -11.578 -5.715 1 96.44 147 ARG B N 1
ATOM 2886 C CA . ARG B 1 147 ? -11.25 -12.219 -4.516 1 96.44 147 ARG B CA 1
ATOM 2887 C C . ARG B 1 147 ? -11.773 -13.617 -4.828 1 96.44 147 ARG B C 1
ATOM 2889 O O . ARG B 1 147 ? -11.445 -14.578 -4.137 1 96.44 147 ARG B O 1
ATOM 2896 N N . VAL B 1 148 ? -12.547 -13.711 -5.848 1 97.88 148 VAL B N 1
ATOM 2897 C CA . VAL B 1 148 ? -13.164 -14.977 -6.238 1 97.88 148 VAL B CA 1
ATOM 2898 C C . VAL B 1 148 ? -12.078 -15.992 -6.59 1 97.88 148 VAL B C 1
ATOM 2900 O O . VAL B 1 148 ? -12.148 -17.156 -6.184 1 97.88 148 VAL B O 1
ATOM 2903 N N . LEU B 1 149 ? -11.109 -15.562 -7.312 1 98.75 149 LEU B N 1
ATOM 2904 C CA . LEU B 1 149 ? -10.023 -16.438 -7.738 1 98.75 149 LEU B CA 1
ATOM 2905 C C . LEU B 1 149 ? -9.219 -16.938 -6.543 1 98.75 149 LEU B C 1
ATOM 2907 O O . LEU B 1 149 ? -8.867 -18.109 -6.465 1 98.75 149 LEU B O 1
ATOM 2911 N N . CYS B 1 150 ? -8.953 -16.109 -5.609 1 98.62 150 CYS B N 1
ATOM 2912 C CA . CYS B 1 150 ? -8.195 -16.484 -4.422 1 98.62 150 CYS B CA 1
ATOM 2913 C C . CYS B 1 150 ? -9.016 -17.406 -3.525 1 98.62 150 CYS B C 1
ATOM 2915 O O . CYS B 1 150 ? -8.477 -18.359 -2.949 1 98.62 150 CYS B O 1
ATOM 2917 N N . GLU B 1 151 ? -10.266 -17.094 -3.422 1 98.38 151 GLU B N 1
ATOM 2918 C CA . GLU B 1 151 ? -11.141 -17.984 -2.654 1 98.38 151 GLU B CA 1
ATOM 2919 C C . GLU B 1 151 ? -11.195 -19.375 -3.273 1 98.38 151 GLU B C 1
ATOM 2921 O O . GLU B 1 151 ? -11.203 -20.391 -2.557 1 98.38 151 GLU B O 1
ATOM 2926 N N . GLU B 1 152 ? -11.289 -19.438 -4.594 1 98.81 152 GLU B N 1
ATOM 2927 C CA . GLU B 1 152 ? -11.227 -20.719 -5.27 1 98.81 152 GLU B CA 1
ATOM 2928 C C . GLU B 1 152 ? -9.891 -21.422 -5.016 1 98.81 152 GLU B C 1
ATOM 2930 O O . GLU B 1 152 ? -9.844 -22.641 -4.844 1 98.81 152 GLU B O 1
ATOM 2935 N N . SER B 1 153 ? -8.805 -20.688 -5.012 1 98.88 153 SER B N 1
ATOM 2936 C CA . SER B 1 153 ? -7.496 -21.234 -4.684 1 98.88 153 SER B CA 1
ATOM 2937 C C . SER B 1 153 ? -7.488 -21.844 -3.281 1 98.88 153 SER B C 1
ATOM 2939 O O . SER B 1 153 ? -6.891 -22.891 -3.061 1 98.88 153 SER B O 1
ATOM 2941 N N . GLU B 1 154 ? -8.141 -21.188 -2.357 1 98.81 154 GLU B N 1
ATOM 2942 C CA . GLU B 1 154 ? -8.242 -21.703 -0.998 1 98.81 154 GLU B CA 1
ATOM 2943 C C . GLU B 1 154 ? -9.031 -23.016 -0.966 1 98.81 154 GLU B C 1
ATOM 2945 O O . GLU B 1 154 ? -8.68 -23.938 -0.231 1 98.81 154 GLU B O 1
ATOM 2950 N N . ARG B 1 155 ? -10.094 -23.047 -1.719 1 98.62 155 ARG B N 1
ATOM 2951 C CA . ARG B 1 155 ? -10.867 -24.281 -1.816 1 98.62 155 ARG B CA 1
ATOM 2952 C C . ARG B 1 155 ? -10 -25.422 -2.344 1 98.62 155 ARG B C 1
ATOM 2954 O O . ARG B 1 155 ? -10.023 -26.516 -1.794 1 98.62 155 ARG B O 1
ATOM 2961 N N . ILE B 1 156 ? -9.25 -25.156 -3.363 1 98.69 156 ILE B N 1
ATOM 2962 C CA . ILE B 1 156 ? -8.359 -26.141 -3.961 1 98.69 156 ILE B CA 1
ATOM 2963 C C . ILE B 1 156 ? -7.293 -26.562 -2.949 1 98.69 156 ILE B C 1
ATOM 2965 O O . ILE B 1 156 ? -6.926 -27.734 -2.869 1 98.69 156 ILE B O 1
ATOM 2969 N N . ALA B 1 157 ? -6.809 -25.609 -2.209 1 98.88 157 ALA B N 1
ATOM 2970 C CA . ALA B 1 157 ? -5.828 -25.906 -1.168 1 98.88 157 ALA B CA 1
ATOM 2971 C C . ALA B 1 157 ? -6.355 -26.969 -0.205 1 98.88 157 ALA B C 1
ATOM 2973 O O . ALA B 1 157 ? -5.68 -27.969 0.064 1 98.88 157 ALA B O 1
ATOM 2974 N N . LYS B 1 158 ? -7.52 -26.781 0.223 1 98.44 158 LYS B N 1
ATOM 2975 C CA . LYS B 1 158 ? -8.133 -27.75 1.129 1 98.44 158 LYS B CA 1
ATOM 2976 C C . LYS B 1 158 ? -8.289 -29.109 0.458 1 98.44 158 LYS B C 1
ATOM 2978 O O . LYS B 1 158 ? -8.055 -30.141 1.083 1 98.44 158 LYS B O 1
ATOM 2983 N N . GLU B 1 159 ? -8.656 -29.078 -0.763 1 98.19 159 GLU B N 1
ATOM 2984 C CA . GLU B 1 159 ? -8.859 -30.312 -1.521 1 98.19 159 GLU B CA 1
ATOM 2985 C C . GLU B 1 159 ? -7.574 -31.141 -1.585 1 98.19 159 GLU B C 1
ATOM 2987 O O . GLU B 1 159 ? -7.617 -32.375 -1.547 1 98.19 159 GLU B O 1
ATOM 2992 N N . VAL B 1 160 ? -6.453 -30.5 -1.613 1 97.81 160 VAL B N 1
ATOM 2993 C CA . VAL B 1 160 ? -5.207 -31.234 -1.792 1 97.81 160 VAL B CA 1
ATOM 2994 C C . VAL B 1 160 ? -4.516 -31.406 -0.442 1 97.81 160 VAL B C 1
ATOM 2996 O O . VAL B 1 160 ? -3.346 -31.797 -0.384 1 97.81 160 VAL B O 1
ATOM 2999 N N . GLY B 1 161 ? -5.152 -31 0.603 1 98.06 161 GLY B N 1
ATOM 3000 C CA . GLY B 1 161 ? -4.68 -31.281 1.948 1 98.06 161 GLY B CA 1
ATOM 3001 C C . GLY B 1 161 ? -3.742 -30.219 2.49 1 98.06 161 GLY B C 1
ATOM 3002 O O . GLY B 1 161 ? -3.002 -30.469 3.445 1 98.06 161 GLY B O 1
ATOM 3003 N N . ALA B 1 162 ? -3.725 -29.078 1.859 1 98.69 162 ALA B N 1
ATOM 3004 C CA . ALA B 1 162 ? -2.943 -27.969 2.4 1 98.69 162 ALA B CA 1
ATOM 3005 C C . ALA B 1 162 ? -3.684 -27.281 3.543 1 98.69 162 ALA B C 1
ATOM 3007 O O . ALA B 1 162 ? -4.91 -27.141 3.502 1 98.69 162 ALA B O 1
ATOM 3008 N N . SER B 1 163 ? -2.91 -26.797 4.543 1 98.25 163 SER B N 1
ATOM 3009 C CA . SER B 1 163 ? -3.557 -26.219 5.715 1 98.25 163 SER B CA 1
ATOM 3010 C C . SER B 1 163 ? -3.316 -24.719 5.805 1 98.25 163 SER B C 1
ATOM 3012 O O . SER B 1 163 ? -3.736 -24.078 6.766 1 98.25 163 SER B O 1
ATOM 3014 N N . ALA B 1 164 ? -2.625 -24.219 4.824 1 98.81 164 ALA B N 1
ATOM 3015 C CA . ALA B 1 164 ? -2.391 -22.781 4.809 1 98.81 164 ALA B CA 1
ATOM 3016 C C . ALA B 1 164 ? -2.125 -22.281 3.393 1 98.81 164 ALA B C 1
ATOM 3018 O O . ALA B 1 164 ? -1.854 -23.062 2.488 1 98.81 164 ALA B O 1
ATOM 3019 N N . MET B 1 165 ? -2.312 -21 3.205 1 98.88 165 MET B N 1
ATOM 3020 C CA . MET B 1 165 ? -1.927 -20.266 2.004 1 98.88 165 MET B CA 1
ATOM 3021 C C . MET B 1 165 ? -0.727 -19.359 2.279 1 98.88 165 MET B C 1
ATOM 3023 O O . MET B 1 165 ? -0.575 -18.844 3.387 1 98.88 165 MET B O 1
ATOM 3027 N N . ARG B 1 166 ? 0.09 -19.219 1.301 1 98.88 166 ARG B N 1
ATOM 3028 C CA . ARG B 1 166 ? 1.142 -18.203 1.292 1 98.88 166 ARG B CA 1
ATOM 3029 C C . ARG B 1 166 ? 0.994 -17.266 0.096 1 98.88 166 ARG B C 1
ATOM 3031 O O . ARG B 1 166 ? 0.679 -17.703 -1.01 1 98.88 166 ARG B O 1
ATOM 3038 N N . MET B 1 167 ? 1.195 -15.969 0.281 1 98.75 167 MET B N 1
ATOM 3039 C CA . MET B 1 167 ? 1.198 -14.977 -0.788 1 98.75 167 MET B CA 1
ATOM 3040 C C . MET B 1 167 ? 2.379 -14.023 -0.641 1 98.75 167 MET B C 1
ATOM 3042 O O . MET B 1 167 ? 2.514 -13.344 0.382 1 98.75 167 MET B O 1
ATOM 3046 N N . ASP B 1 168 ? 3.23 -13.984 -1.628 1 98.5 168 ASP B N 1
ATOM 3047 C CA . ASP B 1 168 ? 4.246 -12.945 -1.728 1 98.5 168 ASP B CA 1
ATOM 3048 C C . ASP B 1 168 ? 3.727 -11.742 -2.516 1 98.5 168 ASP B C 1
ATOM 3050 O O . ASP B 1 168 ? 3.297 -11.891 -3.662 1 98.5 168 ASP B O 1
ATOM 3054 N N . THR B 1 169 ? 3.748 -10.617 -1.929 1 98.56 169 THR B N 1
ATOM 3055 C CA . THR B 1 169 ? 3.24 -9.422 -2.598 1 98.56 169 THR B CA 1
ATOM 3056 C C . THR B 1 169 ? 4.379 -8.461 -2.926 1 98.56 169 THR B C 1
ATOM 3058 O O . THR B 1 169 ? 5.051 -7.953 -2.023 1 98.56 169 THR B O 1
ATOM 3061 N N . THR B 1 170 ? 4.551 -8.234 -4.199 1 98.38 170 THR B N 1
ATOM 3062 C CA . THR B 1 170 ? 5.633 -7.375 -4.66 1 98.38 170 THR B CA 1
ATOM 3063 C C . THR B 1 170 ? 5.098 -6.016 -5.098 1 98.38 170 THR B C 1
ATOM 3065 O O . THR B 1 170 ? 5.859 -5.152 -5.539 1 98.38 170 THR B O 1
ATOM 3068 N N . SER B 1 171 ? 3.793 -5.797 -5.02 1 97.88 171 SER B N 1
ATOM 3069 C CA . SER B 1 171 ? 3.158 -4.52 -5.332 1 97.88 171 SER B CA 1
ATOM 3070 C C . SER B 1 171 ? 2.178 -4.105 -4.242 1 97.88 171 SER B C 1
ATOM 3072 O O . SER B 1 171 ? 1.719 -4.945 -3.463 1 97.88 171 SER B O 1
ATOM 3074 N N . ALA B 1 172 ? 1.844 -2.803 -4.242 1 97.94 172 ALA B N 1
ATOM 3075 C CA . ALA B 1 172 ? 0.836 -2.314 -3.305 1 97.94 172 ALA B CA 1
ATOM 3076 C C . ALA B 1 172 ? -0.54 -2.889 -3.629 1 97.94 172 ALA B C 1
ATOM 3078 O O . ALA B 1 172 ? -1.38 -3.043 -2.74 1 97.94 172 ALA B O 1
ATOM 3079 N N . TYR B 1 173 ? -0.8 -3.223 -4.883 1 96.81 173 TYR B N 1
ATOM 3080 C CA . TYR B 1 173 ? -2.072 -3.822 -5.273 1 96.81 173 TYR B CA 1
ATOM 3081 C C . TYR B 1 173 ? -2.23 -5.207 -4.66 1 96.81 173 TYR B C 1
ATOM 3083 O O . TYR B 1 173 ? -3.279 -5.527 -4.094 1 96.81 173 TYR B O 1
ATOM 3091 N N . SER B 1 174 ? -1.147 -6.004 -4.805 1 97.62 174 SER B N 1
ATOM 3092 C CA . SER B 1 174 ? -1.239 -7.355 -4.258 1 97.62 174 SER B CA 1
ATOM 3093 C C . SER B 1 174 ? -1.277 -7.332 -2.734 1 97.62 174 SER B C 1
ATOM 3095 O O . SER B 1 174 ? -1.956 -8.156 -2.113 1 97.62 174 SER B O 1
ATOM 3097 N N . ALA B 1 175 ? -0.581 -6.406 -2.146 1 98 175 ALA B N 1
ATOM 3098 C CA . ALA B 1 175 ? -0.662 -6.258 -0.696 1 98 175 ALA B CA 1
ATOM 3099 C C . ALA B 1 175 ? -2.078 -5.898 -0.259 1 98 175 ALA B C 1
ATOM 3101 O O . ALA B 1 175 ? -2.609 -6.477 0.692 1 98 175 ALA B O 1
ATOM 3102 N N . ALA B 1 176 ? -2.672 -4.996 -0.967 1 97.31 176 ALA B N 1
ATOM 3103 C CA . ALA B 1 176 ? -4.051 -4.609 -0.671 1 97.31 176 ALA B CA 1
ATOM 3104 C C . ALA B 1 176 ? -4.996 -5.797 -0.808 1 97.31 176 ALA B C 1
ATOM 3106 O O . ALA B 1 176 ? -5.91 -5.969 0.002 1 97.31 176 ALA B O 1
ATOM 3107 N N . ALA B 1 177 ? -4.781 -6.586 -1.808 1 97.25 177 ALA B N 1
ATOM 3108 C CA . ALA B 1 177 ? -5.602 -7.777 -2.004 1 97.25 177 ALA B CA 1
ATOM 3109 C C . ALA B 1 177 ? -5.441 -8.75 -0.837 1 97.25 177 ALA B C 1
ATOM 3111 O O . ALA B 1 177 ? -6.434 -9.273 -0.32 1 97.25 177 ALA B O 1
ATOM 3112 N N . ALA B 1 178 ? -4.215 -8.969 -0.432 1 98.25 178 ALA B N 1
ATOM 3113 C CA . ALA B 1 178 ? -3.955 -9.867 0.687 1 98.25 178 ALA B CA 1
ATOM 3114 C C . ALA B 1 178 ? -4.645 -9.375 1.958 1 98.25 178 ALA B C 1
ATOM 3116 O O . ALA B 1 178 ? -5.262 -10.164 2.68 1 98.25 178 ALA B O 1
ATOM 3117 N N . GLU B 1 179 ? -4.531 -8.078 2.168 1 96.88 179 GLU B N 1
ATOM 3118 C CA . GLU B 1 179 ? -5.156 -7.496 3.352 1 96.88 179 GLU B CA 1
ATOM 3119 C C . GLU B 1 179 ? -6.672 -7.664 3.316 1 96.88 179 GLU B C 1
ATOM 3121 O O . GLU B 1 179 ? -7.285 -8.031 4.32 1 96.88 179 GLU B O 1
ATOM 3126 N N . ARG B 1 180 ? -7.277 -7.418 2.23 1 96 180 ARG B N 1
ATOM 3127 C CA . ARG B 1 180 ? -8.719 -7.539 2.076 1 96 180 ARG B CA 1
ATOM 3128 C C . ARG B 1 180 ? -9.18 -8.984 2.277 1 96 180 ARG B C 1
ATOM 3130 O O . ARG B 1 180 ? -10.289 -9.227 2.756 1 96 180 ARG B O 1
ATOM 3137 N N . LEU B 1 181 ? -8.312 -9.867 1.893 1 97.31 181 LEU B N 1
ATOM 3138 C CA . LEU B 1 181 ? -8.641 -11.289 2.008 1 97.31 181 LEU B CA 1
ATOM 3139 C C . LEU B 1 181 ? -8.258 -11.82 3.387 1 97.31 181 LEU B C 1
ATOM 3141 O O . LEU B 1 181 ? -8.328 -13.023 3.631 1 97.31 181 LEU B O 1
AT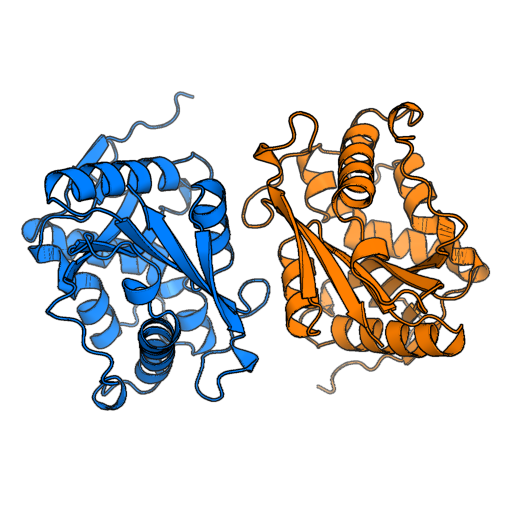OM 3145 N N . ARG B 1 182 ? -7.758 -10.938 4.238 1 96.94 182 ARG B N 1
ATOM 3146 C CA . ARG B 1 182 ? -7.5 -11.203 5.648 1 96.94 182 ARG B CA 1
ATOM 3147 C C . ARG B 1 182 ? -6.336 -12.172 5.82 1 96.94 182 ARG B C 1
ATOM 3149 O O . ARG B 1 182 ? -6.375 -13.047 6.688 1 96.94 182 ARG B O 1
ATOM 3156 N N . TYR B 1 183 ? -5.391 -12.109 4.895 1 98.38 183 TYR B N 1
ATOM 3157 C CA . TYR B 1 183 ? -4.098 -12.734 5.137 1 98.38 183 TYR B CA 1
ATOM 3158 C C . TYR B 1 183 ? -3.285 -11.938 6.148 1 98.38 183 TYR B C 1
ATOM 3160 O O . TYR B 1 1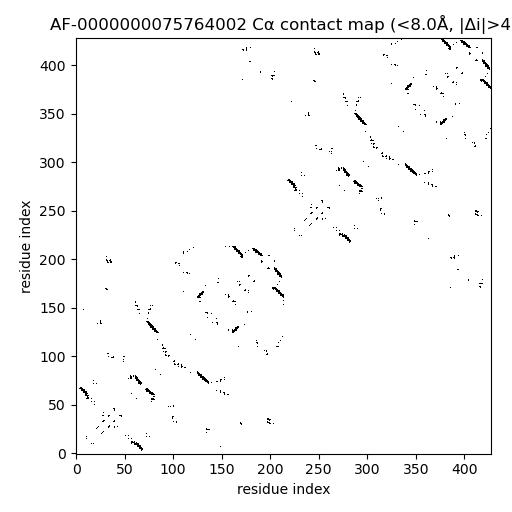83 ? -3.4 -10.711 6.215 1 98.38 183 TYR B O 1
ATOM 3168 N N . ARG B 1 184 ? -2.494 -12.609 6.863 1 97.5 184 ARG B N 1
ATOM 3169 C CA . ARG B 1 184 ? -1.654 -11.961 7.867 1 97.5 184 ARG B CA 1
ATOM 3170 C C . ARG B 1 184 ? -0.244 -11.727 7.332 1 97.5 184 ARG B C 1
ATOM 3172 O O . ARG B 1 184 ? 0.404 -12.664 6.855 1 97.5 184 ARG B O 1
ATOM 3179 N N . SER B 1 185 ? 0.207 -10.477 7.449 1 97.62 185 SER B N 1
ATOM 3180 C CA . SER B 1 185 ? 1.582 -10.188 7.055 1 97.62 185 SER B CA 1
ATOM 3181 C C . SER B 1 185 ? 2.578 -10.781 8.047 1 97.62 185 SER B C 1
ATOM 3183 O O . SER B 1 185 ? 2.449 -10.586 9.258 1 97.62 185 SER B O 1
ATOM 3185 N N . VAL B 1 186 ? 3.594 -11.469 7.531 1 98.38 186 VAL B N 1
ATOM 3186 C CA . VAL B 1 186 ? 4.516 -12.133 8.453 1 98.38 186 VAL B CA 1
ATOM 3187 C C . VAL B 1 186 ? 5.941 -11.641 8.195 1 98.38 186 VAL B C 1
ATOM 3189 O O . VAL B 1 186 ? 6.844 -11.906 8.992 1 98.38 186 VAL B O 1
ATOM 3192 N N . TYR B 1 187 ? 6.137 -11.039 7.133 1 98.44 187 TYR B N 1
ATOM 3193 C CA . TYR B 1 187 ? 7.438 -10.461 6.809 1 98.44 187 TYR B CA 1
ATOM 3194 C C . TYR B 1 187 ? 7.293 -9.312 5.816 1 98.44 187 TYR B C 1
ATOM 3196 O O . TYR B 1 187 ? 6.414 -9.344 4.953 1 98.44 187 TYR B O 1
ATOM 3204 N N . GLN B 1 188 ? 8.062 -8.32 5.906 1 97.88 188 GLN B N 1
ATOM 3205 C CA . GLN B 1 188 ? 8.109 -7.199 4.977 1 97.88 188 GLN B CA 1
ATOM 3206 C C . GLN B 1 188 ? 9.531 -6.652 4.84 1 97.88 188 GLN B C 1
ATOM 3208 O O . GLN B 1 188 ? 10.312 -6.715 5.785 1 97.88 188 GLN B O 1
ATOM 3213 N N . VAL B 1 189 ? 9.875 -6.113 3.699 1 98.38 189 VAL B N 1
ATOM 3214 C CA . VAL B 1 189 ? 11.172 -5.496 3.453 1 98.38 189 VAL B CA 1
ATOM 3215 C C . VAL B 1 189 ? 11.023 -4.379 2.424 1 98.38 189 VAL B C 1
ATOM 3217 O O . VAL B 1 189 ? 10.328 -4.539 1.417 1 98.38 189 VAL B O 1
ATOM 3220 N N . LEU B 1 190 ? 11.625 -3.281 2.75 1 98.25 190 LEU B N 1
ATOM 3221 C CA . LEU B 1 190 ? 11.711 -2.217 1.756 1 98.25 190 LEU B CA 1
ATOM 3222 C C . LEU B 1 190 ? 12.688 -2.586 0.645 1 98.25 190 LEU B C 1
ATOM 3224 O O . LEU B 1 190 ? 13.766 -3.113 0.914 1 98.25 190 LEU B O 1
ATOM 3228 N N . TYR B 1 191 ? 12.312 -2.303 -0.56 1 98.56 191 TYR B N 1
ATOM 3229 C CA . TYR B 1 191 ? 13.242 -2.547 -1.662 1 98.56 191 TYR B CA 1
ATOM 3230 C C . TYR B 1 191 ? 14.531 -1.765 -1.471 1 98.56 191 TYR B C 1
ATOM 3232 O O . TYR B 1 191 ? 15.617 -2.246 -1.82 1 98.56 191 TYR B O 1
ATOM 3240 N N . SER B 1 192 ? 14.484 -0.63 -0.897 1 97.25 192 SER B N 1
ATOM 3241 C CA . SER B 1 192 ? 15.664 0.208 -0.671 1 97.25 192 SER B CA 1
ATOM 3242 C C . SER B 1 192 ? 16.625 -0.451 0.302 1 97.25 192 SER B C 1
ATOM 3244 O O . SER B 1 192 ? 17.797 -0.076 0.368 1 97.25 192 SER B O 1
ATOM 3246 N N . ASP B 1 193 ? 16.141 -1.389 1.108 1 98.12 193 ASP B N 1
ATOM 3247 C CA . ASP B 1 193 ? 17 -2.047 2.098 1 98.12 193 ASP B CA 1
ATOM 3248 C C . ASP B 1 193 ? 17.75 -3.223 1.48 1 98.12 193 ASP B C 1
ATOM 3250 O O . ASP B 1 193 ? 18.609 -3.828 2.131 1 98.12 193 ASP B O 1
ATOM 3254 N N . LEU B 1 194 ? 17.438 -3.57 0.273 1 98.19 194 LEU B N 1
ATOM 3255 C CA . LEU B 1 194 ? 18.094 -4.633 -0.473 1 98.19 194 LEU B CA 1
ATOM 3256 C C . LEU B 1 194 ? 18.922 -4.059 -1.626 1 98.19 194 LEU B C 1
ATOM 3258 O O . LEU B 1 194 ? 18.359 -3.641 -2.643 1 98.19 194 LEU B O 1
ATOM 3262 N N . PRO B 1 195 ? 20.203 -4.07 -1.595 1 96.81 195 PRO B N 1
ATOM 3263 C CA . PRO B 1 195 ? 21.062 -3.4 -2.572 1 96.81 195 PRO B CA 1
ATOM 3264 C C . PRO B 1 195 ? 20.844 -3.898 -3.998 1 96.81 195 PRO B C 1
ATOM 3266 O O . PRO B 1 195 ? 20.953 -3.125 -4.953 1 96.81 195 PRO B O 1
ATOM 3269 N N . TYR B 1 196 ? 20.469 -5.117 -4.168 1 97.06 196 TYR B N 1
ATOM 3270 C CA . TYR B 1 196 ? 20.344 -5.719 -5.492 1 97.06 196 TYR B CA 1
ATOM 3271 C C . TYR B 1 196 ? 18.922 -5.598 -6.02 1 97.06 196 TYR B C 1
ATOM 3273 O O . TYR B 1 196 ? 18.656 -5.879 -7.195 1 97.06 196 TYR B O 1
ATOM 3281 N N . ALA B 1 197 ? 18.031 -5.223 -5.16 1 98.5 197 ALA B N 1
ATOM 3282 C CA . ALA B 1 197 ? 16.609 -5.289 -5.492 1 98.5 197 ALA B CA 1
ATOM 3283 C C . ALA B 1 197 ? 16.25 -4.227 -6.527 1 98.5 197 ALA B C 1
ATOM 3285 O O . ALA B 1 197 ? 16.766 -3.107 -6.488 1 98.5 197 ALA B O 1
ATOM 3286 N N . PRO B 1 198 ? 15.336 -4.609 -7.48 1 98.62 198 PRO B N 1
ATOM 3287 C CA . PRO B 1 198 ? 14.68 -3.523 -8.211 1 98.62 198 PRO B CA 1
ATOM 3288 C C . PRO B 1 198 ? 14.117 -2.445 -7.293 1 98.62 198 PRO B C 1
ATOM 3290 O O . PRO B 1 198 ? 13.805 -2.721 -6.129 1 98.62 198 PRO B O 1
ATOM 3293 N N . GLN B 1 199 ? 13.992 -1.241 -7.793 1 97.81 199 GLN B N 1
ATOM 3294 C CA . GLN B 1 199 ? 13.43 -0.137 -7.023 1 97.81 199 GLN B CA 1
ATOM 3295 C C . GLN B 1 199 ? 12.164 0.403 -7.691 1 97.81 199 GLN B C 1
ATOM 3297 O O . GLN B 1 199 ? 12.211 1.427 -8.375 1 97.81 199 GLN B O 1
ATOM 3302 N N . PRO B 1 200 ? 11.016 -0.239 -7.48 1 98.06 200 PRO B N 1
ATOM 3303 C CA . PRO B 1 200 ? 9.773 0.243 -8.086 1 98.06 200 PRO B CA 1
ATOM 3304 C C . PRO B 1 200 ? 9.352 1.611 -7.555 1 98.06 200 PRO B C 1
ATOM 3306 O O . PRO B 1 200 ? 9.758 2.004 -6.457 1 98.06 200 PRO B O 1
ATOM 3309 N N . LYS B 1 201 ? 8.516 2.26 -8.359 1 95.5 201 LYS B N 1
ATOM 3310 C CA . LYS B 1 201 ? 8.023 3.578 -7.969 1 95.5 201 LYS B CA 1
ATOM 3311 C C . LYS B 1 201 ? 6.938 3.465 -6.902 1 95.5 201 LYS B C 1
ATOM 3313 O O . LYS B 1 201 ? 6.215 2.471 -6.852 1 95.5 201 LYS B O 1
ATOM 3318 N N . ALA B 1 202 ? 6.734 4.496 -6.125 1 94.94 202 ALA B N 1
ATOM 3319 C CA . ALA B 1 202 ? 5.641 4.57 -5.16 1 94.94 202 ALA B CA 1
ATOM 3320 C C . ALA B 1 202 ? 4.289 4.391 -5.844 1 94.94 202 ALA B C 1
ATOM 3322 O O . ALA B 1 202 ? 4.09 4.855 -6.969 1 94.94 202 ALA B O 1
ATOM 3323 N N . PRO B 1 203 ? 3.355 3.68 -5.277 1 96.94 203 PRO B N 1
ATOM 3324 C CA . PRO B 1 203 ? 3.4 3.254 -3.875 1 96.94 203 PRO B CA 1
ATOM 3325 C C . PRO B 1 203 ? 3.986 1.854 -3.701 1 96.94 203 PRO B C 1
ATOM 3327 O O . PRO B 1 203 ? 3.896 1.273 -2.617 1 96.94 203 PRO B O 1
ATOM 3330 N N . HIS B 1 204 ? 4.648 1.257 -4.691 1 98.38 204 HIS B N 1
ATOM 3331 C CA . HIS B 1 204 ? 5.152 -0.11 -4.648 1 98.38 204 HIS B CA 1
ATOM 3332 C C . HIS B 1 204 ? 6.566 -0.157 -4.074 1 98.38 204 HIS B C 1
ATOM 3334 O O . HIS B 1 204 ? 7.492 -0.631 -4.738 1 98.38 204 HIS B O 1
ATOM 3340 N N . VAL B 1 205 ? 6.754 0.121 -2.781 1 97.38 205 VAL B N 1
ATOM 3341 C CA . VAL B 1 205 ? 8.094 0.418 -2.287 1 97.38 205 VAL B CA 1
ATOM 3342 C C . VAL B 1 205 ? 8.609 -0.751 -1.449 1 97.38 205 VAL B C 1
ATOM 3344 O O . VAL B 1 205 ? 9.742 -0.725 -0.965 1 97.38 205 VAL B O 1
ATOM 3347 N N . GLU B 1 206 ? 7.77 -1.712 -1.196 1 98.12 206 GLU B N 1
ATOM 3348 C CA . GLU B 1 206 ? 8.156 -2.84 -0.354 1 98.12 206 GLU B CA 1
ATOM 3349 C C . GLU B 1 206 ? 7.551 -4.145 -0.86 1 98.12 206 GLU B C 1
ATOM 3351 O O . GLU B 1 206 ? 6.59 -4.129 -1.634 1 98.12 206 GLU B O 1
ATOM 3356 N N . ALA B 1 207 ? 8.164 -5.223 -0.526 1 98.75 207 ALA B N 1
ATOM 3357 C CA . ALA B 1 207 ? 7.621 -6.566 -0.672 1 98.75 207 ALA B CA 1
ATOM 3358 C C . ALA B 1 207 ? 7.207 -7.145 0.68 1 98.75 207 ALA B C 1
ATOM 3360 O O . ALA B 1 207 ? 7.836 -6.855 1.701 1 98.75 207 ALA B O 1
ATOM 3361 N N . LYS B 1 208 ? 6.125 -7.902 0.649 1 98.44 208 LYS B N 1
ATOM 3362 C CA . LYS B 1 208 ? 5.621 -8.508 1.878 1 98.44 208 LYS B CA 1
ATOM 3363 C C . LYS B 1 208 ? 5.25 -9.969 1.657 1 98.44 208 LYS B C 1
ATOM 3365 O O . LYS B 1 208 ? 4.91 -10.367 0.541 1 98.44 208 LYS B O 1
ATOM 3370 N N . VAL B 1 209 ? 5.34 -10.742 2.699 1 98.88 209 VAL B N 1
ATOM 3371 C CA . VAL B 1 209 ? 4.859 -12.125 2.709 1 98.88 209 VAL B CA 1
ATOM 3372 C C . VAL B 1 209 ? 3.664 -12.25 3.648 1 98.88 209 VAL B C 1
ATOM 3374 O O . VAL B 1 209 ? 3.717 -11.797 4.797 1 98.88 209 VAL B O 1
ATOM 3377 N N . TYR B 1 210 ? 2.617 -12.844 3.121 1 98.88 210 TYR B N 1
ATOM 3378 C CA . TYR B 1 210 ? 1.393 -13.086 3.877 1 98.88 210 TYR B CA 1
ATOM 3379 C C . TYR B 1 210 ? 1.104 -14.578 3.99 1 98.88 210 TYR B C 1
ATOM 3381 O O . TYR B 1 210 ? 1.438 -15.352 3.09 1 98.88 210 TYR B O 1
ATOM 3389 N N . ILE B 1 211 ? 0.452 -14.977 5.109 1 98.88 211 ILE B N 1
ATOM 3390 C CA . ILE B 1 211 ? -0.043 -16.344 5.227 1 98.88 211 ILE B CA 1
ATOM 3391 C C . ILE B 1 211 ? -1.48 -16.328 5.742 1 98.88 211 ILE B C 1
ATOM 3393 O O . ILE B 1 211 ? -1.915 -15.352 6.359 1 98.88 211 ILE B O 1
ATOM 3397 N N . LYS B 1 212 ? -2.189 -17.328 5.488 1 98.69 212 LYS B N 1
ATOM 3398 C CA . LYS B 1 212 ? -3.539 -17.594 5.98 1 98.69 212 LYS B CA 1
ATOM 3399 C C . LYS B 1 212 ? -3.74 -19.062 6.285 1 98.69 212 LYS B C 1
ATOM 3401 O O . LYS B 1 212 ? -3.59 -19.922 5.402 1 98.69 212 LYS B O 1
ATOM 3406 N N . GLU B 1 213 ? -3.982 -19.312 7.492 1 98.5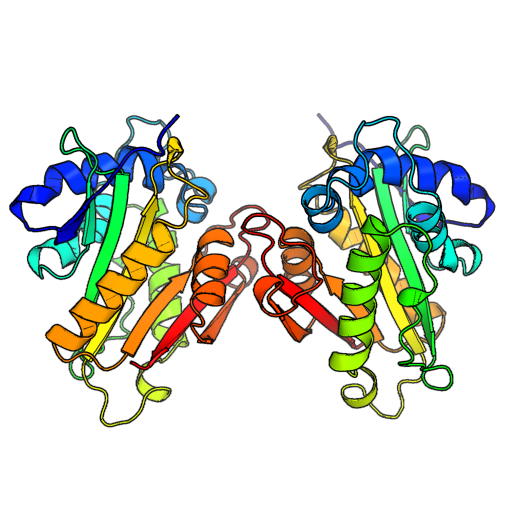6 213 GLU B N 1
ATOM 3407 C CA . GLU B 1 213 ? -4.336 -20.688 7.844 1 98.56 213 GLU B CA 1
ATOM 3408 C C . GLU B 1 213 ? -5.75 -21.031 7.383 1 98.56 213 GLU B C 1
ATOM 3410 O O . GLU B 1 213 ? -6.652 -20.188 7.457 1 98.56 213 GLU B O 1
ATOM 3415 N N . LEU B 1 214 ? -5.891 -22.25 6.949 1 97.44 214 LEU B N 1
ATOM 3416 C CA . LEU B 1 214 ? -7.172 -22.656 6.383 1 97.44 214 LEU B CA 1
ATOM 3417 C C . LEU B 1 214 ? -7.945 -23.531 7.363 1 97.44 214 LEU B C 1
ATOM 3419 O O . LEU B 1 214 ? -7.348 -24.312 8.102 1 97.44 214 LEU B O 1
#

InterPro domains:
  IPR016181 Acyl-CoA N-acyltransferase [SSF55729] (1-189)

Foldseek 3Di:
DDPFDKDKDWQAPVCLVLVLVVCLVWPQCPPQQCVLLVVAVDSPRDDPVVSCVQCVARHVRLKMFIATPVGHTFKIWRKHKDFPVPDDLDQPLVVDPDLSVSLVSNVVSVCSNPLPVCVVDDVPFTMEMERDDITGHPVCPPPCVSVVRVVSSVVSCVVVPGFKYKYKDQAPVVVVVCVVNPWDWRDKDFQVVPPSGRQGDPPRGMMTMTMGTD/DDPFDKDKDWQAPVCLVLVLVVCLVWPQCPPQQCVLLVVAVDSPRDDPVVSCVQCVARHVRLKMFIATPVGHTFKIWRKHKDFPVPDDLDQPLVVDPDLSVSLVSNVVSVCSNPLPVCVVDDVPFTMEMERDDITGHPVCPPPCVSVVRVVSSVVSCVVVPGFKYKYKDQAPVVVVVCVVNPWAWRDKDFQVVPPSGRQGDPPRGMMTMTMGTD

Solvent-accessible surface area (backbone atoms only — not comparable to full-atom values): 23616 Å² total; per-residue (Å²): 130,82,78,84,65,68,48,78,47,70,35,42,63,90,39,48,67,61,53,49,52,50,37,57,73,51,30,58,72,69,36,46,50,40,50,47,57,52,63,57,82,44,94,81,50,82,54,67,67,60,55,50,61,70,50,67,37,39,75,72,50,63,20,38,32,32,26,35,89,86,69,44,78,45,28,41,36,40,28,38,83,44,45,61,91,68,69,73,75,74,77,66,32,81,75,46,84,49,66,62,59,24,28,53,40,42,47,56,47,46,50,58,53,70,41,43,60,75,80,74,42,62,88,85,53,50,30,32,33,31,46,69,44,77,40,52,32,78,92,53,60,94,67,59,56,67,58,54,52,50,52,50,44,53,53,50,26,50,74,73,62,23,40,30,40,36,37,66,21,61,32,39,56,49,42,36,49,38,50,75,69,65,35,43,78,68,35,74,46,48,28,86,78,37,91,67,37,44,65,29,63,82,46,25,46,40,36,35,34,28,37,35,79,104,129,81,78,84,65,69,47,79,45,69,36,43,62,88,38,48,67,61,54,51,52,47,38,58,74,50,30,58,72,68,36,45,52,40,49,47,58,52,61,57,82,45,95,83,51,81,54,70,66,61,54,50,61,70,50,67,37,39,74,72,50,62,19,38,31,33,27,34,89,86,68,44,77,44,28,42,35,42,29,38,83,44,43,62,91,67,68,71,75,74,76,66,32,81,75,45,83,50,67,62,57,23,29,53,42,44,47,56,46,46,48,59,53,70,42,45,61,75,78,75,43,63,88,85,53,50,29,31,32,31,46,70,44,75,40,52,32,78,92,54,60,95,67,57,55,68,59,54,53,51,52,51,43,51,53,50,27,50,73,72,63,22,41,30,38,35,37,66,20,62,31,39,55,49,42,36,50,39,51,76,69,65,35,43,78,69,36,72,46,49,29,86,79,37,91,68,38,43,66,30,62,83,47,26,46,39,36,36,34,27,37,36,78,104

Secondary structure (DSSP, 8-state):
-PPPP-EEEEE-GGGHHHHHHHHHHHTTTT-HHHHHTT-SSSTT---HHHHHHHHTTGGGS-EEEEE-TTS-EEEEEEEEEEEGGG------GGG-S-HHHHHHHHHHHHHHHHH-GGGTS-TT--EEEEEEEEEE-GGGTTSSHHHHHHHHHHHHHHHTT--EEEEEE-SHHHHHHHHHTTPEEEEEEEGGGSTTS--PPTT--EEEEEEEE-/-PPPP-EEEEE-GGGHHHHHHHHIIIIITT-HHHHHTT-SSSTT---HHHHHHHHTTGGGS-EEEEE-TTS-EEEEEEEEEEEGGG------GGG-S-HHHHHHHHHHHHHHHHH-GGGTS-TT--EEEEEEEEEE-GGGTTSSHHHHHHHHHHHHHHHTT--EEEEEE-SHHHHHHHHHTTPEEEEEEEGGGSTTS--PPTT--EEEEEEEE-

Organism: Galleria mellonella (NCBI:txid7137)